Protein AF-0000000073276210 (afdb_homodimer)

Structure (mmCIF, N/CA/C/O backbone):
data_AF-0000000073276210-model_v1
#
loop_
_entity.id
_entity.type
_entity.pdbx_description
1 polymer 'AAA family ATPase'
#
loop_
_atom_site.group_PDB
_atom_site.id
_atom_site.type_symbol
_atom_site.label_atom_id
_atom_site.label_alt_id
_atom_site.label_comp_id
_atom_site.label_asym_id
_atom_site.label_entity_id
_atom_site.label_seq_id
_atom_site.pdbx_PDB_ins_code
_atom_site.Cartn_x
_atom_site.Cartn_y
_atom_site.Cartn_z
_atom_site.occupancy
_atom_site.B_iso_or_equiv
_atom_site.auth_seq_id
_atom_site.auth_comp_id
_atom_site.auth_asym_id
_atom_site.auth_atom_id
_atom_site.pdbx_PDB_model_num
ATOM 1 N N . MET A 1 1 ? 8.57 23.703 16.672 1 66.38 1 MET A N 1
ATOM 2 C CA . MET A 1 1 ? 7.629 23.688 15.555 1 66.38 1 MET A CA 1
ATOM 3 C C . MET A 1 1 ? 6.988 22.312 15.398 1 66.38 1 MET A C 1
ATOM 5 O O . MET A 1 1 ? 7.68 21.297 15.43 1 66.38 1 MET A O 1
ATOM 9 N N . PRO A 1 2 ? 5.699 22.359 15.32 1 88.75 2 PRO A N 1
ATOM 10 C CA . PRO A 1 2 ? 4.965 21.094 15.43 1 88.75 2 PRO A CA 1
ATOM 11 C C . PRO A 1 2 ? 4.949 20.297 14.125 1 88.75 2 PRO A C 1
ATOM 13 O O . PRO A 1 2 ? 4.68 20.859 13.062 1 88.75 2 PRO A O 1
ATOM 16 N N . LEU A 1 3 ? 5.562 19.266 14.062 1 96.69 3 LEU A N 1
ATOM 17 C CA . LEU A 1 3 ? 5.57 18.312 12.961 1 96.69 3 LEU A CA 1
ATOM 18 C C . LEU A 1 3 ? 4.801 17.047 13.328 1 96.69 3 LEU A C 1
ATOM 20 O O . LEU A 1 3 ? 5.141 16.375 14.305 1 96.69 3 LEU A O 1
ATOM 24 N N . ILE A 1 4 ? 3.752 16.812 12.562 1 97.94 4 ILE A N 1
ATOM 25 C CA . ILE A 1 4 ? 2.992 15.562 12.672 1 97.94 4 ILE A CA 1
ATOM 26 C C . ILE A 1 4 ? 3.266 14.688 11.453 1 97.94 4 ILE A C 1
ATOM 28 O O . ILE A 1 4 ? 3.018 15.094 10.312 1 97.94 4 ILE A O 1
ATOM 32 N N . VAL A 1 5 ? 3.809 13.547 11.688 1 97.19 5 VAL A N 1
ATOM 33 C CA . VAL A 1 5 ? 4.066 12.602 10.609 1 97.19 5 VAL A CA 1
ATOM 34 C C . VAL A 1 5 ? 2.977 11.531 10.594 1 97.19 5 VAL A C 1
ATOM 36 O O . VAL A 1 5 ? 2.664 10.938 11.633 1 97.19 5 VAL A O 1
ATOM 39 N N . LEU A 1 6 ? 2.311 11.336 9.484 1 97.5 6 LEU A N 1
ATOM 40 C CA . LEU A 1 6 ? 1.438 10.195 9.258 1 97.5 6 LEU A CA 1
ATOM 41 C C . LEU A 1 6 ? 2.076 9.203 8.289 1 97.5 6 LEU A C 1
ATOM 43 O O . LEU A 1 6 ? 2.396 9.57 7.152 1 97.5 6 LEU A O 1
ATOM 47 N N . LYS A 1 7 ? 2.285 8.062 8.75 1 95.75 7 LYS A N 1
ATOM 48 C CA . LYS A 1 7 ? 2.914 7.008 7.961 1 95.75 7 LYS A CA 1
ATOM 49 C C . LYS A 1 7 ? 1.992 5.797 7.824 1 95.75 7 LYS A C 1
ATOM 51 O O . LYS A 1 7 ? 1.463 5.301 8.82 1 95.75 7 LYS A O 1
ATOM 56 N N . GLY A 1 8 ? 1.823 5.359 6.602 1 95.06 8 GLY A N 1
ATOM 57 C CA . GLY A 1 8 ? 1.074 4.125 6.422 1 95.06 8 GLY A CA 1
ATOM 58 C C . GLY A 1 8 ? 1.89 2.881 6.723 1 95.06 8 GLY A C 1
ATOM 59 O O . GLY A 1 8 ? 3.01 2.732 6.23 1 95.06 8 GLY A O 1
ATOM 60 N N . LEU A 1 9 ? 1.329 2.031 7.527 1 93.5 9 LEU A N 1
ATOM 61 C CA . LEU A 1 9 ? 1.997 0.757 7.773 1 93.5 9 LEU A CA 1
ATOM 62 C C . LEU A 1 9 ? 2.158 -0.032 6.48 1 93.5 9 LEU A C 1
ATOM 64 O O . LEU A 1 9 ? 3.123 -0.783 6.32 1 93.5 9 LEU A O 1
ATOM 68 N N . ARG A 1 10 ? 1.233 0.14 5.633 1 89.81 10 ARG A N 1
ATOM 69 C CA . ARG A 1 10 ? 1.258 -0.359 4.262 1 89.81 10 ARG A CA 1
ATOM 70 C C . ARG A 1 10 ? 0.474 0.56 3.33 1 89.81 10 ARG A C 1
ATOM 72 O O . ARG A 1 10 ? -0.195 1.489 3.785 1 89.81 10 ARG A O 1
ATOM 79 N N . GLY A 1 11 ? 0.699 0.308 2.008 1 88.31 11 GLY A N 1
ATOM 80 C CA . GLY A 1 11 ? -0.112 1.062 1.063 1 88.31 11 GLY A CA 1
ATOM 81 C C . GLY A 1 11 ? -1.595 0.768 1.182 1 88.31 11 GLY A C 1
ATOM 82 O O . GLY A 1 11 ? -1.986 -0.356 1.507 1 88.31 11 GLY A O 1
ATOM 83 N N . GLY A 1 12 ? -2.385 1.824 1.002 1 89.06 12 GLY A N 1
ATOM 84 C CA . GLY A 1 12 ? -3.818 1.612 0.879 1 89.06 12 GLY A CA 1
ATOM 85 C C . GLY A 1 12 ? -4.555 1.728 2.201 1 89.06 12 GLY A C 1
ATOM 86 O O . GLY A 1 12 ? -5.773 1.551 2.256 1 89.06 12 GLY A O 1
ATOM 87 N N . VAL A 1 13 ? -3.895 2.029 3.221 1 94.06 13 VAL A N 1
ATOM 88 C CA . VAL A 1 13 ? -4.559 2.086 4.52 1 94.06 13 VAL A CA 1
ATOM 89 C C . VAL A 1 13 ? -5.219 3.449 4.703 1 94.06 13 VAL A C 1
ATOM 91 O O . VAL A 1 13 ? -5.836 3.715 5.738 1 94.06 13 VAL A O 1
ATOM 94 N N . GLY A 1 14 ? -5.059 4.367 3.799 1 91.62 14 GLY A N 1
ATOM 95 C CA . GLY A 1 14 ? -5.77 5.637 3.82 1 91.62 14 GLY A CA 1
ATOM 96 C C . GLY A 1 14 ? -4.945 6.777 4.387 1 91.62 14 GLY A C 1
ATOM 97 O O . GLY A 1 14 ? -5.496 7.781 4.84 1 91.62 14 GLY A O 1
ATOM 98 N N . THR A 1 15 ? -3.713 6.68 4.375 1 93.75 15 THR A N 1
ATOM 99 C CA . THR A 1 15 ? -2.812 7.641 5.008 1 93.75 15 THR A CA 1
ATOM 100 C C . THR A 1 15 ? -2.969 9.023 4.379 1 93.75 15 THR A C 1
ATOM 102 O O . THR A 1 15 ? -3.133 10.016 5.086 1 93.75 15 THR A O 1
ATOM 105 N N . THR A 1 16 ? -2.975 9.141 3.076 1 90.88 16 THR A N 1
ATOM 106 C CA . THR A 1 16 ? -3.076 10.422 2.385 1 90.88 16 THR A CA 1
ATOM 107 C C . THR A 1 16 ? -4.41 11.094 2.695 1 90.88 16 THR A C 1
ATOM 109 O O . THR A 1 16 ? -4.445 12.281 3.041 1 90.88 16 THR A O 1
ATOM 112 N N . SER A 1 17 ? -5.457 10.359 2.627 1 90.75 17 SER A N 1
ATOM 113 C CA . SER A 1 17 ? -6.785 10.906 2.877 1 90.75 17 SER A CA 1
ATOM 114 C C . SER A 1 17 ? -6.91 11.43 4.305 1 90.75 17 SER A C 1
ATOM 116 O O . SER A 1 17 ? -7.465 12.508 4.531 1 90.75 17 SER A O 1
ATOM 118 N N . ILE A 1 18 ? -6.387 10.672 5.242 1 94.19 18 ILE A N 1
ATOM 119 C CA . ILE A 1 18 ? -6.488 11.062 6.645 1 94.19 18 ILE A CA 1
ATOM 120 C C . ILE A 1 18 ? -5.582 12.266 6.914 1 94.19 18 ILE A C 1
ATOM 122 O O . ILE A 1 18 ? -5.934 13.148 7.695 1 94.19 18 ILE A O 1
ATOM 126 N N . THR A 1 19 ? -4.422 12.273 6.324 1 94.94 19 THR A N 1
ATOM 127 C CA . THR A 1 19 ? -3.514 13.406 6.473 1 94.94 19 THR A CA 1
ATOM 128 C C . THR A 1 19 ? -4.18 14.695 6.012 1 94.94 19 THR A C 1
ATOM 130 O O . THR A 1 19 ? -4.16 15.703 6.727 1 94.94 19 THR A O 1
ATOM 133 N N . VAL A 1 20 ? -4.754 14.656 4.859 1 91.88 20 VAL A N 1
ATOM 134 C CA . VAL A 1 20 ? -5.41 15.828 4.293 1 91.88 20 VAL A CA 1
ATOM 135 C C . VAL A 1 20 ? -6.598 16.234 5.164 1 91.88 20 VAL A C 1
ATOM 137 O O . VAL A 1 20 ? -6.781 17.406 5.473 1 91.88 20 VAL A O 1
ATOM 140 N N . ALA A 1 21 ? -7.391 15.289 5.578 1 92.12 21 ALA A N 1
ATOM 141 C CA . ALA A 1 21 ? -8.555 15.578 6.418 1 92.12 21 ALA A CA 1
ATOM 142 C C . ALA A 1 21 ? -8.133 16.234 7.734 1 92.12 21 ALA A C 1
ATOM 144 O O . ALA A 1 21 ? -8.75 17.203 8.18 1 92.12 21 ALA A O 1
ATOM 145 N N . LEU A 1 22 ? -7.125 15.664 8.367 1 95.12 22 LEU A N 1
ATOM 146 C CA . LEU A 1 22 ? -6.633 16.188 9.633 1 95.12 22 LEU A CA 1
ATOM 147 C C . LEU A 1 22 ? -6.066 17.594 9.461 1 95.12 22 LEU A C 1
ATOM 149 O O . LEU A 1 22 ? -6.379 18.484 10.242 1 95.12 22 LEU A O 1
ATOM 153 N N . ALA A 1 23 ? -5.258 17.797 8.445 1 94.88 23 ALA A N 1
ATOM 154 C CA . ALA A 1 23 ? -4.684 19.109 8.156 1 94.88 23 ALA A CA 1
ATOM 155 C C . ALA A 1 23 ? -5.781 20.141 7.914 1 94.88 23 ALA A C 1
ATOM 157 O O . ALA A 1 23 ? -5.707 21.266 8.422 1 94.88 23 ALA A O 1
ATOM 158 N N . ARG A 1 24 ? -6.723 19.75 7.16 1 91.56 24 ARG A N 1
ATOM 159 C CA . ARG A 1 24 ? -7.832 20.656 6.883 1 91.56 24 ARG A CA 1
ATOM 160 C C . ARG A 1 24 ? -8.594 21 8.156 1 91.56 24 ARG A C 1
ATOM 162 O O . ARG A 1 24 ? -9.07 22.125 8.32 1 91.56 24 ARG A O 1
ATOM 169 N N . GLN A 1 25 ? -8.797 19.984 8.961 1 92.56 25 GLN A N 1
ATOM 170 C CA . GLN A 1 25 ? -9.469 20.219 10.227 1 92.56 25 GLN A CA 1
ATOM 171 C C . GLN A 1 25 ? -8.695 21.219 11.086 1 92.56 25 GLN A C 1
ATOM 173 O O . GLN A 1 25 ? -9.289 22.125 11.688 1 92.56 25 GLN A O 1
ATOM 178 N N . PHE A 1 26 ? -7.41 21.094 11.211 1 95.06 26 PHE A N 1
ATOM 179 C CA . PHE A 1 26 ? -6.578 22.062 11.93 1 95.06 26 PHE A CA 1
ATOM 180 C C . PHE A 1 26 ? -6.715 23.453 11.336 1 95.06 26 PHE A C 1
ATOM 182 O O . PHE A 1 26 ? -6.852 24.438 12.062 1 95.06 26 PHE A O 1
ATOM 189 N N . HIS A 1 27 ? -6.676 23.453 10.023 1 94.25 27 HIS A N 1
ATOM 190 C CA . HIS A 1 27 ? -6.82 24.75 9.352 1 94.25 27 HIS A CA 1
ATOM 191 C C . HIS A 1 27 ? -8.164 25.391 9.672 1 94.25 27 HIS A C 1
ATOM 193 O O . HIS A 1 27 ? -8.25 26.609 9.836 1 94.25 27 HIS A O 1
ATOM 199 N N . HIS A 1 28 ? -9.164 24.594 9.648 1 90.19 28 HIS A N 1
ATOM 200 C CA . HIS A 1 28 ? -10.484 25.078 10.016 1 90.19 28 HIS A CA 1
ATOM 201 C C . HIS A 1 28 ? -10.477 25.688 11.414 1 90.19 28 HIS A C 1
ATOM 203 O O . HIS A 1 28 ? -11.25 26.609 11.703 1 90.19 28 HIS A O 1
ATOM 209 N N . HIS A 1 29 ? -9.711 25.25 12.297 1 92.62 29 HIS A N 1
ATOM 210 C CA . HIS A 1 29 ? -9.562 25.781 13.648 1 92.62 29 HIS A CA 1
ATOM 211 C C . HIS A 1 29 ? -8.539 26.906 13.68 1 92.62 29 HIS A C 1
ATOM 213 O O . HIS A 1 29 ? -7.977 27.219 14.734 1 92.62 29 HIS A O 1
ATOM 219 N N . LYS A 1 30 ? -8.078 27.422 12.547 1 94.75 30 LYS A N 1
ATOM 220 C CA . LYS A 1 30 ? -7.348 28.672 12.344 1 94.75 30 LYS A CA 1
ATOM 221 C C . LYS A 1 30 ? -5.844 28.469 12.5 1 94.75 30 LYS A C 1
ATOM 223 O O . LYS A 1 30 ? -5.102 29.422 12.75 1 94.75 30 LYS A O 1
ATOM 228 N N . TYR A 1 31 ? -5.402 27.25 12.383 1 95.06 31 TYR A N 1
ATOM 229 C CA . TYR A 1 31 ? -3.969 26.984 12.312 1 95.06 31 TYR A CA 1
ATOM 230 C C . TYR A 1 31 ? -3.457 27.125 10.883 1 95.06 31 TYR A C 1
ATOM 232 O O . TYR A 1 31 ? -4.145 26.75 9.93 1 95.06 31 TYR A O 1
ATOM 240 N N . ASN A 1 32 ? -2.27 27.75 10.781 1 96.69 32 ASN A N 1
ATOM 241 C CA . ASN A 1 32 ? -1.564 27.625 9.508 1 96.69 32 ASN A CA 1
ATOM 242 C C . ASN A 1 32 ? -0.982 26.219 9.336 1 96.69 32 ASN A C 1
ATOM 244 O O . ASN A 1 32 ? -0.43 25.656 10.273 1 96.69 32 ASN A O 1
ATOM 248 N N . VAL A 1 33 ? -1.188 25.656 8.109 1 97 33 VAL A N 1
ATOM 249 C CA . VAL A 1 33 ? -0.751 24.281 7.922 1 97 33 VAL A CA 1
ATOM 250 C C . VAL A 1 33 ? -0.063 24.125 6.566 1 97 33 VAL A C 1
ATOM 252 O O . VAL A 1 33 ? -0.383 24.859 5.621 1 97 33 VAL A O 1
ATOM 255 N N . ILE A 1 34 ? 0.886 23.266 6.473 1 96.75 34 ILE A N 1
ATOM 256 C CA . ILE A 1 34 ? 1.452 22.797 5.211 1 96.75 34 ILE A CA 1
ATOM 257 C C . ILE A 1 34 ? 1.471 21.281 5.176 1 96.75 34 ILE A C 1
ATOM 259 O O . ILE A 1 34 ? 1.842 20.641 6.16 1 96.75 34 ILE A O 1
ATOM 263 N N . VAL A 1 35 ? 0.976 20.688 4.094 1 96 35 VAL A N 1
ATOM 264 C CA . VAL A 1 35 ? 0.989 19.25 3.893 1 96 35 VAL A CA 1
ATOM 265 C C . VAL A 1 35 ? 2.062 18.875 2.871 1 96 35 VAL A C 1
ATOM 267 O O . VAL A 1 35 ? 2.102 19.438 1.772 1 96 35 VAL A O 1
ATOM 270 N N . ILE A 1 36 ? 2.949 17.969 3.244 1 95.94 36 ILE A N 1
ATOM 271 C CA . ILE A 1 36 ? 4.07 17.531 2.422 1 95.94 36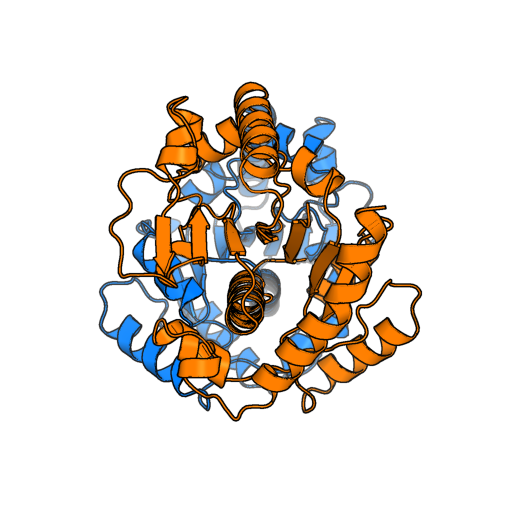 ILE A CA 1
ATOM 272 C C . ILE A 1 36 ? 3.998 16.016 2.236 1 95.94 36 ILE A C 1
ATOM 274 O O . ILE A 1 36 ? 3.674 15.281 3.174 1 95.94 36 ILE A O 1
ATOM 278 N N . ASP A 1 37 ? 4.223 15.508 1.046 1 93.69 37 ASP A N 1
ATOM 279 C CA . ASP A 1 37 ? 4.23 14.055 0.871 1 93.69 37 ASP A CA 1
ATOM 280 C C . ASP A 1 37 ? 5.504 13.594 0.17 1 93.69 37 ASP A C 1
ATOM 282 O O . ASP A 1 37 ? 6.367 14.414 -0.164 1 93.69 37 ASP A O 1
ATOM 286 N N . ASN A 1 38 ? 5.688 12.273 0.156 1 90.88 38 ASN A N 1
ATOM 287 C CA . ASN A 1 38 ? 6.801 11.664 -0.564 1 90.88 38 ASN A CA 1
ATOM 288 C C . ASN A 1 38 ? 6.312 10.711 -1.647 1 90.88 38 ASN A C 1
ATOM 290 O O . ASN A 1 38 ? 7.02 9.773 -2.018 1 90.88 38 ASN A O 1
ATOM 294 N N . CYS A 1 39 ? 5.117 10.883 -2.02 1 88.69 39 CYS A N 1
ATOM 295 C CA . CYS A 1 39 ? 4.535 9.977 -3.004 1 88.69 39 CYS A CA 1
ATOM 296 C C . CYS A 1 39 ? 4.969 10.352 -4.414 1 88.69 39 CYS A C 1
ATOM 298 O O . CYS A 1 39 ? 4.742 11.484 -4.855 1 88.69 39 CYS A O 1
ATOM 300 N N . VAL A 1 40 ? 5.441 9.391 -5.156 1 87.38 40 VAL A N 1
ATOM 301 C CA . VAL A 1 40 ? 6.004 9.672 -6.477 1 87.38 40 VAL A CA 1
ATOM 302 C C . VAL A 1 40 ? 4.895 9.633 -7.527 1 87.38 40 VAL A C 1
ATOM 304 O O . VAL A 1 40 ? 5.16 9.789 -8.719 1 87.38 40 VAL A O 1
ATOM 307 N N . ASN A 1 41 ? 3.672 9.398 -7.117 1 87.25 41 ASN A N 1
ATOM 308 C CA . ASN A 1 41 ? 2.559 9.344 -8.055 1 87.25 41 ASN A CA 1
ATOM 309 C C . ASN A 1 41 ? 1.687 10.586 -7.969 1 87.25 41 ASN A C 1
ATOM 311 O O . ASN A 1 41 ? 0.587 10.625 -8.523 1 87.25 41 ASN A O 1
ATOM 315 N N . ASN A 1 42 ? 2.168 11.57 -7.215 1 83.31 42 ASN A N 1
ATOM 316 C CA . ASN A 1 42 ? 1.534 12.883 -7.125 1 83.31 42 ASN A CA 1
ATOM 317 C C . ASN A 1 42 ? 0.094 12.773 -6.637 1 83.31 42 ASN A C 1
ATOM 319 O O . ASN A 1 42 ? -0.791 13.469 -7.141 1 83.31 42 ASN A O 1
ATOM 323 N N . ILE A 1 43 ? -0.139 11.977 -5.672 1 85.94 43 ILE A N 1
ATOM 324 C CA . ILE A 1 43 ? -1.479 11.727 -5.148 1 85.94 43 ILE A CA 1
ATOM 325 C C . ILE A 1 43 ? -1.981 12.977 -4.422 1 85.94 43 ILE A C 1
ATOM 327 O O . ILE A 1 43 ? -3.139 13.375 -4.582 1 85.94 43 ILE A O 1
ATOM 331 N N . LEU A 1 44 ? -1.1 13.602 -3.68 1 86.88 44 LEU A N 1
ATOM 332 C CA . LEU A 1 44 ? -1.484 14.773 -2.898 1 86.88 44 LEU A CA 1
ATOM 333 C C . LEU A 1 44 ? -2.018 15.875 -3.805 1 86.88 44 LEU A C 1
ATOM 335 O O . LEU A 1 44 ? -3.01 16.531 -3.475 1 86.88 44 LEU A O 1
ATOM 339 N N . HIS A 1 45 ? -1.394 16.016 -4.902 1 82.69 45 HIS A N 1
ATOM 340 C CA . HIS A 1 45 ? -1.811 17.047 -5.84 1 82.69 45 HIS A CA 1
ATOM 341 C C . HIS A 1 45 ? -3.236 16.812 -6.328 1 82.69 45 HIS A C 1
ATOM 343 O O . HIS A 1 45 ? -3.977 17.766 -6.582 1 82.69 45 HIS A O 1
ATOM 349 N N . PHE A 1 46 ? -3.598 15.688 -6.457 1 81.25 46 PHE A N 1
ATOM 350 C CA . PHE A 1 46 ? -4.934 15.336 -6.926 1 81.25 46 PHE A CA 1
ATOM 351 C C . PHE A 1 46 ? -5.996 15.906 -5.996 1 81.25 46 PHE A C 1
ATOM 353 O O . PHE A 1 46 ? -7.082 16.281 -6.441 1 81.25 46 PHE A O 1
ATOM 360 N N . TYR A 1 47 ? -5.684 15.938 -4.746 1 81.62 47 TYR A N 1
ATOM 361 C CA . TYR A 1 47 ? -6.637 16.422 -3.754 1 81.62 47 TYR A CA 1
ATOM 362 C C . TYR A 1 47 ? -6.793 17.938 -3.848 1 81.62 47 TYR A C 1
ATOM 364 O O . TYR A 1 47 ? -7.742 18.5 -3.297 1 81.62 47 TYR A O 1
ATOM 372 N N . PHE A 1 48 ? -5.859 18.516 -4.641 1 82.19 48 PHE A N 1
ATOM 373 C CA . PHE A 1 48 ? -5.863 19.969 -4.711 1 82.19 48 PHE A CA 1
ATOM 374 C C . PHE A 1 48 ? -5.695 20.438 -6.148 1 82.19 48 PHE A C 1
ATOM 376 O O . PHE A 1 48 ? -4.664 21.016 -6.504 1 82.19 48 PHE A O 1
ATOM 383 N N . PRO A 1 49 ? -6.664 20.297 -7.016 1 68.44 49 PRO A N 1
ATOM 384 C CA . PRO A 1 49 ? -6.512 20.5 -8.461 1 68.44 49 PRO A CA 1
ATOM 385 C C . PRO A 1 49 ? -6.309 21.969 -8.836 1 68.44 49 PRO A C 1
ATOM 387 O O . PRO A 1 49 ? -5.898 22.266 -9.961 1 68.44 49 PRO A O 1
ATOM 390 N N . GLU A 1 50 ? -6.621 22.891 -8.18 1 64.31 50 GLU A N 1
ATOM 391 C CA . GLU A 1 50 ? -6.77 24.281 -8.633 1 64.31 50 GLU A CA 1
ATOM 392 C C . GLU A 1 50 ? -5.426 24.875 -9.047 1 64.31 50 GLU A C 1
ATOM 394 O O . GLU A 1 50 ? -5.379 25.891 -9.75 1 64.31 50 GLU A O 1
ATOM 399 N N . LYS A 1 51 ? -4.398 24.297 -8.594 1 62.62 51 LYS A N 1
ATOM 400 C CA . LYS A 1 51 ? -3.232 25.125 -8.867 1 62.62 51 LYS A CA 1
ATOM 401 C C . LYS A 1 51 ? -2.16 24.344 -9.625 1 62.62 51 LYS A C 1
ATOM 403 O O . LYS A 1 51 ? -1.903 23.188 -9.32 1 62.62 51 LYS A O 1
ATOM 408 N N . SER A 1 52 ? -1.871 24.906 -10.922 1 61 52 SER A N 1
ATOM 409 C CA . SER A 1 52 ? -0.832 24.312 -11.766 1 61 52 SER A CA 1
ATOM 410 C C . SER A 1 52 ? 0.535 24.391 -11.086 1 61 52 SER A C 1
ATOM 412 O O . SER A 1 52 ? 0.922 25.453 -10.586 1 61 52 SER A O 1
ATOM 414 N N . GLN A 1 53 ? 0.952 23.281 -10.641 1 61.5 53 GLN A N 1
ATOM 415 C CA . GLN A 1 53 ? 2.273 23.312 -10.023 1 61.5 53 GLN A CA 1
ATOM 416 C C . GLN A 1 53 ? 3.369 23.453 -11.07 1 61.5 53 GLN A C 1
ATOM 418 O O . GLN A 1 53 ? 3.354 22.766 -12.094 1 61.5 53 GLN A O 1
ATOM 423 N N . VAL A 1 54 ? 4.25 24.547 -10.914 1 69.12 54 VAL A N 1
ATOM 424 C CA . VAL A 1 54 ? 5.398 24.75 -11.789 1 69.12 54 VAL A CA 1
ATOM 425 C C . VAL A 1 54 ? 6.441 23.656 -11.539 1 69.12 54 VAL A C 1
ATOM 427 O O . VAL A 1 54 ? 6.73 22.859 -12.422 1 69.12 54 VAL A O 1
ATOM 430 N N . THR A 1 55 ? 6.891 23.547 -10.211 1 88.62 55 THR A N 1
ATOM 431 C CA . THR A 1 55 ? 7.914 22.578 -9.828 1 88.62 55 THR A CA 1
ATOM 432 C C . THR A 1 55 ? 7.473 21.766 -8.617 1 88.62 55 THR A C 1
ATOM 434 O O . THR A 1 55 ? 6.793 22.297 -7.73 1 88.62 55 THR A O 1
ATOM 437 N N . THR A 1 56 ? 7.719 20.531 -8.633 1 93.56 56 THR A N 1
ATOM 438 C CA . THR A 1 56 ? 7.395 19.656 -7.504 1 93.56 56 THR A CA 1
ATOM 439 C C . THR A 1 56 ? 8.617 19.438 -6.625 1 93.56 56 THR A C 1
ATOM 441 O O . THR A 1 56 ? 9.734 19.828 -6.992 1 93.56 56 THR A O 1
ATOM 444 N N . LEU A 1 57 ? 8.438 18.969 -5.473 1 95.31 57 LEU A N 1
ATOM 445 C CA . LEU A 1 57 ? 9.523 18.719 -4.531 1 95.31 57 LEU A CA 1
ATOM 446 C C . LEU A 1 57 ? 10.578 17.812 -5.145 1 95.31 57 LEU A C 1
ATOM 448 O O . LEU A 1 57 ? 11.781 18.109 -5.082 1 95.31 57 LEU A O 1
ATOM 452 N N . GLY A 1 58 ? 10.109 16.656 -5.734 1 94.38 58 GLY A N 1
ATOM 453 C CA . GLY A 1 58 ? 11.047 15.758 -6.379 1 94.38 58 GLY A CA 1
ATOM 454 C C . GLY A 1 58 ? 11.891 16.438 -7.445 1 94.38 58 GLY A C 1
ATOM 455 O O . GLY A 1 58 ? 13.102 16.219 -7.516 1 94.38 58 GLY A O 1
ATOM 456 N N . GLN A 1 59 ? 11.273 17.234 -8.203 1 94.25 59 GLN A N 1
ATOM 457 C CA . GLN A 1 59 ? 11.977 17.953 -9.258 1 94.25 59 GLN A CA 1
ATOM 458 C C . GLN A 1 59 ? 12.977 18.953 -8.672 1 94.25 59 GLN A C 1
ATOM 460 O O . GLN A 1 59 ? 14.094 19.078 -9.18 1 94.25 59 GLN A O 1
ATOM 465 N N . ALA A 1 60 ? 12.531 19.656 -7.668 1 96.38 60 ALA A N 1
ATOM 466 C CA . ALA A 1 60 ? 13.43 20.609 -7.016 1 96.38 60 ALA A CA 1
ATOM 467 C C . ALA A 1 60 ? 14.656 19.906 -6.445 1 96.38 60 ALA A C 1
ATOM 469 O O . ALA A 1 60 ? 15.773 20.406 -6.57 1 96.38 60 ALA A O 1
ATOM 470 N N . LEU A 1 61 ? 14.469 18.766 -5.84 1 96.25 61 LEU A N 1
ATOM 471 C CA . LEU A 1 61 ? 15.57 18.016 -5.258 1 96.25 61 LEU A CA 1
ATOM 472 C C . LEU A 1 61 ? 16.516 17.5 -6.344 1 96.25 61 LEU A C 1
ATOM 474 O O . LEU A 1 61 ? 17.734 17.562 -6.18 1 96.25 61 LEU A O 1
ATOM 478 N N . LEU A 1 62 ? 15.984 17.016 -7.402 1 95.31 62 LEU A N 1
ATOM 479 C CA . LEU A 1 62 ? 16.797 16.5 -8.5 1 95.31 62 LEU A CA 1
ATOM 480 C C . LEU A 1 62 ? 17.578 17.609 -9.172 1 95.31 62 LEU A C 1
ATOM 482 O O . LEU A 1 62 ? 18.734 17.422 -9.547 1 95.31 62 LEU A O 1
ATOM 486 N N . ALA A 1 63 ? 16.953 18.75 -9.328 1 94.94 63 ALA A N 1
ATOM 487 C CA . ALA A 1 63 ? 17.578 19.891 -10.016 1 94.94 63 ALA A CA 1
ATOM 488 C C . ALA A 1 63 ? 18.391 20.75 -9.055 1 94.94 63 ALA A C 1
ATOM 490 O O . ALA A 1 63 ? 19.047 21.703 -9.469 1 94.94 63 ALA A O 1
ATOM 491 N N . HIS A 1 64 ? 18.344 20.469 -7.824 1 94.12 64 HIS A N 1
ATOM 492 C CA . HIS A 1 64 ? 19.031 21.219 -6.789 1 94.12 64 HIS A CA 1
ATOM 493 C C . HIS A 1 64 ? 18.609 22.688 -6.785 1 94.12 64 HIS A C 1
ATOM 495 O O . HIS A 1 64 ? 19.438 23.594 -6.75 1 94.12 64 HIS A O 1
ATOM 501 N N . THR A 1 65 ? 17.359 22.906 -6.973 1 95.38 65 THR A N 1
ATOM 502 C CA . THR A 1 65 ? 16.766 24.234 -6.883 1 95.38 65 THR A CA 1
ATOM 503 C C . THR A 1 65 ? 16.047 24.422 -5.551 1 95.38 65 THR A C 1
ATOM 505 O O . THR A 1 65 ? 15.773 23.438 -4.844 1 95.38 65 THR A O 1
ATOM 508 N N . PRO A 1 66 ? 15.82 25.688 -5.137 1 95.81 66 PRO A N 1
ATOM 509 C CA . PRO A 1 66 ? 15.172 25.922 -3.846 1 95.81 66 PRO A CA 1
ATOM 510 C C . PRO A 1 66 ? 13.805 25.234 -3.744 1 95.81 66 PRO A C 1
ATOM 512 O O . PRO A 1 66 ? 12.969 25.391 -4.637 1 95.81 66 PRO A O 1
ATOM 515 N N . ILE A 1 67 ? 13.547 24.562 -2.633 1 96.94 67 ILE A N 1
ATOM 516 C CA . ILE A 1 67 ? 12.328 23.781 -2.406 1 96.94 67 ILE A CA 1
ATOM 517 C C . ILE A 1 67 ? 11.141 24.719 -2.236 1 96.94 67 ILE A C 1
ATOM 519 O O . ILE A 1 67 ? 10.016 24.375 -2.592 1 96.94 67 ILE A O 1
ATOM 523 N N . GLU A 1 68 ? 11.406 25.922 -1.735 1 94.38 68 GLU A N 1
ATOM 524 C CA . GLU A 1 68 ? 10.359 26.906 -1.485 1 94.38 68 GLU A CA 1
ATOM 525 C C . GLU A 1 68 ? 9.555 27.188 -2.752 1 94.38 68 GLU A C 1
ATOM 527 O O . GLU A 1 68 ? 8.359 27.484 -2.682 1 94.38 68 GLU A O 1
ATOM 532 N N . GLN A 1 69 ? 10.219 27 -3.875 1 92.12 69 GLN A N 1
ATOM 533 C CA . GLN A 1 69 ? 9.578 27.281 -5.156 1 92.12 69 GLN A CA 1
ATOM 534 C C . GLN A 1 69 ? 8.531 26.219 -5.488 1 92.12 69 GLN A C 1
ATOM 536 O O . GLN A 1 69 ? 7.672 26.438 -6.348 1 92.12 69 GLN A O 1
ATOM 541 N N . ALA A 1 70 ? 8.609 25.109 -4.809 1 93.44 70 ALA A N 1
ATOM 542 C CA . ALA A 1 70 ? 7.711 24 -5.094 1 93.44 70 ALA A CA 1
ATOM 543 C C . ALA A 1 70 ? 6.473 24.047 -4.199 1 93.44 70 ALA A C 1
ATOM 545 O O . ALA A 1 70 ? 5.551 23.234 -4.363 1 93.44 70 ALA A O 1
ATOM 546 N N . ILE A 1 71 ? 6.426 25 -3.254 1 94.25 71 ILE A N 1
ATOM 547 C CA . ILE A 1 71 ? 5.281 25.125 -2.355 1 94.25 71 ILE A CA 1
ATOM 548 C C . ILE A 1 71 ? 4.098 25.719 -3.113 1 94.25 71 ILE A C 1
ATOM 550 O O . ILE A 1 71 ? 4.246 26.703 -3.848 1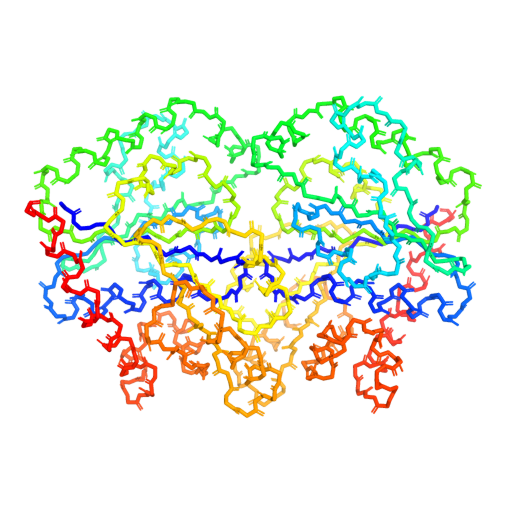 94.25 71 ILE A O 1
ATOM 554 N N . CYS A 1 72 ? 2.973 25.109 -2.975 1 91.62 72 CYS A N 1
ATOM 555 C CA . CYS A 1 72 ? 1.732 25.594 -3.562 1 91.62 72 CYS A CA 1
ATOM 556 C C . CYS A 1 72 ? 0.816 26.188 -2.494 1 91.62 72 CYS A C 1
ATOM 558 O O . CYS A 1 72 ? 0.477 25.5 -1.523 1 91.62 72 CYS A O 1
ATOM 560 N N . ASP A 1 73 ? 0.381 27.406 -2.766 1 90.38 73 ASP A N 1
ATOM 561 C CA . ASP A 1 73 ? -0.584 28.031 -1.874 1 90.38 73 ASP A CA 1
ATOM 562 C C . ASP A 1 73 ? -2.016 27.703 -2.285 1 90.38 73 ASP A C 1
ATOM 564 O O . ASP A 1 73 ? -2.467 28.094 -3.363 1 90.38 73 ASP A O 1
ATOM 568 N N . TYR A 1 74 ? -2.695 26.938 -1.511 1 85 74 TYR A N 1
ATOM 569 C CA . TYR A 1 74 ? -4.07 26.562 -1.812 1 85 74 TYR A CA 1
ATOM 570 C C . TYR A 1 74 ? -5.055 27.594 -1.271 1 85 74 TYR A C 1
ATOM 572 O O . TYR A 1 74 ? -5.879 28.125 -2.02 1 85 74 TYR A O 1
ATOM 580 N N . GLN A 1 75 ? -5.051 27.859 -0.029 1 85.5 75 GLN A N 1
ATOM 581 C CA . GLN A 1 75 ? -5.797 28.891 0.676 1 85.5 75 GLN A CA 1
ATOM 582 C C . GLN A 1 75 ? -4.906 29.641 1.668 1 85.5 75 GLN A C 1
ATOM 584 O O . GLN A 1 75 ? -3.811 29.172 1.991 1 85.5 75 GLN A O 1
ATOM 589 N N . ASN A 1 76 ? -5.477 30.766 1.99 1 87.88 76 ASN A N 1
ATOM 590 C CA . ASN A 1 76 ? -4.711 31.484 3.002 1 87.88 76 ASN A CA 1
ATOM 591 C C . ASN A 1 76 ? -4.434 30.609 4.223 1 87.88 76 ASN A C 1
ATOM 593 O O . ASN A 1 76 ? -5.363 30.078 4.824 1 87.88 76 ASN A O 1
ATOM 597 N N . GLY A 1 77 ? -3.16 30.406 4.469 1 92.06 77 GLY A N 1
ATOM 598 C CA . GLY A 1 77 ? -2.756 29.641 5.641 1 92.06 77 GLY A CA 1
ATOM 599 C C . GLY A 1 77 ? -2.758 28.141 5.41 1 92.06 77 GLY A C 1
ATOM 600 O O . GLY A 1 77 ? -2.529 27.375 6.34 1 92.06 77 GLY A O 1
ATOM 601 N N . TYR A 1 78 ? -3.072 27.75 4.195 1 93.06 78 TYR A N 1
ATOM 602 C CA . TYR A 1 78 ? -3.057 26.344 3.828 1 93.06 78 TYR A CA 1
ATOM 603 C C . TYR A 1 78 ? -2.186 26.109 2.6 1 93.06 78 TYR A C 1
ATOM 605 O O . TYR A 1 78 ? -2.545 26.516 1.49 1 93.06 78 TYR A O 1
ATOM 613 N N . GLN A 1 79 ? -1.083 25.391 2.861 1 94.19 79 GLN A N 1
ATOM 614 C CA . GLN A 1 79 ? -0.13 25.156 1.783 1 94.19 79 GLN A CA 1
ATOM 615 C C . GLN A 1 79 ? 0.101 23.656 1.573 1 94.19 79 GLN A C 1
ATOM 617 O O . GLN A 1 79 ? -0.136 22.859 2.479 1 94.19 79 GLN A O 1
ATOM 622 N N . ILE A 1 80 ? 0.52 23.281 0.332 1 93.56 80 ILE A N 1
ATOM 623 C CA . ILE A 1 80 ? 0.888 21.906 0.043 1 93.56 80 ILE A CA 1
ATOM 624 C C . ILE A 1 80 ? 2.23 21.875 -0.685 1 93.56 80 ILE A C 1
ATOM 626 O O . ILE A 1 80 ? 2.576 22.812 -1.407 1 93.56 80 ILE A O 1
ATOM 630 N N . LEU A 1 81 ? 2.984 20.891 -0.436 1 94.75 81 LEU A N 1
ATOM 631 C CA . LEU A 1 81 ? 4.246 20.609 -1.107 1 94.75 81 LEU A CA 1
ATOM 632 C C . LEU A 1 81 ? 4.285 19.156 -1.603 1 94.75 81 LEU A C 1
ATOM 634 O O . LEU A 1 81 ? 4.848 18.297 -0.939 1 94.75 81 LEU A O 1
ATOM 638 N N . PRO A 1 82 ? 3.705 18.891 -2.805 1 93.31 82 PRO A N 1
ATOM 639 C CA . PRO A 1 82 ? 3.672 17.547 -3.355 1 93.31 82 PRO A CA 1
ATOM 640 C C . PRO A 1 82 ? 5.031 17.078 -3.875 1 93.31 82 PRO A C 1
ATOM 642 O O . PRO A 1 82 ? 5.781 17.875 -4.441 1 93.31 82 PRO A O 1
ATOM 645 N N . PHE A 1 83 ? 5.324 15.859 -3.656 1 92.81 83 PHE A N 1
ATOM 646 C CA . PHE A 1 83 ? 6.582 15.297 -4.141 1 92.81 83 PHE A CA 1
ATOM 647 C C . PHE A 1 83 ? 6.617 15.289 -5.664 1 92.81 83 PHE A C 1
ATOM 649 O O . PHE A 1 83 ? 7.625 15.664 -6.27 1 92.81 83 PHE A O 1
ATOM 656 N N . GLY A 1 84 ? 5.516 14.906 -6.242 1 90.38 84 GLY A N 1
ATOM 657 C CA . GLY A 1 84 ? 5.391 14.922 -7.691 1 90.38 84 GLY A CA 1
ATOM 658 C C . GLY A 1 84 ? 5.82 13.617 -8.336 1 90.38 84 GLY A C 1
ATOM 659 O O . GLY A 1 84 ? 6.32 12.719 -7.66 1 90.38 84 GLY A O 1
ATOM 660 N N . VAL A 1 85 ? 5.625 13.578 -9.656 1 88.94 85 VAL A N 1
ATOM 661 C CA . VAL A 1 85 ? 5.914 12.359 -10.406 1 88.94 85 VAL A CA 1
ATOM 662 C C . VAL A 1 85 ? 7.422 12.227 -10.617 1 88.94 85 VAL A C 1
ATOM 664 O O . VAL A 1 85 ? 8.062 13.141 -11.133 1 88.94 85 VAL A O 1
ATOM 667 N N . VAL A 1 86 ? 7.938 11.18 -10.164 1 89.06 86 VAL A N 1
ATOM 668 C CA . VAL A 1 86 ? 9.344 10.836 -10.336 1 89.06 86 VAL A CA 1
ATOM 669 C C . VAL A 1 86 ? 9.477 9.383 -10.781 1 89.06 86 VAL A C 1
ATOM 671 O O . VAL A 1 86 ? 8.797 8.5 -10.242 1 89.06 86 VAL A O 1
ATOM 674 N N . ASN A 1 87 ? 10.297 9.141 -11.758 1 86.75 87 ASN A N 1
ATOM 675 C CA . ASN A 1 87 ? 10.461 7.762 -12.219 1 86.75 87 ASN A CA 1
ATOM 676 C C . ASN A 1 87 ? 11.258 6.93 -11.211 1 86.75 87 ASN A C 1
ATOM 678 O O . ASN A 1 87 ? 11.82 7.469 -10.258 1 86.75 87 ASN A O 1
ATOM 682 N N . SER A 1 88 ? 11.297 5.645 -11.445 1 82.19 88 SER A N 1
ATOM 683 C CA . SER A 1 88 ? 11.875 4.691 -10.508 1 82.19 88 SER A CA 1
ATOM 684 C C . SER A 1 88 ? 13.367 4.945 -10.312 1 82.19 88 SER A C 1
ATOM 686 O O . SER A 1 88 ? 13.883 4.844 -9.195 1 82.19 88 SER A O 1
ATOM 688 N N . GLU A 1 89 ? 14.055 5.234 -11.367 1 84.44 89 GLU A N 1
ATOM 689 C CA . GLU A 1 89 ? 15.492 5.473 -11.289 1 84.44 89 GLU A CA 1
ATOM 690 C C . GLU A 1 89 ? 15.797 6.723 -10.469 1 84.44 89 GLU A C 1
ATOM 692 O O . GLU A 1 89 ? 16.656 6.699 -9.594 1 84.44 89 GLU A O 1
ATOM 697 N N . ASP A 1 90 ? 15.102 7.777 -10.75 1 89.69 90 ASP A N 1
ATOM 698 C CA . ASP A 1 90 ? 15.281 9.031 -10.023 1 89.69 90 ASP A CA 1
ATOM 699 C C . ASP A 1 90 ? 14.883 8.875 -8.555 1 89.69 90 ASP A C 1
ATOM 701 O O . ASP A 1 90 ? 15.516 9.461 -7.672 1 89.69 90 ASP A O 1
ATOM 705 N N . LYS A 1 91 ? 13.852 8.102 -8.328 1 86.94 91 LYS A N 1
ATOM 706 C CA . LYS A 1 91 ? 13.43 7.852 -6.953 1 86.94 91 LYS A CA 1
ATOM 707 C C . LYS A 1 91 ? 14.531 7.164 -6.156 1 86.94 91 LYS A C 1
ATOM 709 O O . LYS A 1 91 ? 14.836 7.566 -5.031 1 86.94 91 LYS A O 1
ATOM 714 N N . LEU A 1 92 ? 15.055 6.078 -6.785 1 84.69 92 LEU A N 1
ATOM 715 C CA . LEU A 1 92 ? 16.141 5.352 -6.133 1 84.69 92 LEU A CA 1
ATOM 716 C C . LEU A 1 92 ? 17.344 6.262 -5.887 1 84.69 92 LEU A C 1
ATOM 718 O O . LEU A 1 92 ? 17.953 6.199 -4.82 1 84.69 92 LEU A O 1
ATOM 722 N N . HIS A 1 93 ? 17.562 7.102 -6.816 1 88.94 93 HIS A N 1
ATOM 723 C CA . HIS A 1 93 ? 18.656 8.047 -6.703 1 88.94 93 HIS A CA 1
ATOM 724 C C . HIS A 1 93 ? 18.438 9.016 -5.547 1 88.94 93 HIS A C 1
ATOM 726 O O . HIS A 1 93 ? 19.344 9.258 -4.746 1 88.94 93 HIS A O 1
ATOM 732 N N . LEU A 1 94 ? 17.328 9.539 -5.449 1 91.12 94 LEU A N 1
ATOM 733 C CA . LEU A 1 94 ? 17 10.492 -4.391 1 91.12 94 LEU A CA 1
ATOM 734 C C . LEU A 1 94 ? 17.094 9.828 -3.02 1 91.12 94 LEU A C 1
ATOM 736 O O . LEU A 1 94 ? 17.609 10.422 -2.07 1 91.12 94 LEU A O 1
ATOM 740 N N . GLN A 1 95 ? 16.625 8.617 -2.955 1 87.5 95 GLN A N 1
ATOM 741 C CA . GLN A 1 95 ? 16.609 7.898 -1.683 1 87.5 95 GLN A CA 1
ATOM 742 C C . GLN A 1 95 ? 18.031 7.613 -1.201 1 87.5 95 GLN A C 1
ATOM 744 O O . GLN A 1 95 ? 18.281 7.562 0.004 1 87.5 95 GLN A O 1
ATOM 749 N N . ALA A 1 96 ? 18.875 7.453 -2.137 1 86.56 96 ALA A N 1
ATOM 750 C CA . ALA A 1 96 ? 20.25 7.125 -1.798 1 86.56 96 ALA A CA 1
ATOM 751 C C . ALA A 1 96 ? 21.109 8.383 -1.717 1 86.56 96 ALA A C 1
ATOM 753 O O . ALA A 1 96 ? 22.297 8.312 -1.379 1 86.56 96 ALA A O 1
ATOM 754 N N . SER A 1 97 ? 20.578 9.539 -1.941 1 91 97 SER A N 1
ATOM 755 C CA . SER A 1 97 ? 21.359 10.766 -2.098 1 91 97 SER A CA 1
ATOM 756 C C . SER A 1 97 ? 21.516 11.492 -0.764 1 91 97 SER A C 1
ATOM 758 O O . SER A 1 97 ? 20.547 12.016 -0.217 1 91 97 SER A O 1
ATOM 760 N N . ALA A 1 98 ? 22.719 11.594 -0.334 1 90.69 98 ALA A N 1
ATOM 761 C CA . ALA A 1 98 ? 23.016 12.383 0.859 1 90.69 98 ALA A CA 1
ATOM 762 C C . ALA A 1 98 ? 22.734 13.859 0.625 1 90.69 98 ALA A C 1
ATOM 764 O O . ALA A 1 98 ? 22.281 14.562 1.53 1 90.69 98 ALA A O 1
ATOM 765 N N . THR A 1 99 ? 22.984 14.297 -0.558 1 93.94 99 THR A N 1
ATOM 766 C CA . THR A 1 99 ? 22.766 15.695 -0.917 1 93.94 99 THR A CA 1
ATOM 767 C C . THR A 1 99 ? 21.281 16.047 -0.85 1 93.94 99 THR A C 1
ATOM 769 O O . THR A 1 99 ? 20.922 17.125 -0.373 1 93.94 99 THR A O 1
ATOM 772 N N . ALA A 1 100 ? 20.453 15.18 -1.354 1 94.25 100 ALA A N 1
ATOM 773 C CA . ALA A 1 100 ? 19.016 15.398 -1.288 1 94.25 100 ALA A CA 1
ATOM 774 C C . ALA A 1 100 ? 18.547 15.469 0.159 1 94.25 100 ALA A C 1
ATOM 776 O O . ALA A 1 100 ? 17.719 16.312 0.509 1 94.25 100 ALA A O 1
ATOM 777 N N . ASN A 1 101 ? 19.078 14.625 0.966 1 93.06 101 ASN A N 1
ATOM 778 C CA . ASN A 1 101 ? 18.75 14.617 2.385 1 93.06 101 ASN A CA 1
ATOM 779 C C . ASN A 1 101 ? 19.141 15.93 3.062 1 93.06 101 ASN A C 1
ATOM 781 O O . ASN A 1 101 ? 18.359 16.484 3.842 1 93.06 101 ASN A O 1
ATOM 785 N N . GLN A 1 102 ? 20.266 16.375 2.756 1 94.81 102 GLN A N 1
ATOM 786 C CA . GLN A 1 102 ? 20.75 17.625 3.332 1 94.81 102 GLN A CA 1
ATOM 787 C C . GLN A 1 102 ? 19.922 18.812 2.857 1 94.81 102 GLN A C 1
ATOM 789 O O . GLN A 1 102 ? 19.641 19.734 3.629 1 94.81 102 GLN A O 1
ATOM 794 N N . HIS A 1 103 ? 19.594 18.734 1.608 1 96.25 103 HIS A N 1
ATOM 795 C CA . HIS A 1 103 ? 18.75 19.781 1.039 1 96.25 103 HIS A CA 1
ATOM 796 C C . HIS A 1 103 ? 17.406 19.844 1.748 1 96.25 103 HIS A C 1
ATOM 798 O O . HIS A 1 103 ? 16.922 20.938 2.064 1 96.25 103 HIS A O 1
ATOM 804 N N . LEU A 1 104 ? 16.844 18.797 2.039 1 95.62 104 LEU A N 1
ATOM 805 C CA . LEU A 1 104 ? 15.57 18.703 2.736 1 95.62 104 LEU A CA 1
ATOM 806 C C . LEU A 1 104 ? 15.695 19.203 4.172 1 95.62 104 LEU A C 1
ATOM 808 O O . LEU A 1 104 ? 14.805 19.891 4.68 1 95.62 104 LEU A O 1
ATOM 812 N N . LEU A 1 105 ? 16.797 18.812 4.777 1 95.06 105 LEU A N 1
ATOM 813 C CA . LEU A 1 105 ? 17.016 19.234 6.156 1 95.06 105 LEU A CA 1
ATOM 814 C C . LEU A 1 105 ? 17.188 20.75 6.242 1 95.06 105 LEU A C 1
ATOM 816 O O . LEU A 1 105 ? 16.656 21.375 7.16 1 95.06 105 LEU A O 1
ATOM 820 N N . HIS A 1 106 ? 17.906 21.25 5.277 1 96.31 106 HIS A N 1
ATOM 821 C CA . HIS A 1 106 ? 18.078 22.688 5.223 1 96.31 106 HIS A CA 1
ATOM 822 C C . HIS A 1 106 ? 16.75 23.406 5.031 1 96.31 106 HIS A C 1
ATOM 824 O O . HIS A 1 106 ? 16.453 24.391 5.711 1 96.31 106 HIS A O 1
ATOM 830 N N . PHE A 1 107 ? 15.977 22.953 4.18 1 97.31 107 PHE A N 1
ATOM 831 C CA . PHE A 1 107 ? 14.648 23.5 3.947 1 97.31 107 PHE A CA 1
ATOM 832 C C . PHE A 1 107 ? 13.812 23.469 5.223 1 97.31 107 PHE A C 1
ATOM 834 O O . PHE A 1 107 ? 13.188 24.469 5.594 1 97.31 107 PHE A O 1
ATOM 841 N N . PHE A 1 108 ? 13.836 22.312 5.887 1 96.56 108 PHE A N 1
ATOM 842 C CA . PHE A 1 108 ? 13.078 22.125 7.113 1 96.56 108 PHE A CA 1
ATOM 843 C C . PHE A 1 108 ? 13.461 23.172 8.156 1 96.56 108 PHE A C 1
ATOM 845 O O . PHE A 1 108 ? 12.594 23.812 8.75 1 96.56 108 PHE A O 1
ATOM 852 N N . THR A 1 109 ? 14.711 23.312 8.336 1 95.69 109 THR A N 1
ATOM 853 C CA . THR A 1 109 ? 15.227 24.234 9.336 1 95.69 109 THR A CA 1
ATOM 854 C C . THR A 1 109 ? 14.867 25.672 8.984 1 95.69 109 THR A C 1
ATOM 856 O O . THR A 1 109 ? 14.359 26.422 9.828 1 95.69 109 THR A O 1
ATOM 859 N N . ALA A 1 110 ? 15.086 26.047 7.75 1 96.5 110 ALA A N 1
ATOM 860 C CA . ALA A 1 110 ? 14.797 27.406 7.309 1 96.5 110 ALA A CA 1
ATOM 861 C C . ALA A 1 110 ? 13.305 27.703 7.387 1 96.5 110 ALA A C 1
ATOM 863 O O . ALA A 1 110 ? 12.898 28.766 7.844 1 96.5 110 ALA A O 1
ATOM 864 N N . PHE A 1 111 ? 12.5 26.797 6.961 1 96.25 111 PHE A N 1
ATOM 865 C CA . PHE A 1 111 ? 11.055 26.969 6.934 1 96.25 111 PHE A CA 1
ATOM 866 C C . PHE A 1 111 ? 10.5 27.141 8.344 1 96.25 111 PHE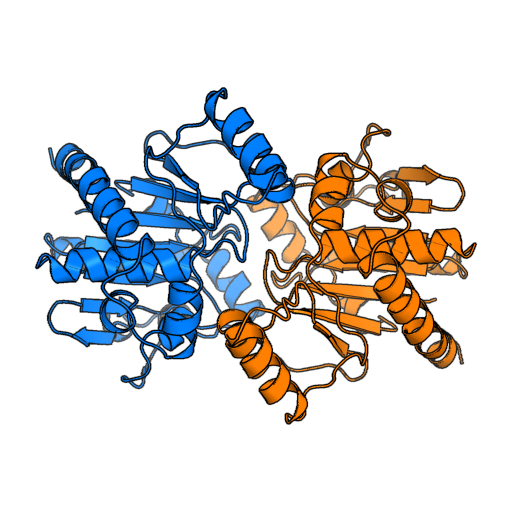 A C 1
ATOM 868 O O . PHE A 1 111 ? 9.664 28 8.594 1 96.25 111 PHE A O 1
ATOM 875 N N . THR A 1 112 ? 10.977 26.297 9.266 1 94.31 112 THR A N 1
ATOM 876 C CA . THR A 1 112 ? 10.477 26.328 10.633 1 94.31 112 THR A CA 1
ATOM 877 C C . THR A 1 112 ? 10.906 27.609 11.344 1 94.31 112 THR A C 1
ATOM 879 O O . THR A 1 112 ? 10.195 28.109 12.211 1 94.31 112 THR A O 1
ATOM 882 N N . GLN A 1 113 ? 12.023 28.094 10.984 1 95.19 113 GLN A N 1
ATOM 883 C CA . GLN A 1 113 ? 12.477 29.359 11.539 1 95.19 113 GLN A CA 1
ATOM 884 C C . GLN A 1 113 ? 11.656 30.531 11 1 95.19 113 GLN A C 1
ATOM 886 O O . GLN A 1 113 ? 11.289 31.438 11.742 1 95.19 113 GLN A O 1
ATOM 891 N N . GLN A 1 114 ? 11.398 30.5 9.773 1 95.38 114 GLN A N 1
ATOM 892 C CA . GLN A 1 114 ? 10.664 31.562 9.109 1 95.38 114 GLN A CA 1
ATOM 893 C C . GLN A 1 114 ? 9.195 31.547 9.508 1 95.38 114 GLN A C 1
ATOM 895 O O . GLN A 1 114 ? 8.57 32.594 9.641 1 95.38 114 GLN A O 1
ATOM 900 N N . TYR A 1 115 ? 8.633 30.391 9.641 1 94.88 115 TYR A N 1
ATOM 901 C CA . TYR A 1 115 ? 7.219 30.219 9.969 1 94.88 115 TYR A CA 1
ATOM 902 C C . TYR A 1 115 ? 7.047 29.328 11.195 1 94.88 115 TYR A C 1
ATOM 904 O O . TYR A 1 115 ? 6.504 28.234 11.102 1 94.88 115 TYR A O 1
ATOM 912 N N . PRO A 1 116 ? 7.328 29.812 12.375 1 92.69 116 PRO A N 1
ATOM 913 C CA . PRO A 1 116 ? 7.367 29 13.594 1 92.69 116 PRO A CA 1
ATOM 914 C C . PRO A 1 116 ? 5.988 28.516 14.023 1 92.69 116 PRO A C 1
ATOM 916 O O . PRO A 1 116 ? 5.875 27.531 14.766 1 92.69 116 PRO A O 1
ATOM 919 N N . ASP A 1 117 ? 4.93 29.078 13.523 1 92.12 117 ASP A N 1
ATOM 920 C CA . ASP A 1 117 ? 3.588 28.734 13.984 1 92.12 117 ASP A CA 1
ATOM 921 C C . ASP A 1 117 ? 2.877 27.844 12.977 1 92.12 117 ASP A C 1
ATOM 923 O O . ASP A 1 117 ? 1.72 27.469 13.172 1 92.12 117 ASP A O 1
ATOM 927 N N . THR A 1 118 ? 3.533 27.5 11.914 1 96.06 118 THR A N 1
ATOM 928 C CA . THR A 1 118 ? 2.924 26.656 10.898 1 96.06 118 THR A CA 1
ATOM 929 C C . THR A 1 118 ? 3.07 25.188 11.273 1 96.06 118 THR A C 1
ATOM 931 O O . THR A 1 118 ? 4.164 24.734 11.609 1 96.06 118 THR A O 1
ATOM 934 N N . LEU A 1 119 ? 1.928 24.484 11.32 1 97.12 119 LEU A N 1
ATOM 935 C CA . LEU A 1 119 ? 1.941 23.047 11.555 1 97.12 119 LEU A CA 1
ATOM 936 C C . LEU A 1 119 ? 2.287 22.281 10.281 1 97.12 119 LEU A C 1
ATOM 938 O O . LEU A 1 119 ? 1.674 22.516 9.234 1 97.12 119 LEU A O 1
ATOM 942 N N . ILE A 1 120 ? 3.275 21.422 10.344 1 97.75 120 ILE A N 1
ATOM 943 C CA . ILE A 1 120 ? 3.689 20.625 9.195 1 97.75 120 ILE A CA 1
ATOM 944 C C . ILE A 1 120 ? 3.088 19.219 9.305 1 97.75 120 ILE A C 1
ATOM 946 O O . ILE A 1 120 ? 3.238 18.547 10.328 1 97.75 120 ILE A O 1
ATOM 950 N N . PHE A 1 121 ? 2.371 18.781 8.289 1 97.75 121 PHE A N 1
ATOM 951 C CA . PHE A 1 121 ? 1.878 17.422 8.133 1 97.75 121 PHE A CA 1
ATOM 952 C C . PHE A 1 121 ? 2.658 16.688 7.059 1 97.75 121 PHE A C 1
ATOM 954 O O . PHE A 1 121 ? 2.641 17.078 5.891 1 97.75 121 PHE A O 1
ATOM 961 N N . LEU A 1 122 ? 3.35 15.695 7.465 1 96.94 122 LEU A N 1
ATOM 962 C CA . LEU A 1 122 ? 4.098 14.883 6.512 1 96.94 122 LEU A CA 1
ATOM 963 C C . LEU A 1 122 ? 3.373 13.57 6.223 1 96.94 122 LEU A C 1
ATOM 965 O O . LEU A 1 122 ? 3.227 12.734 7.113 1 96.94 122 LEU A O 1
ATOM 969 N N . ASP A 1 123 ? 2.881 13.414 4.996 1 95.75 123 ASP A N 1
ATOM 970 C CA . ASP A 1 123 ? 2.266 12.188 4.496 1 95.75 123 ASP A CA 1
ATOM 971 C C . ASP A 1 123 ? 3.316 11.234 3.932 1 95.75 123 ASP A C 1
ATOM 973 O O . ASP A 1 123 ? 3.738 11.375 2.783 1 95.75 123 ASP A O 1
ATOM 977 N N . LEU A 1 124 ? 3.598 10.211 4.719 1 94.06 124 LEU A N 1
ATOM 978 C CA . LEU A 1 124 ? 4.715 9.352 4.355 1 94.06 124 LEU A CA 1
ATOM 979 C C . LEU A 1 124 ? 4.215 7.988 3.885 1 94.06 124 LEU A C 1
ATOM 981 O O . LEU A 1 124 ? 3.441 7.328 4.586 1 94.06 124 LEU A O 1
ATOM 985 N N . GLN A 1 125 ? 4.582 7.605 2.764 1 86.62 125 GLN A N 1
ATOM 986 C CA . GLN A 1 125 ? 4.316 6.266 2.244 1 86.62 125 GLN A CA 1
ATOM 987 C C . GLN A 1 125 ? 5.281 5.242 2.832 1 86.62 125 GLN A C 1
ATOM 989 O O . GLN A 1 125 ? 6.398 5.59 3.225 1 86.62 125 GLN A O 1
ATOM 994 N N . PRO A 1 126 ? 4.77 3.967 3.135 1 73.94 126 PRO A N 1
ATOM 995 C CA . PRO A 1 126 ? 5.566 2.951 3.828 1 73.94 126 PRO A CA 1
ATOM 996 C C . PRO A 1 126 ? 6.953 2.766 3.213 1 73.94 126 PRO A C 1
ATOM 998 O O . PRO A 1 126 ? 7.922 2.498 3.93 1 73.94 126 PRO A O 1
ATOM 1001 N N . GLU A 1 127 ? 7.055 2.797 1.968 1 61.78 127 GLU A N 1
ATOM 1002 C CA . GLU A 1 127 ? 8.391 2.459 1.484 1 61.78 127 GLU A CA 1
ATOM 1003 C C . GLU A 1 127 ? 9.453 3.355 2.119 1 61.78 127 GLU A C 1
ATOM 1005 O O . GLU A 1 127 ? 9.18 4.512 2.445 1 61.78 127 GLU A O 1
ATOM 1010 N N . HIS A 1 128 ? 10.508 2.572 2.791 1 56.28 128 HIS A N 1
ATOM 1011 C CA . HIS A 1 128 ? 11.617 3.135 3.561 1 56.28 128 HIS A CA 1
ATOM 1012 C C . HIS A 1 128 ? 12.102 4.445 2.949 1 56.28 128 HIS A C 1
ATOM 1014 O O . HIS A 1 128 ? 12.953 4.441 2.059 1 56.28 128 HIS A O 1
ATOM 1020 N N . ASP A 1 129 ? 11.312 5.434 3.305 1 66.75 129 ASP A N 1
ATOM 1021 C CA . ASP A 1 129 ? 11.828 6.68 2.746 1 66.75 129 ASP A CA 1
ATOM 1022 C C . ASP A 1 129 ? 12.984 7.223 3.588 1 66.75 129 ASP A C 1
ATOM 1024 O O . ASP A 1 129 ? 12.766 7.695 4.707 1 66.75 129 ASP A O 1
ATOM 1028 N N . THR A 1 130 ? 14.211 6.789 3.141 1 78.44 130 THR A N 1
ATOM 1029 C CA . THR A 1 130 ? 15.43 7.316 3.734 1 78.44 130 THR A CA 1
ATOM 1030 C C . THR A 1 130 ? 15.531 8.828 3.533 1 78.44 130 THR A C 1
ATOM 1032 O O . THR A 1 130 ? 16.25 9.508 4.266 1 78.44 130 THR A O 1
ATOM 1035 N N . LEU A 1 131 ? 14.781 9.273 2.689 1 88.81 131 LEU A N 1
ATOM 1036 C CA . LEU A 1 131 ? 14.883 10.68 2.309 1 88.81 131 LEU A CA 1
ATOM 1037 C C . LEU A 1 131 ? 14.414 11.586 3.439 1 88.81 131 LEU A C 1
ATOM 1039 O O . LEU A 1 131 ? 15.023 12.625 3.703 1 88.81 131 LEU A O 1
ATOM 1043 N N . PHE A 1 132 ? 13.406 11.141 4.168 1 92.88 132 PHE A N 1
ATOM 1044 C CA . PHE A 1 132 ? 12.805 11.992 5.191 1 92.88 132 PHE A CA 1
ATOM 1045 C C . PHE A 1 132 ? 13.156 11.484 6.586 1 92.88 132 PHE A C 1
ATOM 1047 O O . PHE A 1 132 ? 12.508 11.852 7.57 1 92.88 132 PHE A O 1
ATOM 1054 N N . LYS A 1 133 ? 14.141 10.68 6.672 1 89.75 133 LYS A N 1
ATOM 1055 C CA . LYS A 1 133 ? 14.523 10.062 7.938 1 89.75 133 LYS A CA 1
ATOM 1056 C C . LYS A 1 133 ? 14.789 11.117 9.008 1 89.75 133 LYS A C 1
ATOM 1058 O O . LYS A 1 133 ? 14.336 10.984 10.141 1 89.75 133 LYS A O 1
ATOM 1063 N N . SER A 1 134 ? 15.484 12.156 8.672 1 91.25 134 SER A N 1
ATOM 1064 C CA . SER A 1 134 ? 15.836 13.203 9.625 1 91.25 134 SER A CA 1
ATOM 1065 C C . SER A 1 134 ? 14.602 13.953 10.102 1 91.25 134 SER A C 1
ATOM 1067 O O . SER A 1 134 ? 14.539 14.375 11.258 1 91.25 134 SER A O 1
ATOM 1069 N N . TRP A 1 135 ? 13.609 14.141 9.234 1 93.75 135 TRP A N 1
ATOM 1070 C CA . TRP A 1 135 ? 12.359 14.797 9.617 1 93.75 135 TRP A CA 1
ATOM 1071 C C . TRP A 1 135 ? 11.586 13.953 10.617 1 93.75 135 TRP A C 1
ATOM 1073 O O . TRP A 1 135 ? 11.094 14.469 11.625 1 93.75 135 TRP A O 1
ATOM 1083 N N . VAL A 1 136 ? 11.539 12.695 10.344 1 93.31 136 VAL A N 1
ATOM 1084 C CA . VAL A 1 136 ? 10.797 11.781 11.211 1 93.31 136 VAL A CA 1
ATOM 1085 C C . VAL A 1 136 ? 11.406 11.781 12.609 1 93.31 136 VAL A C 1
ATOM 1087 O O . VAL A 1 136 ? 10.68 11.758 13.609 1 93.31 136 VAL A O 1
ATOM 1090 N N . ALA A 1 137 ? 12.711 11.867 12.688 1 91.56 137 ALA A N 1
ATOM 1091 C CA . ALA A 1 137 ? 13.406 11.867 13.969 1 91.56 137 ALA A CA 1
ATOM 1092 C C . ALA A 1 137 ? 13.07 13.125 14.773 1 91.56 137 ALA A C 1
ATOM 1094 O O . ALA A 1 137 ? 13.156 13.117 16 1 91.56 137 ALA A O 1
ATOM 1095 N N . LYS A 1 138 ? 12.617 14.164 14.141 1 92.81 138 LYS A N 1
ATOM 1096 C CA . LYS A 1 138 ? 12.336 15.438 14.789 1 92.81 138 LYS A CA 1
ATOM 1097 C C . LYS A 1 138 ? 10.836 15.625 15.016 1 92.81 138 LYS A C 1
ATOM 1099 O O . LYS A 1 138 ? 10.406 16.641 15.562 1 92.81 138 LYS A O 1
ATOM 1104 N N . ALA A 1 139 ? 10.039 14.664 14.609 1 95.75 139 ALA A N 1
ATOM 1105 C CA . ALA A 1 139 ? 8.586 14.805 14.641 1 95.75 139 ALA A CA 1
ATOM 1106 C C . ALA A 1 139 ? 8.07 14.859 16.078 1 95.75 139 ALA A C 1
ATOM 1108 O O . ALA A 1 139 ? 8.586 14.156 16.953 1 95.75 139 ALA A O 1
ATOM 1109 N N . ASN A 1 140 ? 7.062 15.719 16.312 1 96.69 140 ASN A N 1
ATOM 1110 C CA . ASN A 1 140 ? 6.371 15.727 17.594 1 96.69 140 ASN A CA 1
ATOM 1111 C C . ASN A 1 140 ? 5.508 14.484 17.781 1 96.69 140 ASN A C 1
ATOM 1113 O O . ASN A 1 140 ? 5.457 13.914 18.859 1 96.69 140 ASN A O 1
ATOM 1117 N N . ILE A 1 141 ? 4.891 14.117 16.719 1 97.12 141 ILE A N 1
ATOM 1118 C CA . ILE A 1 141 ? 3.982 12.977 16.719 1 97.12 141 ILE A CA 1
ATOM 1119 C C . ILE A 1 141 ? 4.188 12.164 15.438 1 97.12 141 ILE A C 1
ATOM 1121 O O . ILE A 1 141 ? 4.312 12.727 14.352 1 97.12 141 ILE A O 1
ATOM 1125 N N . VAL A 1 142 ? 4.324 10.922 15.617 1 97.06 142 VAL A N 1
ATOM 1126 C CA . VAL A 1 142 ? 4.277 10.008 14.484 1 97.06 142 VAL A CA 1
ATOM 1127 C C . VAL A 1 142 ? 3.049 9.109 14.602 1 97.06 142 VAL A C 1
ATOM 1129 O O . VAL A 1 142 ? 2.922 8.344 15.555 1 97.06 142 VAL A O 1
ATOM 1132 N N . LEU A 1 143 ? 2.145 9.242 13.656 1 97.88 143 LEU A N 1
ATOM 1133 C CA . LEU A 1 143 ? 0.971 8.375 13.586 1 97.88 143 LEU A CA 1
ATOM 1134 C C . LEU A 1 143 ? 1.159 7.293 12.531 1 97.88 143 LEU A C 1
ATOM 1136 O O . LEU A 1 143 ? 1.2 7.582 11.336 1 97.88 143 LEU A O 1
ATOM 1140 N N . THR A 1 144 ? 1.313 6.086 12.945 1 97.25 144 THR A N 1
ATOM 1141 C CA . THR A 1 144 ? 1.362 4.945 12.039 1 97.25 144 THR A CA 1
ATOM 1142 C C . THR A 1 144 ? -0.044 4.441 11.727 1 97.25 144 THR A C 1
ATOM 1144 O O . THR A 1 144 ? -0.691 3.822 12.57 1 97.25 144 THR A O 1
ATOM 1147 N N . VAL A 1 145 ? -0.479 4.68 10.5 1 97.56 145 VAL A N 1
ATOM 1148 C CA . VAL A 1 145 ? -1.849 4.379 10.102 1 97.56 145 VAL A CA 1
ATOM 1149 C C . VAL A 1 145 ? -1.964 2.91 9.703 1 97.56 145 VAL A C 1
ATOM 1151 O O . VAL A 1 145 ? -1.141 2.4 8.945 1 97.56 145 VAL A O 1
ATOM 1154 N N . THR A 1 146 ? -2.994 2.238 10.25 1 96.88 146 THR A N 1
ATOM 1155 C CA . THR A 1 146 ? -3.17 0.809 10.016 1 96.88 146 THR A CA 1
ATOM 1156 C C . THR A 1 146 ? -4.648 0.466 9.859 1 96.88 146 THR A C 1
ATOM 1158 O O . THR A 1 146 ? -5.52 1.291 10.148 1 96.88 146 THR A O 1
ATOM 1161 N N . THR A 1 147 ? -4.926 -0.634 9.25 1 96.12 147 THR A N 1
ATOM 1162 C CA . THR A 1 147 ? -6.242 -1.263 9.219 1 96.12 147 THR A CA 1
ATOM 1163 C C . THR A 1 147 ? -6.215 -2.609 9.938 1 96.12 147 THR A C 1
ATOM 1165 O O . THR A 1 147 ? -5.215 -3.324 9.891 1 96.12 147 THR A O 1
ATOM 1168 N N . PRO A 1 148 ? -7.273 -2.945 10.672 1 95.12 148 PRO A N 1
ATOM 1169 C CA . PRO A 1 148 ? -7.242 -4.172 11.477 1 95.12 148 PRO A CA 1
ATOM 1170 C C . PRO A 1 148 ? -7.418 -5.43 10.633 1 95.12 148 PRO A C 1
ATOM 1172 O O . PRO A 1 148 ? -8.516 -6 10.586 1 95.12 148 PRO A O 1
ATOM 1175 N N . GLU A 1 149 ? -6.395 -5.898 10.094 1 91.88 149 GLU A N 1
ATOM 1176 C CA . GLU A 1 149 ? -6.379 -7.105 9.266 1 91.88 149 GLU A CA 1
ATOM 1177 C C . GLU A 1 149 ? -5.027 -7.809 9.352 1 91.88 149 GLU A C 1
ATOM 1179 O O . GLU A 1 149 ? -4.094 -7.301 9.977 1 91.88 149 GLU A O 1
ATOM 1184 N N . SER A 1 150 ? -4.922 -9 8.75 1 91 150 SER A N 1
ATOM 1185 C CA . SER A 1 150 ? -3.789 -9.906 8.914 1 91 150 SER A CA 1
ATOM 1186 C C . SER A 1 150 ? -2.492 -9.258 8.438 1 91 150 SER A C 1
ATOM 1188 O O . SER A 1 150 ? -1.473 -9.32 9.133 1 91 150 SER A O 1
ATOM 1190 N N . ASN A 1 151 ? -2.504 -8.688 7.266 1 91.5 151 ASN A N 1
ATOM 1191 C CA . ASN A 1 151 ? -1.304 -8.078 6.707 1 91.5 151 ASN A CA 1
ATOM 1192 C C . ASN A 1 151 ? -0.741 -7 7.633 1 91.5 151 ASN A C 1
ATOM 1194 O O . ASN A 1 151 ? 0.459 -6.984 7.914 1 91.5 151 ASN A O 1
ATOM 1198 N N . CYS A 1 152 ? -1.572 -6.125 8.117 1 94.56 152 CYS A N 1
ATOM 1199 C CA . CYS A 1 152 ? -1.151 -5.086 9.055 1 94.56 152 CYS A CA 1
ATOM 1200 C C . CYS A 1 152 ? -0.682 -5.688 10.367 1 94.56 152 CYS A C 1
ATOM 1202 O O . CYS A 1 152 ? 0.281 -5.207 10.969 1 94.56 152 CYS A O 1
ATOM 1204 N N . HIS A 1 153 ? -1.391 -6.719 10.789 1 93.81 153 HIS A N 1
ATOM 1205 C CA . HIS A 1 153 ? -0.993 -7.395 12.016 1 93.81 153 HIS A CA 1
ATOM 1206 C C . HIS A 1 153 ? 0.431 -7.934 11.914 1 93.81 153 HIS A C 1
ATOM 1208 O O . HIS A 1 153 ? 1.232 -7.754 12.836 1 93.81 153 HIS A O 1
ATOM 1214 N N . ILE A 1 154 ? 0.736 -8.562 10.844 1 90.81 154 ILE A N 1
ATOM 1215 C CA . ILE A 1 154 ? 2.064 -9.117 10.617 1 90.81 154 ILE A CA 1
ATOM 1216 C C . ILE A 1 154 ? 3.105 -8 10.648 1 90.81 154 ILE A C 1
ATOM 1218 O O . ILE A 1 154 ? 4.133 -8.117 11.32 1 90.81 154 ILE A O 1
ATOM 1222 N N . ARG A 1 155 ? 2.857 -6.953 9.953 1 92.31 155 ARG A N 1
ATOM 1223 C CA . ARG A 1 155 ? 3.785 -5.828 9.875 1 92.31 155 ARG A CA 1
ATOM 1224 C C . ARG A 1 155 ? 3.959 -5.164 11.242 1 92.31 155 ARG A C 1
ATOM 1226 O O . ARG A 1 155 ? 5.066 -4.77 11.609 1 92.31 155 ARG A O 1
ATOM 1233 N N . LEU A 1 156 ? 2.844 -5.031 11.984 1 94.31 156 LEU A N 1
ATOM 1234 C CA . LEU A 1 156 ? 2.898 -4.414 13.312 1 94.31 156 LEU A CA 1
ATOM 1235 C C . LEU A 1 156 ? 3.805 -5.207 14.242 1 94.31 156 LEU A C 1
ATOM 1237 O O . LEU A 1 156 ? 4.559 -4.625 15.031 1 94.31 156 LEU A O 1
ATOM 1241 N N . ASN A 1 157 ? 3.777 -6.488 14.148 1 92.56 157 ASN A N 1
ATOM 1242 C CA . ASN A 1 157 ? 4.555 -7.352 15.031 1 92.56 157 ASN A CA 1
ATOM 1243 C C . ASN A 1 157 ? 6.047 -7.273 14.719 1 92.56 157 ASN A C 1
ATOM 1245 O O . ASN A 1 157 ? 6.875 -7.699 15.531 1 92.56 157 ASN A O 1
ATOM 1249 N N . GLN A 1 158 ? 6.352 -6.746 13.586 1 90.69 158 GLN A N 1
ATOM 1250 C CA . GLN A 1 158 ? 7.746 -6.594 13.188 1 90.69 158 GLN A CA 1
ATOM 1251 C C . GLN A 1 158 ? 8.219 -5.156 13.367 1 90.69 158 GLN A C 1
ATOM 1253 O O . GLN A 1 158 ? 9.391 -4.844 13.125 1 90.69 158 GLN A O 1
ATOM 1258 N N . HIS A 1 159 ? 7.34 -4.332 13.781 1 91.94 159 HIS A N 1
ATOM 1259 C CA . HIS A 1 159 ? 7.598 -2.896 13.812 1 91.94 159 HIS A CA 1
ATOM 1260 C C . HIS A 1 159 ? 8.148 -2.465 15.172 1 91.94 159 HIS A C 1
ATOM 1262 O O . HIS A 1 159 ? 7.637 -2.873 16.219 1 91.94 159 HIS A O 1
ATOM 1268 N N . THR A 1 160 ? 9.227 -1.719 15.109 1 92.19 160 THR A N 1
ATOM 1269 C CA . THR A 1 160 ? 9.742 -1.068 16.312 1 92.19 160 THR A CA 1
ATOM 1270 C C . THR A 1 160 ? 9.219 0.362 16.422 1 92.19 160 THR A C 1
ATOM 1272 O O . THR A 1 160 ? 9.359 1.152 15.484 1 92.19 160 THR A O 1
ATOM 1275 N N . PHE A 1 161 ? 8.688 0.634 17.531 1 94.44 161 PHE A N 1
ATOM 1276 C CA . PHE A 1 161 ? 8.016 1.917 17.703 1 94.44 161 PHE A CA 1
ATOM 1277 C C . PHE A 1 161 ? 8.93 2.922 18.391 1 94.44 161 PHE A C 1
ATOM 1279 O O . PHE A 1 161 ? 9.625 2.578 19.344 1 94.44 161 PHE A O 1
ATOM 1286 N N . ALA A 1 162 ? 8.922 4.145 17.844 1 94.75 162 ALA A N 1
ATOM 1287 C CA . ALA A 1 162 ? 9.562 5.258 18.547 1 94.75 162 ALA A CA 1
ATOM 1288 C C . ALA A 1 162 ? 8.703 5.746 19.703 1 94.75 162 ALA A C 1
ATOM 1290 O O . ALA A 1 162 ? 7.523 5.395 19.797 1 94.75 162 ALA A O 1
ATOM 1291 N N . ALA A 1 163 ? 9.266 6.539 20.609 1 95 163 ALA A N 1
ATOM 1292 C CA . ALA A 1 163 ? 8.586 7.012 21.812 1 95 163 ALA A CA 1
ATOM 1293 C C . ALA A 1 163 ? 7.398 7.906 21.453 1 95 163 ALA A C 1
ATOM 1295 O O . ALA A 1 163 ? 6.398 7.938 22.172 1 95 163 ALA A O 1
ATOM 1296 N N . ASN A 1 164 ? 7.543 8.625 20.375 1 95.5 164 ASN A N 1
ATOM 1297 C CA . ASN A 1 164 ? 6.492 9.562 19.984 1 95.5 164 ASN A CA 1
ATOM 1298 C C . ASN A 1 164 ? 5.609 8.977 18.875 1 95.5 164 ASN A C 1
ATOM 1300 O O . ASN A 1 164 ? 4.988 9.719 18.109 1 95.5 164 ASN A O 1
ATOM 1304 N N . GLU A 1 165 ? 5.645 7.664 18.734 1 96.81 165 GLU A N 1
ATOM 1305 C CA . GLU A 1 165 ? 4.902 6.988 17.672 1 96.81 165 GLU A CA 1
ATOM 1306 C C . GLU A 1 165 ? 3.66 6.293 18.219 1 96.81 165 GLU A C 1
ATOM 1308 O O . GLU A 1 165 ? 3.727 5.613 19.25 1 96.81 165 GLU A O 1
ATOM 1313 N N . TYR A 1 166 ? 2.516 6.477 17.531 1 97.94 166 TYR A N 1
ATOM 1314 C CA . TYR A 1 166 ? 1.237 5.891 17.922 1 97.94 166 TYR A CA 1
ATOM 1315 C C . TYR A 1 166 ? 0.557 5.227 16.734 1 97.94 166 TYR A C 1
ATOM 1317 O O . TYR A 1 166 ? 0.643 5.723 15.609 1 97.94 166 TYR A O 1
ATOM 1325 N N . ILE A 1 167 ? -0.116 4.152 17.016 1 98 167 ILE A N 1
ATOM 1326 C CA . ILE A 1 167 ? -0.874 3.455 15.984 1 98 167 ILE A CA 1
ATOM 1327 C C . ILE A 1 167 ? -2.25 4.098 15.828 1 98 167 ILE A C 1
ATOM 1329 O O . ILE A 1 167 ? -2.988 4.242 16.812 1 98 167 ILE A O 1
ATOM 1333 N N . LEU A 1 168 ? -2.574 4.539 14.68 1 98.5 168 LEU A N 1
ATOM 1334 C CA . LEU A 1 168 ? -3.902 5.043 14.344 1 98.5 168 LEU A CA 1
ATOM 1335 C C . LEU A 1 168 ? -4.672 4.031 13.5 1 98.5 168 LEU A C 1
ATOM 1337 O O . LEU A 1 168 ? -4.316 3.777 12.352 1 98.5 168 LEU A O 1
ATOM 1341 N N . VAL A 1 169 ? -5.719 3.451 14.047 1 98.12 169 VAL A N 1
ATOM 1342 C CA . VAL A 1 169 ? -6.547 2.488 13.328 1 98.12 169 VAL A CA 1
ATOM 1343 C C . VAL A 1 169 ? -7.52 3.227 12.406 1 98.12 169 VAL A C 1
ATOM 1345 O O . VAL A 1 169 ? -8.273 4.094 12.859 1 98.12 169 VAL A O 1
ATOM 1348 N N . ASN A 1 170 ? -7.441 2.881 11.141 1 96.94 170 ASN A N 1
ATOM 1349 C CA . ASN A 1 170 ? -8.305 3.482 10.125 1 96.94 170 ASN A CA 1
ATOM 1350 C C . ASN A 1 170 ? -9.102 2.424 9.367 1 96.94 170 ASN A C 1
ATOM 1352 O O . ASN A 1 170 ? -8.812 1.23 9.477 1 96.94 170 ASN A O 1
ATOM 1356 N N . GLN A 1 171 ? -10.188 2.814 8.68 1 94.88 171 GLN A N 1
ATOM 1357 C CA . GLN A 1 171 ? -11.055 1.971 7.863 1 94.88 171 GLN A CA 1
ATOM 1358 C C . GLN A 1 171 ? -11.672 0.849 8.695 1 94.88 171 GLN A C 1
ATOM 1360 O O . GLN A 1 171 ? -11.797 -0.283 8.227 1 94.88 171 GLN A O 1
ATOM 1365 N N . PHE A 1 172 ? -11.953 1.167 9.969 1 96.44 172 PHE A N 1
ATOM 1366 C CA . PHE A 1 172 ? -12.547 0.165 10.844 1 96.44 172 PHE A CA 1
ATOM 1367 C C . PHE A 1 172 ? -14.008 -0.083 10.477 1 96.44 172 PHE A C 1
ATOM 1369 O O . PHE A 1 172 ? -14.797 0.859 10.375 1 96.44 172 PHE A O 1
ATOM 1376 N N . CYS A 1 173 ? -14.305 -1.252 10.203 1 93.19 173 CYS A N 1
ATOM 1377 C CA . CYS A 1 173 ? -15.68 -1.67 9.93 1 93.19 173 CYS A CA 1
ATOM 1378 C C . CYS A 1 173 ? -16.25 -2.467 11.102 1 93.19 173 CYS A C 1
ATOM 1380 O O . CYS A 1 173 ? -15.914 -3.641 11.273 1 93.19 173 CYS A O 1
ATOM 1382 N N . ALA A 1 174 ? -17.234 -1.938 11.75 1 91.06 174 ALA A N 1
ATOM 1383 C CA . ALA A 1 174 ? -17.797 -2.539 12.961 1 91.06 174 ALA A CA 1
ATOM 1384 C C . ALA A 1 174 ? -18.562 -3.812 12.633 1 91.06 174 ALA A C 1
ATOM 1386 O O . ALA A 1 174 ? -18.75 -4.676 13.5 1 91.06 174 ALA A O 1
ATOM 1387 N N . THR A 1 175 ? -19.016 -3.93 11.383 1 89.94 175 THR A N 1
ATOM 1388 C CA . THR A 1 175 ? -19.797 -5.098 11 1 89.94 175 THR A CA 1
ATOM 1389 C C . THR A 1 175 ? -18.891 -6.242 10.562 1 89.94 175 THR A C 1
ATOM 1391 O O . THR A 1 175 ? -19.359 -7.363 10.359 1 89.94 175 THR A O 1
ATOM 1394 N N . SER A 1 176 ? -17.625 -5.957 10.453 1 90.62 176 SER A N 1
ATOM 1395 C CA . SER A 1 176 ? -16.672 -6.992 10.078 1 90.62 176 SER A CA 1
ATOM 1396 C C . SER A 1 176 ? -16.141 -7.719 11.305 1 90.62 176 SER A C 1
ATOM 1398 O O . SER A 1 176 ? -15.492 -7.113 12.164 1 90.62 176 SER A O 1
ATOM 1400 N N . GLN A 1 177 ? -16.406 -8.984 11.312 1 90.69 177 GLN A N 1
ATOM 1401 C CA . GLN A 1 177 ? -15.938 -9.773 12.445 1 90.69 177 GLN A CA 1
ATOM 1402 C C . GLN A 1 177 ? -14.414 -9.789 12.508 1 90.69 177 GLN A C 1
ATOM 1404 O O . GLN A 1 177 ? -13.828 -9.703 13.586 1 90.69 177 GLN A O 1
ATOM 1409 N N . ILE A 1 178 ? -13.797 -9.875 11.414 1 91.19 178 ILE A N 1
ATOM 1410 C CA . ILE A 1 178 ? -12.336 -9.922 11.359 1 91.19 178 ILE A CA 1
ATOM 1411 C C . ILE A 1 178 ? -11.758 -8.609 11.875 1 91.19 178 ILE A C 1
ATOM 1413 O O . ILE A 1 178 ? -10.75 -8.602 12.594 1 91.19 178 ILE A O 1
ATOM 1417 N N . HIS A 1 179 ? -12.289 -7.504 11.492 1 94.19 179 HIS A N 1
ATOM 1418 C CA . HIS A 1 179 ? -11.828 -6.219 12.008 1 94.19 179 HIS A CA 1
ATOM 1419 C C . HIS A 1 179 ? -11.961 -6.16 13.523 1 94.19 179 HIS A C 1
ATOM 1421 O O . HIS A 1 179 ? -11.039 -5.734 14.219 1 94.19 179 HIS A O 1
ATOM 1427 N N . GLN A 1 180 ? -13.102 -6.633 13.961 1 94.75 180 GLN A N 1
ATOM 1428 C CA . GLN A 1 180 ? -13.352 -6.621 15.398 1 94.75 180 GLN A CA 1
ATOM 1429 C C . GLN A 1 180 ? -12.352 -7.5 16.141 1 94.75 180 GLN A C 1
ATOM 1431 O O . GLN A 1 180 ? -11.797 -7.094 17.156 1 94.75 180 GLN A O 1
ATOM 1436 N N . ASP A 1 181 ? -12.102 -8.648 15.695 1 94.25 181 ASP A N 1
ATOM 1437 C CA . ASP A 1 181 ? -11.195 -9.602 16.328 1 94.25 181 ASP A CA 1
ATOM 1438 C C . ASP A 1 181 ? -9.781 -9.039 16.422 1 94.25 181 ASP A C 1
ATOM 1440 O O . ASP A 1 181 ? -9.164 -9.062 17.484 1 94.25 181 ASP A O 1
ATOM 1444 N N . PHE A 1 182 ? -9.305 -8.484 15.344 1 95 182 PHE A N 1
ATOM 1445 C CA . PHE A 1 182 ? -7.953 -7.934 15.336 1 95 182 PHE A CA 1
ATOM 1446 C C . PHE A 1 182 ? -7.867 -6.719 16.25 1 95 182 PHE A C 1
ATOM 1448 O O . PHE A 1 182 ? -6.91 -6.574 17.016 1 95 182 PHE A O 1
ATOM 1455 N N . TYR A 1 183 ? -8.844 -5.883 16.109 1 95.38 183 TYR A N 1
ATOM 1456 C CA . TYR A 1 183 ? -8.836 -4.684 16.938 1 95.38 183 TYR A CA 1
ATOM 1457 C C . TYR A 1 183 ? -8.836 -5.039 18.406 1 95.38 183 TYR A C 1
ATOM 1459 O O . TYR A 1 183 ? -8.055 -4.477 19.188 1 95.38 183 TYR A O 1
ATOM 1467 N N . GLN A 1 184 ? -9.68 -5.969 18.844 1 94.25 184 GLN A N 1
ATOM 1468 C CA . GLN A 1 184 ? -9.742 -6.414 20.234 1 94.25 184 GLN A CA 1
ATOM 1469 C C . GLN A 1 184 ? -8.422 -7.027 20.672 1 94.25 184 GLN A C 1
ATOM 1471 O O . GLN A 1 184 ? -7.93 -6.734 21.766 1 94.25 184 GLN A O 1
ATOM 1476 N N . PHE A 1 185 ? -7.883 -7.828 19.812 1 94.38 185 PHE A N 1
ATOM 1477 C CA . PHE A 1 185 ? -6.594 -8.445 20.094 1 94.38 185 PHE A CA 1
ATOM 1478 C C . PHE A 1 185 ? -5.52 -7.383 20.297 1 94.38 185 PHE A C 1
ATOM 1480 O O . PHE A 1 185 ? -4.719 -7.461 21.219 1 94.38 185 PHE A O 1
ATOM 1487 N N . TRP A 1 186 ? -5.516 -6.402 19.391 1 94.38 186 TRP A N 1
ATOM 1488 C CA . TRP A 1 186 ? -4.516 -5.336 19.438 1 94.38 186 TRP A CA 1
ATOM 1489 C C . TRP A 1 186 ? -4.656 -4.531 20.734 1 94.38 186 TRP A C 1
ATOM 1491 O O . TRP A 1 186 ? -3.656 -4.109 21.312 1 94.38 186 TRP A O 1
ATOM 1501 N N . GLN A 1 187 ? -5.84 -4.348 21.172 1 91 187 GLN A N 1
ATOM 1502 C CA . GLN A 1 187 ? -6.094 -3.57 22.375 1 91 187 GLN A CA 1
ATOM 1503 C C . GLN A 1 187 ? -5.488 -4.246 23.594 1 91 187 GLN A C 1
ATOM 1505 O O . GLN A 1 187 ? -5.141 -3.578 24.578 1 91 187 GLN A O 1
ATOM 1510 N N . THR A 1 188 ? -5.391 -5.492 23.562 1 91.31 188 THR A N 1
ATOM 1511 C CA . THR A 1 188 ? -4.855 -6.242 24.688 1 91.31 188 THR A CA 1
ATOM 1512 C C . THR A 1 188 ? -3.342 -6.387 24.578 1 91.31 188 THR A C 1
ATOM 1514 O O . THR A 1 188 ? -2.688 -6.895 25.484 1 91.31 188 THR A O 1
ATOM 1517 N N . SER A 1 189 ? -2.83 -5.918 23.547 1 91.12 189 SER A N 1
ATOM 1518 C CA . SER A 1 189 ? -1.389 -5.98 23.328 1 91.12 189 SER A CA 1
ATOM 1519 C C . SER A 1 189 ? -0.69 -4.754 23.906 1 91.12 189 SER A C 1
ATOM 1521 O O . SER A 1 189 ? -1.332 -3.904 24.531 1 91.12 189 SER A O 1
ATOM 1523 N N . GLN A 1 190 ? 0.646 -4.668 23.781 1 90.12 190 GLN A N 1
ATOM 1524 C CA . GLN A 1 190 ? 1.442 -3.568 24.312 1 90.12 190 GLN A CA 1
ATOM 1525 C C . GLN A 1 190 ? 1.731 -2.527 23.234 1 90.12 190 GLN A C 1
ATOM 1527 O O . GLN A 1 190 ? 2.658 -1.726 23.375 1 90.12 190 GLN A O 1
ATOM 1532 N N . PHE A 1 191 ? 0.97 -2.594 22.219 1 93.75 191 PHE A N 1
ATOM 1533 C CA . PHE A 1 191 ? 1.154 -1.621 21.141 1 93.75 191 PHE A CA 1
ATOM 1534 C C . PHE A 1 191 ? 0.74 -0.228 21.594 1 93.75 191 PHE A C 1
ATOM 1536 O O . PHE A 1 191 ? -0.245 -0.074 22.328 1 93.75 191 PHE A O 1
ATOM 1543 N N . PRO A 1 192 ? 1.492 0.809 21.25 1 96.06 192 PRO A N 1
ATOM 1544 C CA . PRO A 1 192 ? 1.112 2.184 21.578 1 96.06 192 PRO A CA 1
ATOM 1545 C C . PRO A 1 192 ? -0.007 2.719 20.688 1 96.06 192 PRO A C 1
ATOM 1547 O O . PRO A 1 192 ? 0.262 3.307 19.641 1 96.06 192 PRO A O 1
ATOM 1550 N N . PHE A 1 193 ? -1.216 2.701 21.156 1 95.06 193 PHE A N 1
ATOM 1551 C CA . PHE A 1 193 ? -2.359 3.09 20.344 1 95.06 193 PHE A CA 1
ATOM 1552 C C . PHE A 1 193 ? -2.744 4.539 20.609 1 95.06 193 PHE A C 1
ATOM 1554 O O . PHE A 1 193 ? -2.709 5 21.75 1 95.06 193 PHE A O 1
ATOM 1561 N N . CYS A 1 194 ? -3.027 5.191 19.484 1 95.94 194 CYS A N 1
ATOM 1562 C CA . CYS A 1 194 ? -3.898 6.359 19.578 1 95.94 194 CYS A CA 1
ATOM 1563 C C . CYS A 1 194 ? -5.297 5.961 20.047 1 95.94 194 CYS A C 1
ATOM 1565 O O . CYS A 1 194 ? -5.855 4.977 19.562 1 95.94 194 CYS A O 1
ATOM 1567 N N . PRO A 1 195 ? -5.844 6.66 21.031 1 95.38 195 PRO A N 1
ATOM 1568 C CA . PRO A 1 195 ? -7.152 6.27 21.562 1 95.38 195 PRO A CA 1
ATOM 1569 C C . PRO A 1 195 ? -8.289 6.488 20.547 1 95.38 195 PRO A C 1
ATOM 1571 O O . PRO A 1 195 ? -9.398 6.004 20.766 1 95.38 195 PRO A O 1
ATOM 1574 N N . ILE A 1 196 ? -8.102 7.156 19.484 1 96.94 196 ILE A N 1
ATOM 1575 C CA . ILE A 1 196 ? -9.117 7.434 18.469 1 96.94 196 ILE A CA 1
ATOM 1576 C C . ILE A 1 196 ? -9.039 6.395 17.359 1 96.94 196 ILE A C 1
ATOM 1578 O O . ILE A 1 196 ? -7.957 6.09 16.859 1 96.94 196 ILE A O 1
ATOM 1582 N N . LYS A 1 197 ? -10.125 5.793 17.031 1 96.56 197 LYS A N 1
ATOM 1583 C CA . LYS A 1 197 ? -10.273 4.887 15.898 1 96.56 197 LYS A CA 1
ATOM 1584 C C . LYS A 1 197 ? -11.156 5.5 14.812 1 96.56 197 LYS A C 1
ATOM 1586 O O . LYS A 1 197 ? -12.188 6.105 15.117 1 96.56 197 LYS A O 1
ATOM 1591 N N . LEU A 1 198 ? -10.711 5.43 13.594 1 97.5 198 LEU A N 1
ATOM 1592 C CA . LEU A 1 198 ? -11.461 6.004 12.477 1 97.5 198 LEU A CA 1
ATOM 1593 C C . LEU A 1 198 ? -12.234 4.922 11.727 1 97.5 198 LEU A C 1
ATOM 1595 O O . LEU A 1 198 ? -11.648 3.938 11.273 1 97.5 198 LEU A O 1
ATOM 1599 N N . HIS A 1 199 ? -13.492 5.141 11.578 1 95.75 199 HIS A N 1
ATOM 1600 C CA . HIS A 1 199 ? -14.344 4.16 10.914 1 95.75 199 HIS A CA 1
ATOM 1601 C C . HIS A 1 199 ? -14.305 4.352 9.398 1 95.75 199 HIS A C 1
ATOM 1603 O O . HIS A 1 199 ? -14.055 5.453 8.914 1 95.75 199 HIS A O 1
ATOM 1609 N N . ARG A 1 200 ? -14.438 3.219 8.789 1 91.94 200 ARG A N 1
ATOM 1610 C CA . ARG A 1 200 ? -14.609 3.297 7.344 1 91.94 200 ARG A CA 1
ATOM 1611 C C . ARG A 1 200 ? -15.859 4.082 6.98 1 91.94 200 ARG A C 1
ATOM 1613 O O . ARG A 1 200 ? -16.953 3.787 7.48 1 91.94 200 ARG A O 1
ATOM 1620 N N . ASP A 1 201 ? -15.695 5.055 6.172 1 88.5 201 ASP A N 1
ATOM 1621 C CA . ASP A 1 201 ? -16.812 5.891 5.742 1 88.5 201 ASP A CA 1
ATOM 1622 C C . ASP A 1 201 ? -16.766 6.141 4.238 1 88.5 201 ASP A C 1
ATOM 1624 O O . ASP A 1 201 ? -15.789 6.699 3.727 1 88.5 201 ASP A O 1
ATOM 1628 N N . GLU A 1 202 ? -17.812 5.754 3.605 1 85.19 202 GLU A N 1
ATOM 1629 C CA . GLU A 1 202 ? -17.891 5.941 2.16 1 85.19 202 GLU A CA 1
ATOM 1630 C C . GLU A 1 202 ? -17.781 7.418 1.787 1 85.19 202 GLU A C 1
ATOM 1632 O O . GLU A 1 202 ? -17.312 7.75 0.693 1 85.19 202 GLU A O 1
ATOM 1637 N N . ALA A 1 203 ? -18.156 8.195 2.729 1 85.94 203 ALA A N 1
ATOM 1638 C CA . ALA A 1 203 ? -18.109 9.641 2.482 1 85.94 203 ALA A CA 1
ATOM 1639 C C . ALA A 1 203 ? -16.688 10.102 2.176 1 85.94 203 ALA A C 1
ATOM 1641 O O . ALA A 1 203 ? -16.484 11 1.358 1 85.94 203 ALA A O 1
ATOM 1642 N N . LEU A 1 204 ? -15.742 9.539 2.822 1 84.94 204 LEU A N 1
ATOM 1643 C CA . LEU A 1 204 ? -14.352 9.922 2.574 1 84.94 204 LEU A CA 1
ATOM 1644 C C . LEU A 1 204 ? -13.93 9.539 1.163 1 84.94 204 LEU A C 1
ATOM 1646 O O . LEU A 1 204 ? -13.266 10.32 0.474 1 84.94 204 LEU A O 1
ATOM 1650 N N . LEU A 1 205 ? -14.312 8.383 0.716 1 83.75 205 LEU A N 1
ATOM 1651 C CA . LEU A 1 205 ? -14 7.926 -0.635 1 83.75 205 LEU A CA 1
ATOM 1652 C C . LEU A 1 205 ? -14.648 8.828 -1.676 1 83.75 205 LEU A C 1
ATOM 1654 O O . LEU A 1 205 ? -14.016 9.211 -2.662 1 83.75 205 LEU A O 1
ATOM 1658 N N . GLU A 1 206 ? -15.859 9.133 -1.371 1 87.75 206 GLU A N 1
ATOM 1659 C CA . GLU A 1 206 ? -16.609 9.992 -2.281 1 87.75 206 GLU A CA 1
ATOM 1660 C C . GLU A 1 206 ? -16.031 11.406 -2.307 1 87.75 206 GLU A C 1
ATOM 1662 O O . GLU A 1 206 ? -15.945 12.023 -3.369 1 87.75 206 GLU A O 1
ATOM 1667 N N . ALA A 1 207 ? -15.695 11.883 -1.187 1 86.62 207 ALA A N 1
ATOM 1668 C CA . ALA A 1 207 ? -15.062 13.203 -1.1 1 86.62 207 ALA A CA 1
ATOM 1669 C C . ALA A 1 207 ? -13.781 13.25 -1.924 1 86.62 207 ALA A C 1
ATOM 1671 O O . ALA A 1 207 ? -13.555 14.203 -2.672 1 86.62 207 ALA A O 1
ATOM 1672 N N . CYS A 1 208 ? -12.984 12.188 -1.829 1 82.19 208 CYS A N 1
ATOM 1673 C CA . CYS A 1 208 ? -11.742 12.094 -2.59 1 82.19 208 CYS A CA 1
ATOM 1674 C C . CYS A 1 208 ? -12.023 12.07 -4.09 1 82.19 208 CYS A C 1
ATOM 1676 O O . CYS A 1 208 ? -11.367 12.789 -4.855 1 82.19 208 CYS A O 1
ATOM 1678 N N . ALA A 1 209 ? -13 11.336 -4.445 1 84.69 209 ALA A N 1
ATOM 1679 C CA . ALA A 1 209 ? -13.367 11.227 -5.855 1 84.69 209 ALA A CA 1
ATOM 1680 C C . ALA A 1 209 ? -13.859 12.562 -6.398 1 84.69 209 ALA A C 1
ATOM 1682 O O . ALA A 1 209 ? -13.664 12.867 -7.578 1 84.69 209 ALA A O 1
ATOM 1683 N N . SER A 1 210 ? -14.438 13.359 -5.516 1 85.56 210 SER A N 1
ATOM 1684 C CA . SER A 1 210 ? -14.977 14.656 -5.902 1 85.56 210 SER A CA 1
ATOM 1685 C C . SER A 1 210 ? -13.93 15.758 -5.742 1 85.56 210 SER A C 1
ATOM 1687 O O . SER A 1 210 ? -14.195 16.922 -6.039 1 85.56 210 SER A O 1
ATOM 1689 N N . ARG A 1 211 ? -12.789 15.383 -5.219 1 80.06 211 ARG A N 1
ATOM 1690 C CA . ARG A 1 211 ? -11.672 16.297 -4.973 1 80.06 211 ARG A CA 1
ATOM 1691 C C . ARG A 1 211 ? -12.086 17.406 -4.016 1 80.06 211 ARG A C 1
ATOM 1693 O O . ARG A 1 211 ? -11.773 18.578 -4.246 1 80.06 211 ARG A O 1
ATOM 1700 N N . LEU A 1 212 ? -12.914 17.047 -3.002 1 78.56 212 LEU A N 1
ATOM 1701 C CA . LEU A 1 212 ? -13.375 17.984 -1.976 1 78.56 212 LEU A CA 1
ATOM 1702 C C . LEU A 1 212 ? -12.938 17.516 -0.589 1 78.56 212 LEU A C 1
ATOM 1704 O O . LEU A 1 212 ? -12.828 16.312 -0.337 1 78.56 212 LEU A O 1
ATOM 1708 N N . PRO A 1 213 ? -12.648 18.531 0.209 1 76.31 213 PRO A N 1
ATOM 1709 C CA . PRO A 1 213 ? -12.461 18.141 1.608 1 76.31 213 PRO A CA 1
ATOM 1710 C C . PRO A 1 213 ? -13.68 17.422 2.186 1 76.31 213 PRO A C 1
ATOM 1712 O O . PRO A 1 213 ? -14.82 17.734 1.809 1 76.31 213 PRO A O 1
ATOM 1715 N N . LEU A 1 214 ? -13.383 16.5 3.121 1 80.88 214 LEU A N 1
ATOM 1716 C CA . LEU A 1 214 ? -14.453 15.688 3.709 1 80.88 214 LEU A CA 1
ATOM 1717 C C . LEU A 1 214 ? -15.539 16.578 4.301 1 80.88 214 LEU A C 1
ATOM 1719 O O . LEU A 1 214 ? -16.734 16.359 4.059 1 80.88 214 LEU A O 1
ATOM 1723 N N . TYR A 1 215 ? -15.133 17.656 5.027 1 78.19 215 TYR A N 1
ATOM 1724 C CA . TYR A 1 215 ? -16.094 18.5 5.715 1 78.19 215 TYR A CA 1
ATOM 1725 C C . TYR A 1 215 ? -16.969 19.266 4.715 1 78.19 215 TYR A C 1
ATOM 1727 O O . TYR A 1 215 ? -18.109 19.594 5.008 1 78.19 215 TYR A O 1
ATOM 1735 N N . ASP A 1 216 ? -16.406 19.562 3.541 1 80.88 216 ASP A N 1
ATOM 1736 C CA . ASP A 1 216 ? -17.172 20.25 2.506 1 80.88 216 ASP A CA 1
ATOM 1737 C C . ASP A 1 216 ? -18.109 19.297 1.78 1 80.88 216 ASP A C 1
ATOM 1739 O O . ASP A 1 216 ? -19.172 19.688 1.328 1 80.88 216 ASP A O 1
ATOM 1743 N N . TYR A 1 217 ? -17.594 18.094 1.662 1 83.25 217 TYR A N 1
ATOM 1744 C CA . TYR A 1 217 ? -18.406 17.094 0.959 1 83.25 217 TYR A CA 1
ATOM 1745 C C . TYR A 1 217 ? -19.578 16.641 1.819 1 83.25 217 TYR A C 1
ATOM 1747 O O . TYR A 1 217 ? -20.719 16.594 1.355 1 83.25 217 TYR A O 1
ATOM 1755 N N . ARG A 1 218 ? -19.281 16.297 3.043 1 86.44 218 ARG A N 1
ATOM 1756 C CA . ARG A 1 218 ? -20.312 15.867 3.994 1 86.44 218 ARG A CA 1
ATOM 1757 C C . ARG A 1 218 ? -19.891 16.203 5.422 1 86.44 218 ARG A C 1
ATOM 1759 O O . ARG A 1 218 ? -19.219 15.414 6.082 1 86.44 218 ARG A O 1
ATOM 1766 N N . ALA A 1 219 ? -20.469 17.234 5.887 1 79.31 219 ALA A N 1
ATOM 1767 C CA . ALA A 1 219 ? -20.062 17.766 7.184 1 79.31 219 ALA A CA 1
ATOM 1768 C C . ALA A 1 219 ? -20.578 16.891 8.32 1 79.31 219 ALA A C 1
ATOM 1770 O O . ALA A 1 219 ? -19.906 16.75 9.352 1 79.31 219 ALA A O 1
ATOM 1771 N N . ASN A 1 220 ? -21.734 16.25 8.047 1 83.94 220 ASN A N 1
ATOM 1772 C CA . ASN A 1 220 ? -22.391 15.523 9.133 1 83.94 220 ASN A CA 1
ATOM 1773 C C . ASN A 1 220 ? -22.141 14.023 9.039 1 83.94 220 ASN A C 1
ATOM 1775 O O . ASN A 1 220 ? -23.094 13.242 8.961 1 83.94 220 ASN A O 1
ATOM 1779 N N . CYS A 1 221 ? -20.906 13.648 9.055 1 85.56 221 CYS A N 1
ATOM 1780 C CA . CYS A 1 221 ? -20.609 12.219 9.07 1 85.56 221 CYS A CA 1
ATOM 1781 C C . CYS A 1 221 ? -19.719 11.859 10.258 1 85.56 221 CYS A C 1
ATOM 1783 O O . CYS A 1 221 ? -19.078 12.727 10.844 1 85.56 221 CYS A O 1
ATOM 1785 N N . MET A 1 222 ? -19.844 10.609 10.641 1 89.12 222 MET A N 1
ATOM 1786 C CA . MET A 1 222 ? -19.141 10.094 11.812 1 89.12 222 MET A CA 1
ATOM 1787 C C . MET A 1 222 ? -17.641 10.367 11.711 1 89.12 222 MET A C 1
ATOM 1789 O O . MET A 1 222 ? -17 10.719 12.703 1 89.12 222 MET A O 1
ATOM 1793 N N . LEU A 1 223 ? -17.094 10.328 10.594 1 92.94 223 LEU A N 1
ATOM 1794 C CA . LEU A 1 223 ? -15.648 10.469 10.391 1 92.94 223 LEU A CA 1
ATOM 1795 C C . LEU A 1 223 ? -15.195 11.891 10.672 1 92.94 223 LEU A C 1
ATOM 1797 O O . LEU A 1 223 ? -14.086 12.109 11.164 1 92.94 223 LEU A O 1
ATOM 1801 N N . VAL A 1 224 ? -15.992 12.875 10.383 1 92.06 224 VAL A N 1
ATOM 1802 C CA . VAL A 1 224 ? -15.656 14.266 10.68 1 92.06 224 VAL A CA 1
ATOM 1803 C C . VAL A 1 224 ? -15.469 14.445 12.18 1 92.06 224 VAL A C 1
ATOM 1805 O O . VAL A 1 224 ? -14.5 15.078 12.617 1 92.06 224 VAL A O 1
ATOM 1808 N N . GLU A 1 225 ? -16.391 13.867 12.914 1 93.69 225 GLU A N 1
ATOM 1809 C CA . GLU A 1 225 ? -16.281 13.93 14.367 1 93.69 225 GLU A CA 1
ATOM 1810 C C . GLU A 1 225 ? -15.039 13.203 14.867 1 93.69 225 GLU A C 1
ATOM 1812 O O . GLU A 1 225 ? -14.359 13.68 15.773 1 93.69 225 GLU A O 1
ATOM 1817 N N . GLU A 1 226 ? -14.781 12.078 14.352 1 96.5 226 GLU A N 1
ATOM 1818 C CA . GLU A 1 226 ? -13.609 11.305 14.727 1 96.5 226 GLU A CA 1
ATOM 1819 C C . GLU A 1 226 ? -12.32 12.062 14.414 1 96.5 226 GLU A C 1
ATOM 1821 O O . GLU A 1 226 ? -11.375 12.039 15.211 1 96.5 226 GLU A O 1
ATOM 1826 N N . ILE A 1 227 ? -12.25 12.734 13.32 1 96.06 227 ILE A N 1
ATOM 1827 C CA . ILE A 1 227 ? -11.086 13.539 12.953 1 96.06 227 ILE A CA 1
ATOM 1828 C C . ILE A 1 227 ? -10.938 14.711 13.93 1 96.06 227 ILE A C 1
ATOM 1830 O O . ILE A 1 227 ? -9.82 15.07 14.297 1 96.06 227 ILE A O 1
ATOM 1834 N N . ASN A 1 228 ? -12.055 15.281 14.266 1 95.25 228 ASN A N 1
ATOM 1835 C CA . ASN A 1 228 ? -12 16.344 15.273 1 95.25 228 ASN A CA 1
ATOM 1836 C C . ASN A 1 228 ? -11.453 15.82 16.594 1 95.25 228 ASN A C 1
ATOM 1838 O O . ASN A 1 228 ? -10.672 16.5 17.266 1 95.25 228 ASN A O 1
ATOM 1842 N N . GLN A 1 229 ? -11.914 14.648 17 1 97.5 229 GLN A N 1
ATOM 1843 C CA . GLN A 1 229 ? -11.383 14.031 18.203 1 97.5 229 GLN A CA 1
ATOM 1844 C C . GLN A 1 229 ? -9.875 13.789 18.094 1 97.5 229 GLN A C 1
ATOM 1846 O O . GLN A 1 229 ? -9.133 13.984 19.047 1 97.5 229 GLN A O 1
ATOM 1851 N N . LEU A 1 230 ? -9.445 13.32 16.953 1 98.12 230 LEU A N 1
ATOM 1852 C CA . LEU A 1 230 ? -8.023 13.109 16.703 1 98.12 230 LEU A CA 1
ATOM 1853 C C . LEU A 1 230 ? -7.246 14.406 16.828 1 98.12 230 LEU A C 1
ATOM 1855 O O . LEU A 1 230 ? -6.172 14.438 17.438 1 98.12 230 LEU A O 1
ATOM 1859 N N . LEU A 1 231 ? -7.781 15.531 16.219 1 97.5 231 LEU A N 1
ATOM 1860 C CA . LEU A 1 231 ? -7.176 16.844 16.344 1 97.5 231 LEU A CA 1
ATOM 1861 C C . LEU A 1 231 ? -7.008 17.234 17.812 1 97.5 231 LEU A C 1
ATOM 1863 O O . LEU A 1 231 ? -5.926 17.672 18.219 1 97.5 231 LEU A O 1
ATOM 1867 N N . GLN A 1 232 ? -8.055 17.031 18.594 1 97.38 232 GLN A N 1
ATOM 1868 C CA 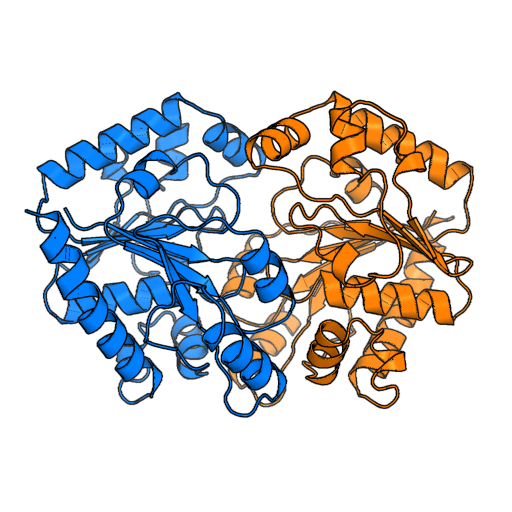. GLN A 1 232 ? -8.023 17.391 20.016 1 97.38 232 GLN A CA 1
ATOM 1869 C C . GLN A 1 232 ? -6.988 16.562 20.766 1 97.38 232 GLN A C 1
ATOM 1871 O O . GLN A 1 232 ? -6.355 17.062 21.703 1 97.38 232 GLN A O 1
ATOM 1876 N N . TRP A 1 233 ? -6.855 15.328 20.391 1 97.75 233 TRP A N 1
ATOM 1877 C CA . TRP A 1 233 ? -5.883 14.445 21.031 1 97.75 233 TRP A CA 1
ATOM 1878 C C . TRP A 1 233 ? -4.461 14.859 20.672 1 97.75 233 TRP A C 1
ATOM 1880 O O . TRP A 1 233 ? -3.551 14.742 21.5 1 97.75 233 TRP A O 1
ATOM 1890 N N . CYS A 1 234 ? -4.215 15.367 19.5 1 97.12 234 CYS A N 1
ATOM 1891 C CA . CYS A 1 234 ? -2.893 15.75 19.031 1 97.12 234 CYS A CA 1
ATOM 1892 C C . CYS A 1 234 ? -2.426 17.047 19.688 1 97.12 234 CYS A C 1
ATOM 1894 O O . CYS A 1 234 ? -1.228 17.25 19.891 1 97.12 234 CYS A O 1
ATOM 1896 N N . LEU A 1 235 ? -3.312 17.953 20.078 1 95.38 235 LEU A N 1
ATOM 1897 C CA . LEU A 1 235 ? -2.994 19.328 20.484 1 95.38 235 LEU A CA 1
ATOM 1898 C C . LEU A 1 235 ? -2.074 19.328 21.703 1 95.38 235 LEU A C 1
ATOM 1900 O O . LEU A 1 235 ? -1.014 19.953 21.688 1 95.38 235 LEU A O 1
ATOM 1904 N N . PRO A 1 236 ? -2.414 18.562 22.734 1 94.38 236 PRO A N 1
ATOM 1905 C CA . PRO A 1 236 ? -1.535 18.578 23.906 1 94.38 236 PRO A CA 1
ATOM 1906 C C . PRO A 1 236 ? -0.156 18 23.625 1 94.38 236 PRO A C 1
ATOM 1908 O O . PRO A 1 236 ? 0.829 18.375 24.25 1 94.38 236 PRO A O 1
ATOM 1911 N N . LEU A 1 237 ? -0.058 17.047 22.688 1 93.44 237 LEU A N 1
ATOM 1912 C CA . LEU A 1 237 ? 1.207 16.406 22.344 1 93.44 237 LEU A CA 1
ATOM 1913 C C . LEU A 1 237 ? 2.111 17.359 21.578 1 93.44 237 LEU A C 1
ATOM 1915 O O . LEU A 1 237 ? 3.334 17.203 21.578 1 93.44 237 LEU A O 1
ATOM 1919 N N . LEU A 1 238 ? 1.494 18.297 20.859 1 91.94 238 LEU A N 1
ATOM 1920 C CA . LEU A 1 238 ? 2.242 19.297 20.109 1 91.94 238 LEU A CA 1
ATOM 1921 C C . LEU A 1 238 ? 2.805 20.359 21.031 1 91.94 238 LEU A C 1
ATOM 1923 O O . LEU A 1 238 ? 3.867 20.922 20.766 1 91.94 238 LEU A O 1
ATOM 1927 N N . LEU A 1 239 ? 2.141 20.766 22.109 1 82.12 239 LEU A N 1
ATOM 1928 C CA . LEU A 1 239 ? 2.539 21.797 23.062 1 82.12 239 LEU A CA 1
ATOM 1929 C C . LEU A 1 239 ? 3.6 21.281 24.016 1 82.12 239 LEU A C 1
ATOM 1931 O O . LEU A 1 239 ? 4.438 22.047 24.5 1 82.12 239 LEU A O 1
ATOM 1935 N N . SER A 1 240 ? 3.531 20.062 24.359 1 68.06 240 SER A N 1
ATOM 1936 C CA . SER A 1 240 ? 4.48 19.516 25.312 1 68.06 240 SER A CA 1
ATOM 1937 C C . SER A 1 240 ? 5.902 19.531 24.766 1 68.06 240 SER A C 1
ATOM 1939 O O . SER A 1 240 ? 6.867 19.609 25.531 1 68.06 240 SER A O 1
ATOM 1941 N N . LYS A 1 241 ? 6.184 19.422 23.578 1 60.03 241 LYS A N 1
ATOM 1942 C CA . LYS A 1 241 ? 7.543 19.406 23.047 1 60.03 241 LYS A CA 1
ATOM 1943 C C . LYS A 1 241 ? 8.07 20.828 22.875 1 60.03 241 LYS A C 1
ATOM 1945 O O . LYS A 1 241 ? 9.273 21.031 22.688 1 60.03 241 LYS A O 1
ATOM 1950 N N . LYS A 1 242 ? 7.266 21.984 22.75 1 55.5 242 LYS A N 1
ATOM 1951 C CA . LYS A 1 242 ? 7.77 23.359 22.656 1 55.5 242 LYS A CA 1
ATOM 1952 C C . LYS A 1 242 ? 8.555 23.734 23.906 1 55.5 242 LYS A C 1
ATOM 1954 O O . LYS A 1 242 ? 9.438 24.594 23.844 1 55.5 242 LYS A O 1
ATOM 1959 N N . GLY A 1 243 ? 8.305 23.016 25 1 46.66 243 GLY A N 1
ATOM 1960 C CA . GLY A 1 243 ? 9.039 23.422 26.188 1 46.66 243 GLY A CA 1
ATOM 1961 C C . GLY A 1 243 ? 10.336 22.656 26.375 1 46.66 243 GLY A C 1
ATOM 1962 O O . GLY A 1 243 ? 10.516 21.562 25.828 1 46.66 243 GLY A O 1
ATOM 1963 N N . MET B 1 1 ? 8.117 -21.453 -20.438 1 65.69 1 MET B N 1
ATOM 1964 C CA . MET B 1 1 ? 7.781 -21.641 -19.031 1 65.69 1 MET B CA 1
ATOM 1965 C C . MET B 1 1 ? 6.871 -20.516 -18.547 1 65.69 1 MET B C 1
ATOM 1967 O O . MET B 1 1 ? 7.168 -19.328 -18.75 1 65.69 1 MET B O 1
ATOM 1971 N N . PRO B 1 2 ? 5.789 -20.938 -17.984 1 88.81 2 PRO B N 1
ATOM 1972 C CA . PRO B 1 2 ? 4.734 -19.953 -17.75 1 88.81 2 PRO B CA 1
ATOM 1973 C C . PRO B 1 2 ? 4.977 -19.141 -16.484 1 88.81 2 PRO B C 1
ATOM 1975 O O . PRO B 1 2 ? 5.305 -19.688 -15.43 1 88.81 2 PRO B O 1
ATOM 1978 N N . LEU B 1 3 ? 5.246 -17.953 -16.578 1 96.75 3 LEU B N 1
ATOM 1979 C CA . LEU B 1 3 ? 5.383 -16.984 -15.516 1 96.75 3 LEU B CA 1
ATOM 1980 C C . LEU B 1 3 ? 4.195 -16.016 -15.5 1 96.75 3 LEU B C 1
ATOM 1982 O O . LEU B 1 3 ? 3.943 -15.328 -16.484 1 96.75 3 LEU B O 1
ATOM 1986 N N . ILE B 1 4 ? 3.486 -16.062 -14.383 1 97.94 4 ILE B N 1
ATOM 1987 C CA . ILE B 1 4 ? 2.416 -15.094 -14.133 1 97.94 4 ILE B CA 1
ATOM 1988 C C . ILE B 1 4 ? 2.855 -14.109 -13.055 1 97.94 4 ILE B C 1
ATOM 1990 O O . ILE B 1 4 ? 3.174 -14.5 -11.93 1 97.94 4 ILE B O 1
ATOM 1994 N N . VAL B 1 5 ? 2.918 -12.867 -13.422 1 97.19 5 VAL B N 1
ATOM 1995 C CA . VAL B 1 5 ? 3.266 -11.828 -12.461 1 97.19 5 VAL B CA 1
ATOM 1996 C C . VAL B 1 5 ? 1.999 -11.117 -11.984 1 97.19 5 VAL B C 1
ATOM 1998 O O . VAL B 1 5 ? 1.169 -10.703 -12.797 1 97.19 5 VAL B O 1
ATOM 2001 N N . LEU B 1 6 ? 1.771 -11.062 -10.688 1 97.5 6 LEU B N 1
ATOM 2002 C CA . LEU B 1 6 ? 0.75 -10.211 -10.094 1 97.5 6 LEU B CA 1
ATOM 2003 C C . LEU B 1 6 ? 1.386 -9.023 -9.375 1 97.5 6 LEU B C 1
ATOM 2005 O O . LEU B 1 6 ? 2.191 -9.211 -8.461 1 97.5 6 LEU B O 1
ATOM 2009 N N . LYS B 1 7 ? 1.067 -7.895 -9.82 1 95.75 7 LYS B N 1
ATOM 2010 C CA . LYS B 1 7 ? 1.606 -6.66 -9.258 1 95.75 7 LYS B CA 1
ATOM 2011 C C . LYS B 1 7 ? 0.49 -5.762 -8.727 1 95.75 7 LYS B C 1
ATOM 2013 O O . LYS B 1 7 ? -0.491 -5.504 -9.43 1 95.75 7 LYS B O 1
ATOM 2018 N N . GLY B 1 8 ? 0.663 -5.316 -7.512 1 95.06 8 GLY B N 1
ATOM 2019 C CA . GLY B 1 8 ? -0.294 -4.344 -7.004 1 95.06 8 GLY B CA 1
ATOM 2020 C C . GLY B 1 8 ? -0.047 -2.938 -7.516 1 95.06 8 GLY B C 1
ATOM 2021 O O . GLY B 1 8 ? 1.08 -2.441 -7.461 1 95.06 8 GLY B O 1
ATOM 2022 N N . LEU B 1 9 ? -1.088 -2.334 -8.008 1 93.5 9 LEU B N 1
ATOM 2023 C CA . LEU B 1 9 ? -0.959 -0.94 -8.414 1 93.5 9 LEU B CA 1
ATOM 2024 C C . LEU B 1 9 ? -0.564 -0.061 -7.23 1 93.5 9 LEU B C 1
ATOM 2026 O O . LEU B 1 9 ? 0.127 0.945 -7.402 1 93.5 9 LEU B O 1
ATOM 2030 N N . ARG B 1 10 ? -1.004 -0.439 -6.113 1 89.88 10 ARG B N 1
ATOM 2031 C CA . ARG B 1 10 ? -0.612 0.121 -4.824 1 89.88 10 ARG B CA 1
ATOM 2032 C C . ARG B 1 10 ? -0.695 -0.931 -3.723 1 89.88 10 ARG B C 1
ATOM 2034 O O . ARG B 1 10 ? -1.187 -2.039 -3.949 1 89.88 10 ARG B O 1
ATOM 2041 N N . GLY B 1 11 ? -0.087 -0.543 -2.561 1 88.38 11 GLY B N 1
ATOM 2042 C CA . GLY B 1 11 ? -0.234 -1.445 -1.431 1 88.38 11 GLY B CA 1
ATOM 2043 C C . GLY B 1 11 ? -1.673 -1.602 -0.975 1 88.38 11 GLY B C 1
ATOM 2044 O O . GLY B 1 11 ? -2.467 -0.665 -1.078 1 88.38 11 GLY B O 1
ATOM 2045 N N . GLY B 1 12 ? -1.998 -2.83 -0.562 1 89 12 GLY B N 1
ATOM 2046 C CA . GLY B 1 12 ? -3.277 -3.037 0.096 1 89 12 GLY B CA 1
ATOM 2047 C C . GLY B 1 12 ? -4.383 -3.439 -0.862 1 89 12 GLY B C 1
ATOM 2048 O O . GLY B 1 12 ? -5.531 -3.625 -0.452 1 89 12 GLY B O 1
ATOM 2049 N N . VAL B 1 13 ? -4.09 -3.6 -2.068 1 94.12 13 VAL B N 1
ATOM 2050 C CA . VAL B 1 13 ? -5.141 -3.922 -3.029 1 94.12 13 VAL B CA 1
ATOM 2051 C C . VAL B 1 13 ? -5.395 -5.426 -3.031 1 94.12 13 VAL B C 1
ATOM 2053 O O . VAL B 1 13 ? -6.246 -5.918 -3.777 1 94.12 13 VAL B O 1
ATOM 2056 N N . GLY B 1 14 ? -4.656 -6.207 -2.303 1 91.81 14 GLY B N 1
ATOM 2057 C CA . GLY B 1 14 ? -4.926 -7.625 -2.131 1 91.81 14 GLY B CA 1
ATOM 2058 C C . GLY B 1 14 ? -4.074 -8.508 -3.021 1 91.81 14 GLY B C 1
ATOM 2059 O O . GLY B 1 14 ? -4.434 -9.656 -3.293 1 91.81 14 GLY B O 1
ATOM 2060 N N . THR B 1 15 ? -3.014 -8.055 -3.471 1 93.88 15 THR B N 1
ATOM 2061 C CA . THR B 1 15 ? -2.174 -8.75 -4.441 1 93.88 15 THR B CA 1
ATOM 2062 C C . THR B 1 15 ? -1.676 -10.078 -3.877 1 93.88 15 THR B C 1
ATOM 2064 O O . THR B 1 15 ? -1.795 -11.117 -4.527 1 93.88 15 THR B O 1
ATOM 2067 N N . THR B 1 16 ? -1.155 -10.117 -2.668 1 91 16 THR B N 1
ATOM 2068 C CA . THR B 1 16 ? -0.619 -11.328 -2.061 1 91 16 THR B CA 1
ATOM 2069 C C . THR B 1 16 ? -1.714 -12.375 -1.894 1 91 16 THR B C 1
ATOM 2071 O O . THR B 1 16 ? -1.53 -13.539 -2.268 1 91 16 THR B O 1
ATOM 2074 N N . SER B 1 17 ? -2.83 -11.977 -1.396 1 91 17 SER B N 1
ATOM 2075 C CA . SER B 1 17 ? -3.936 -12.898 -1.168 1 91 17 SER B CA 1
ATOM 2076 C C . SER B 1 17 ? -4.418 -13.516 -2.475 1 91 17 SER B C 1
ATOM 2078 O O . SER B 1 17 ? -4.676 -14.719 -2.541 1 91 17 SER B O 1
ATOM 2080 N N . ILE B 1 18 ? -4.535 -12.695 -3.504 1 94.31 18 ILE B N 1
ATOM 2081 C CA . ILE B 1 18 ? -5.027 -13.18 -4.789 1 94.31 18 ILE B CA 1
ATOM 2082 C C . ILE B 1 18 ? -3.98 -14.086 -5.441 1 94.31 18 ILE B C 1
ATOM 2084 O O . ILE B 1 18 ? -4.32 -15.078 -6.082 1 94.31 18 ILE B O 1
ATOM 2088 N N . THR B 1 19 ? -2.732 -13.711 -5.32 1 95 19 THR B N 1
ATOM 2089 C CA . THR B 1 19 ? -1.658 -14.539 -5.855 1 95 19 THR B CA 1
ATOM 2090 C C . THR B 1 19 ? -1.704 -15.945 -5.254 1 95 19 THR B C 1
ATOM 2092 O O . THR B 1 19 ? -1.661 -16.938 -5.98 1 95 19 THR B O 1
ATOM 2095 N N . VAL B 1 20 ? -1.795 -16 -3.957 1 91.94 20 VAL B N 1
ATOM 2096 C CA . VAL B 1 20 ? -1.827 -17.281 -3.25 1 91.94 20 VAL B CA 1
ATOM 2097 C C . VAL B 1 20 ? -3.08 -18.062 -3.645 1 91.94 20 VAL B C 1
ATOM 2099 O O . VAL B 1 20 ? -3.012 -19.25 -3.93 1 91.94 20 VAL B O 1
ATOM 2102 N N . ALA B 1 21 ? -4.207 -17.422 -3.684 1 92.25 21 ALA B N 1
ATOM 2103 C CA . ALA B 1 21 ? -5.461 -18.078 -4.047 1 92.25 21 ALA B CA 1
ATOM 2104 C C . ALA B 1 21 ? -5.387 -18.656 -5.457 1 92.25 21 ALA B C 1
ATOM 2106 O O . ALA B 1 21 ? -5.816 -19.781 -5.695 1 92.25 21 ALA B O 1
ATOM 2107 N N . LEU B 1 22 ? -4.898 -17.859 -6.391 1 95.19 22 LEU B N 1
ATOM 2108 C CA . LEU B 1 22 ? -4.785 -18.297 -7.781 1 95.19 22 LEU B CA 1
ATOM 2109 C C . LEU B 1 22 ? -3.812 -19.469 -7.902 1 95.19 22 LEU B C 1
ATOM 2111 O O . LEU B 1 22 ? -4.113 -20.453 -8.562 1 95.19 22 LEU B O 1
ATOM 2115 N N . ALA B 1 23 ? -2.658 -19.359 -7.277 1 94.88 23 ALA B N 1
ATOM 2116 C CA . ALA B 1 23 ? -1.668 -20.438 -7.297 1 94.88 23 ALA B CA 1
ATOM 2117 C C . ALA B 1 23 ? -2.244 -21.719 -6.715 1 94.88 23 ALA B C 1
ATOM 2119 O O . ALA B 1 23 ? -2.045 -22.797 -7.273 1 94.88 23 ALA B O 1
ATOM 2120 N N . ARG B 1 24 ? -2.912 -21.578 -5.641 1 91.5 24 ARG B N 1
ATOM 2121 C CA . ARG B 1 24 ? -3.523 -22.75 -5.02 1 91.5 24 ARG B CA 1
ATOM 2122 C C . ARG B 1 24 ? -4.57 -23.375 -5.938 1 91.5 24 ARG B C 1
ATOM 2124 O O . ARG B 1 24 ? -4.719 -24.594 -5.977 1 91.5 24 ARG B O 1
ATOM 2131 N N . GLN B 1 25 ? -5.328 -22.5 -6.555 1 92.62 25 GLN B N 1
ATOM 2132 C CA . GLN B 1 25 ? -6.328 -23 -7.492 1 92.62 25 GLN B CA 1
ATOM 2133 C C . GLN B 1 25 ? -5.672 -23.781 -8.633 1 92.62 25 GLN B C 1
ATOM 2135 O O . GLN B 1 25 ? -6.148 -24.859 -9.008 1 92.62 25 GLN B O 1
ATOM 2140 N N . PHE B 1 26 ? -4.617 -23.312 -9.219 1 95.06 26 PHE B N 1
ATOM 2141 C CA . PHE B 1 26 ? -3.869 -24.031 -10.25 1 95.06 26 PHE B CA 1
ATOM 2142 C C . PHE B 1 26 ? -3.363 -25.359 -9.719 1 95.06 26 PHE B C 1
ATOM 2144 O O . PHE B 1 26 ? -3.475 -26.391 -10.391 1 95.06 26 PHE B O 1
ATOM 2151 N N . HIS B 1 27 ? -2.844 -25.281 -8.516 1 94.25 27 HIS B N 1
ATOM 2152 C CA . HIS B 1 27 ? -2.348 -26.5 -7.906 1 94.25 27 HIS B CA 1
ATOM 2153 C C . HIS B 1 27 ? -3.467 -27.531 -7.738 1 94.25 27 HIS B C 1
ATOM 2155 O O . HIS B 1 27 ? -3.252 -28.734 -7.93 1 94.25 27 HIS B O 1
ATOM 2161 N N . HIS B 1 28 ? -4.562 -27.062 -7.289 1 90.12 28 HIS B N 1
ATOM 2162 C CA . HIS B 1 28 ? -5.73 -27.922 -7.168 1 90.12 28 HIS B CA 1
ATOM 2163 C C . HIS B 1 28 ? -6.066 -28.594 -8.5 1 90.12 28 HIS B C 1
ATOM 2165 O O . HIS B 1 28 ? -6.574 -29.703 -8.523 1 90.12 28 HIS B O 1
ATOM 2171 N N . HIS B 1 29 ? -5.863 -28 -9.586 1 92.62 29 HIS B N 1
ATOM 2172 C CA . HIS B 1 29 ? -6.07 -28.547 -10.922 1 92.62 29 HIS B CA 1
ATOM 2173 C C . HIS B 1 29 ? -4.852 -29.328 -11.391 1 92.62 29 HIS B C 1
ATOM 2175 O O . HIS B 1 29 ? -4.664 -29.531 -12.594 1 92.62 29 HIS B O 1
ATOM 2181 N N . LYS B 1 30 ? -3.869 -29.625 -10.539 1 94.75 30 LYS B N 1
ATOM 2182 C CA . LYS B 1 30 ? -2.789 -30.594 -10.695 1 94.75 30 LYS B CA 1
ATOM 2183 C C . LYS B 1 30 ? -1.582 -29.969 -11.383 1 94.75 30 LYS B C 1
ATOM 2185 O O . LYS B 1 30 ? -0.748 -30.672 -11.953 1 94.75 30 LYS B O 1
ATOM 2190 N N . TYR B 1 31 ? -1.506 -28.672 -11.383 1 95 31 TYR B N 1
ATOM 2191 C CA . TYR B 1 31 ? -0.291 -28 -11.844 1 95 31 TYR B CA 1
ATOM 2192 C C . TYR B 1 31 ? 0.733 -27.906 -10.719 1 95 31 TYR B C 1
ATOM 2194 O O . TYR B 1 31 ? 0.373 -27.688 -9.562 1 95 31 TYR B O 1
ATOM 2202 N N . ASN B 1 32 ? 2 -28.156 -11.102 1 96.62 32 ASN B N 1
ATOM 2203 C CA . ASN B 1 32 ? 3.059 -27.75 -10.188 1 96.62 32 ASN B CA 1
ATOM 2204 C C . ASN B 1 32 ? 3.229 -26.234 -10.156 1 96.62 32 ASN B C 1
ATOM 2206 O O . ASN B 1 32 ? 3.193 -25.578 -11.195 1 96.62 32 ASN B O 1
ATOM 2210 N N . VAL B 1 33 ? 3.338 -25.688 -8.914 1 96.94 33 VAL B N 1
ATOM 2211 C CA . VAL B 1 33 ? 3.387 -24.234 -8.82 1 96.94 33 VAL B CA 1
ATOM 2212 C C . VAL B 1 33 ? 4.453 -23.812 -7.809 1 96.94 33 VAL B C 1
ATOM 2214 O O . VAL B 1 33 ? 4.727 -24.547 -6.848 1 96.94 33 VAL B O 1
ATOM 2217 N N . ILE B 1 34 ? 5.09 -22.703 -8.047 1 96.69 34 ILE B N 1
ATOM 2218 C CA . ILE B 1 34 ? 5.922 -22.031 -7.055 1 96.69 34 ILE B CA 1
ATOM 2219 C C . ILE B 1 34 ? 5.508 -20.562 -6.949 1 96.69 34 ILE B C 1
ATOM 2221 O O . ILE B 1 34 ? 5.277 -19.906 -7.961 1 96.69 34 ILE B O 1
ATOM 2225 N N . VAL B 1 35 ? 5.301 -20.078 -5.723 1 96 35 VAL B N 1
ATOM 2226 C CA . VAL B 1 35 ? 4.965 -18.688 -5.461 1 96 35 VAL B CA 1
ATOM 2227 C C . VAL B 1 35 ? 6.184 -17.969 -4.891 1 96 35 VAL B C 1
ATOM 2229 O O . VAL B 1 35 ? 6.789 -18.422 -3.918 1 96 35 VAL B O 1
ATOM 2232 N N . ILE B 1 36 ? 6.566 -16.859 -5.52 1 95.94 36 ILE B N 1
ATOM 2233 C CA . ILE B 1 36 ? 7.73 -16.062 -5.148 1 95.94 36 ILE B CA 1
ATOM 2234 C C . ILE B 1 36 ? 7.297 -14.625 -4.863 1 95.94 36 ILE B C 1
ATOM 2236 O O . ILE B 1 36 ? 6.449 -14.078 -5.566 1 95.94 36 ILE B O 1
ATOM 2240 N N . ASP B 1 37 ? 7.777 -14.016 -3.809 1 93.69 37 ASP B N 1
ATOM 2241 C CA . ASP B 1 37 ? 7.43 -12.617 -3.568 1 93.69 37 ASP B CA 1
ATOM 2242 C C . ASP B 1 37 ? 8.68 -11.766 -3.369 1 93.69 37 ASP B C 1
ATOM 2244 O O . ASP B 1 37 ? 9.805 -12.281 -3.414 1 93.69 37 ASP B O 1
ATOM 2248 N N . ASN B 1 38 ? 8.477 -10.445 -3.361 1 90.94 38 ASN B N 1
ATOM 2249 C CA . ASN B 1 38 ? 9.555 -9.5 -3.078 1 90.94 38 ASN B CA 1
ATOM 2250 C C . ASN B 1 38 ? 9.25 -8.664 -1.835 1 90.94 38 ASN B C 1
ATOM 2252 O O . ASN B 1 38 ? 9.758 -7.547 -1.695 1 90.94 38 ASN B O 1
ATOM 2256 N N . CYS B 1 39 ? 8.375 -9.156 -1.058 1 89 39 CYS B N 1
ATOM 2257 C CA . CYS B 1 39 ? 7.973 -8.398 0.122 1 89 39 CYS B CA 1
ATOM 2258 C C . CYS B 1 39 ? 8.984 -8.562 1.25 1 89 39 CYS B C 1
ATOM 2260 O O . CYS B 1 39 ? 9.273 -9.688 1.668 1 89 39 CYS B O 1
ATOM 2262 N N . VAL B 1 40 ? 9.406 -7.457 1.823 1 87.69 40 VAL B N 1
ATOM 2263 C CA . VAL B 1 40 ? 10.469 -7.492 2.824 1 87.69 40 VAL B CA 1
ATOM 2264 C C . VAL B 1 40 ? 9.867 -7.719 4.207 1 87.69 40 VAL B C 1
ATOM 2266 O O . VAL B 1 40 ? 10.586 -7.734 5.211 1 87.69 40 VAL B O 1
ATOM 2269 N N . ASN B 1 41 ? 8.57 -7.875 4.293 1 87.19 41 ASN B N 1
ATOM 2270 C CA . ASN B 1 41 ? 7.914 -8.094 5.582 1 87.19 41 ASN B CA 1
ATOM 2271 C C . ASN B 1 41 ? 7.473 -9.547 5.746 1 87.19 41 ASN B C 1
ATOM 2273 O O . ASN B 1 41 ? 6.723 -9.867 6.664 1 87.19 41 ASN B O 1
ATOM 2277 N N . ASN B 1 42 ? 7.902 -10.383 4.812 1 83.25 42 ASN B N 1
ATOM 2278 C CA . ASN B 1 42 ? 7.691 -11.82 4.879 1 83.25 42 ASN B CA 1
ATOM 2279 C C . ASN B 1 42 ? 6.207 -12.172 4.973 1 83.25 42 ASN B C 1
ATOM 2281 O O . ASN B 1 42 ? 5.816 -13.055 5.734 1 83.25 42 ASN B O 1
ATOM 2285 N N . ILE B 1 43 ? 5.398 -11.523 4.219 1 85.94 43 ILE B N 1
ATOM 2286 C CA . ILE B 1 43 ? 3.953 -11.711 4.25 1 85.94 43 ILE B CA 1
ATOM 2287 C C . ILE B 1 43 ? 3.6 -13.094 3.697 1 85.94 43 ILE B C 1
ATOM 2289 O O . ILE B 1 43 ? 2.756 -13.797 4.258 1 85.94 43 ILE B O 1
ATOM 2293 N N . LEU B 1 44 ? 4.289 -13.484 2.645 1 86.81 44 LEU B N 1
ATOM 2294 C CA . LEU B 1 44 ? 4 -14.758 2.002 1 86.81 44 LEU B CA 1
ATOM 2295 C C . LEU B 1 44 ? 4.188 -15.914 2.98 1 86.81 44 LEU B C 1
ATOM 2297 O O . LEU B 1 44 ? 3.381 -16.844 3.012 1 86.81 44 LEU B O 1
ATOM 2301 N N . HIS B 1 45 ? 5.188 -15.805 3.76 1 82.56 45 HIS B N 1
ATOM 2302 C CA . HIS B 1 45 ? 5.469 -16.859 4.73 1 82.56 45 HIS B CA 1
ATOM 2303 C C . HIS B 1 45 ? 4.324 -17 5.73 1 82.56 45 HIS B C 1
ATOM 2305 O O . HIS B 1 45 ? 4.043 -18.109 6.195 1 82.56 45 HIS B O 1
ATOM 2311 N N . PHE B 1 46 ? 3.732 -16.016 6.055 1 80.94 46 PHE B N 1
ATOM 2312 C CA . PHE B 1 46 ? 2.627 -16.047 7.004 1 80.94 46 PHE B CA 1
ATOM 2313 C C . PHE B 1 46 ? 1.507 -16.953 6.512 1 80.94 46 PHE B C 1
ATOM 2315 O O . PHE B 1 46 ? 0.84 -17.609 7.309 1 80.94 46 PHE B O 1
ATOM 2322 N N . TYR B 1 47 ? 1.333 -16.984 5.223 1 81.31 47 TYR B N 1
ATOM 2323 C CA . TYR B 1 47 ? 0.267 -17.781 4.637 1 81.31 47 TYR B CA 1
ATOM 2324 C C . TYR B 1 47 ? 0.608 -19.266 4.699 1 81.31 47 TYR B C 1
ATOM 2326 O O . TYR B 1 47 ? -0.263 -20.125 4.516 1 81.31 47 TYR B O 1
ATOM 2334 N N . PHE B 1 48 ? 1.896 -19.5 5.059 1 81.75 48 PHE B N 1
ATOM 2335 C CA . PHE B 1 48 ? 2.35 -20.891 5.039 1 81.75 48 PHE B CA 1
ATOM 2336 C C . PHE B 1 48 ? 3.17 -21.203 6.281 1 81.75 48 PHE B C 1
ATOM 2338 O O . PHE B 1 48 ? 4.379 -21.422 6.195 1 81.75 48 PHE B O 1
ATOM 2345 N N . PRO B 1 49 ? 2.588 -21.312 7.457 1 68.12 49 PRO B N 1
ATOM 2346 C CA . PRO B 1 49 ? 3.316 -21.375 8.727 1 68.12 49 PRO B CA 1
ATOM 2347 C C . PRO B 1 49 ? 4.07 -22.688 8.914 1 68.12 49 PRO B C 1
ATOM 2349 O O . PRO B 1 49 ? 4.934 -22.797 9.789 1 68.12 49 PRO B O 1
ATOM 2352 N N . GLU B 1 50 ? 3.822 -23.703 8.375 1 64 50 GLU B N 1
ATOM 2353 C CA . GLU B 1 50 ? 4.27 -25.047 8.766 1 64 50 GLU B CA 1
ATOM 2354 C C . GLU B 1 50 ? 5.781 -25.188 8.609 1 64 50 GLU B C 1
ATOM 2356 O O . GLU B 1 50 ? 6.379 -26.109 9.156 1 64 50 GLU B O 1
ATOM 23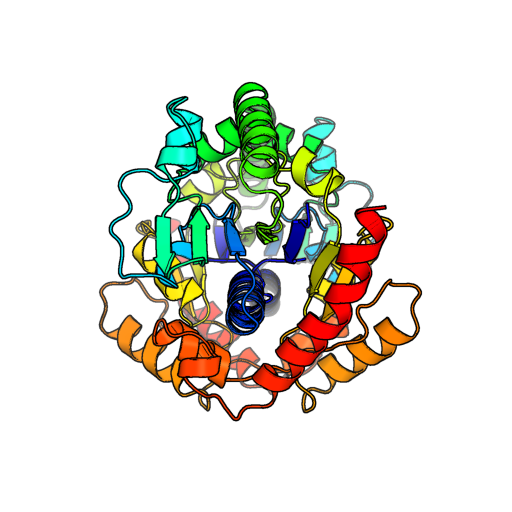61 N N . LYS B 1 51 ? 6.359 -24.344 7.875 1 62.69 51 LYS B N 1
ATOM 2362 C CA . LYS B 1 51 ? 7.738 -24.766 7.645 1 62.69 51 LYS B CA 1
ATOM 2363 C C . LYS B 1 51 ? 8.727 -23.656 7.988 1 62.69 51 LYS B C 1
ATOM 2365 O O . LYS B 1 51 ? 8.492 -22.5 7.668 1 62.69 51 LYS B O 1
ATOM 2370 N N . SER B 1 52 ? 9.617 -24 9.062 1 61.12 52 SER B N 1
ATOM 2371 C CA . SER B 1 52 ? 10.672 -23.078 9.469 1 61.12 52 SER B CA 1
ATOM 2372 C C . SER B 1 52 ? 11.664 -22.844 8.336 1 61.12 52 SER B C 1
ATOM 2374 O O . SER B 1 52 ? 12.133 -23.781 7.707 1 61.12 52 SER B O 1
ATOM 2376 N N . GLN B 1 53 ? 11.539 -21.734 7.766 1 61.34 53 GLN B N 1
ATOM 2377 C CA . GLN B 1 53 ? 12.492 -21.438 6.695 1 61.34 53 GLN B CA 1
ATOM 2378 C C . GLN B 1 53 ? 13.883 -21.172 7.258 1 61.34 53 GLN B C 1
ATOM 2380 O O . GLN B 1 53 ? 14.039 -20.422 8.219 1 61.34 53 GLN B O 1
ATOM 2385 N N . VAL B 1 54 ? 14.906 -21.984 6.742 1 68.81 54 VAL B N 1
ATOM 2386 C CA . VAL B 1 54 ? 16.297 -21.797 7.129 1 68.81 54 VAL B CA 1
ATOM 2387 C C . VAL B 1 54 ? 16.828 -20.469 6.566 1 68.81 54 VAL B C 1
ATOM 2389 O O . VAL B 1 54 ? 17.266 -19.609 7.32 1 68.81 54 VAL B O 1
ATOM 2392 N N . THR B 1 55 ? 16.625 -20.281 5.188 1 88.62 55 THR B N 1
ATOM 2393 C CA . THR B 1 55 ? 17.109 -19.078 4.512 1 88.62 55 THR B CA 1
ATOM 2394 C C . THR B 1 55 ? 16.031 -18.5 3.596 1 88.62 55 THR B C 1
ATOM 2396 O O . THR B 1 55 ? 15.227 -19.25 3.031 1 88.62 55 THR B O 1
ATOM 2399 N N . THR B 1 56 ? 15.93 -17.25 3.574 1 93.5 56 THR B N 1
ATOM 2400 C CA . THR B 1 56 ? 14.969 -16.578 2.697 1 93.5 56 THR B CA 1
ATOM 2401 C C . THR B 1 56 ? 15.656 -16.047 1.441 1 93.5 56 THR B C 1
ATOM 2403 O O . THR B 1 56 ? 16.891 -16.062 1.35 1 93.5 56 THR B O 1
ATOM 2406 N N . LEU B 1 57 ? 14.938 -15.719 0.467 1 95.31 57 LEU B N 1
ATOM 2407 C CA . LEU B 1 57 ? 15.477 -15.227 -0.796 1 95.31 57 LEU B CA 1
ATOM 2408 C C . LEU B 1 57 ? 16.375 -14.008 -0.568 1 95.31 57 LEU B C 1
ATOM 2410 O O . LEU B 1 57 ? 17.484 -13.953 -1.086 1 95.31 57 LEU B O 1
ATOM 2414 N N . GLY B 1 58 ? 15.844 -13.016 0.219 1 94.38 58 GLY B N 1
ATOM 2415 C CA . GLY B 1 58 ? 16.656 -11.844 0.521 1 94.38 58 GLY B CA 1
ATOM 2416 C C . GLY B 1 58 ? 17.984 -12.188 1.158 1 94.38 58 GLY B C 1
ATOM 2417 O O . GLY B 1 58 ? 19.016 -11.633 0.787 1 94.38 58 GLY B O 1
ATOM 2418 N N . GLN B 1 59 ? 17.938 -13.094 2.047 1 94.25 59 GLN B N 1
ATOM 2419 C CA . GLN B 1 59 ? 19.156 -13.523 2.727 1 94.25 59 GLN B CA 1
ATOM 2420 C C . GLN B 1 59 ? 20.109 -14.219 1.759 1 94.25 59 GLN B C 1
ATOM 2422 O O . GLN B 1 59 ? 21.328 -13.992 1.807 1 94.25 59 GLN B O 1
ATOM 2427 N N . ALA B 1 60 ? 19.562 -15.07 0.95 1 96.44 60 ALA B N 1
ATOM 2428 C CA . ALA B 1 60 ? 20.391 -15.758 -0.04 1 96.44 60 ALA B CA 1
ATOM 2429 C C . ALA B 1 60 ? 21.062 -14.766 -0.984 1 96.44 60 ALA B C 1
ATOM 2431 O O . ALA B 1 60 ? 22.234 -14.914 -1.312 1 96.44 60 ALA B O 1
ATOM 2432 N N . LEU B 1 61 ? 20.344 -13.773 -1.414 1 96.31 61 LEU B N 1
ATOM 2433 C CA . LEU B 1 61 ? 20.875 -12.758 -2.318 1 96.31 61 LEU B CA 1
ATOM 2434 C C . LEU B 1 61 ? 21.969 -11.945 -1.639 1 96.31 61 LEU B C 1
ATOM 2436 O O . LEU B 1 61 ? 23 -11.656 -2.246 1 96.31 61 LEU B O 1
ATOM 2440 N N . LEU B 1 62 ? 21.734 -11.578 -0.437 1 95.38 62 LEU B N 1
ATOM 2441 C CA . LEU B 1 62 ? 22.719 -10.781 0.306 1 95.38 62 LEU B CA 1
ATOM 2442 C C . LEU B 1 62 ? 23.984 -11.586 0.575 1 95.38 62 LEU B C 1
ATOM 2444 O O . LEU B 1 62 ? 25.094 -11.047 0.507 1 95.38 62 LEU B O 1
ATOM 2448 N N . ALA B 1 63 ? 23.828 -12.844 0.891 1 95 63 ALA B N 1
ATOM 2449 C CA . ALA B 1 63 ? 24.938 -13.711 1.237 1 95 63 ALA B CA 1
ATOM 2450 C C . ALA B 1 63 ? 25.547 -14.352 -0.01 1 95 63 ALA B C 1
ATOM 2452 O O . ALA B 1 63 ? 26.562 -15.039 0.071 1 95 63 ALA B O 1
ATOM 2453 N N . HIS B 1 64 ? 24.969 -14.172 -1.113 1 94.19 64 HIS B N 1
ATOM 2454 C CA . HIS B 1 64 ? 25.422 -14.75 -2.375 1 94.19 64 HIS B CA 1
ATOM 2455 C C . HIS B 1 64 ? 25.453 -16.281 -2.301 1 94.19 64 HIS B C 1
ATOM 2457 O O . HIS B 1 64 ? 26.453 -16.891 -2.699 1 94.19 64 HIS B O 1
ATOM 2463 N N . THR B 1 65 ? 24.484 -16.844 -1.672 1 95.44 65 THR B N 1
ATOM 2464 C CA . THR B 1 65 ? 24.312 -18.281 -1.61 1 95.44 65 THR B CA 1
ATOM 2465 C C . THR B 1 65 ? 23.234 -18.734 -2.588 1 95.44 65 THR B C 1
ATOM 2467 O O . THR B 1 65 ? 22.453 -17.922 -3.086 1 95.44 65 THR B O 1
ATOM 2470 N N . PRO B 1 66 ? 23.266 -20.047 -2.971 1 95.88 66 PRO B N 1
ATOM 2471 C CA . PRO B 1 66 ? 22.266 -20.531 -3.939 1 95.88 66 PRO B CA 1
ATOM 2472 C C . PRO B 1 66 ? 20.828 -20.266 -3.492 1 95.88 66 PRO B C 1
ATOM 2474 O O . PRO B 1 66 ? 20.469 -20.609 -2.363 1 95.88 66 PRO B O 1
ATOM 2477 N N . ILE B 1 67 ? 20 -19.766 -4.375 1 96.94 67 ILE B N 1
ATOM 2478 C CA . ILE B 1 67 ? 18.625 -19.391 -4.094 1 96.94 67 ILE B CA 1
ATOM 2479 C C . ILE B 1 67 ? 17.781 -20.641 -3.861 1 96.94 67 ILE B C 1
ATOM 2481 O O . ILE B 1 67 ? 16.812 -20.609 -3.096 1 96.94 67 ILE B O 1
ATOM 2485 N N . GLU B 1 68 ? 18.172 -21.734 -4.488 1 94.38 68 GLU B N 1
ATOM 2486 C CA . GLU B 1 68 ? 17.438 -22.984 -4.387 1 94.38 68 GLU B CA 1
ATOM 2487 C C . GLU B 1 68 ? 17.281 -23.422 -2.934 1 94.38 68 GLU B C 1
ATOM 2489 O O . GLU B 1 68 ? 16.297 -24.062 -2.57 1 94.38 68 GLU B O 1
ATOM 2494 N N . GLN B 1 69 ? 18.234 -22.984 -2.131 1 92.19 69 GLN B N 1
ATOM 2495 C CA . GLN B 1 69 ? 18.219 -23.359 -0.722 1 92.19 69 GLN B CA 1
ATOM 2496 C C . GLN B 1 69 ? 17.125 -22.625 0.036 1 92.19 69 GLN B C 1
ATOM 2498 O O . GLN B 1 69 ? 16.75 -23.031 1.14 1 92.19 69 GLN B O 1
ATOM 2503 N N . ALA B 1 70 ? 16.609 -21.578 -0.554 1 93.5 70 ALA B N 1
ATOM 2504 C CA . ALA B 1 70 ? 15.602 -20.75 0.108 1 93.5 70 ALA B CA 1
ATOM 2505 C C . ALA B 1 70 ? 14.195 -21.203 -0.263 1 93.5 70 ALA B C 1
ATOM 2507 O O . ALA B 1 70 ? 13.211 -20.688 0.272 1 93.5 70 ALA B O 1
ATOM 2508 N N . ILE B 1 71 ? 14.078 -22.188 -1.171 1 94.19 71 ILE B N 1
ATOM 2509 C CA . ILE B 1 71 ? 12.773 -22.688 -1.581 1 94.19 71 ILE B CA 1
ATOM 2510 C C . ILE B 1 71 ? 12.18 -23.547 -0.469 1 94.19 71 ILE B C 1
ATOM 2512 O O . ILE B 1 71 ? 12.867 -24.406 0.103 1 94.19 71 ILE B O 1
ATOM 2516 N N . CYS B 1 72 ? 10.953 -23.281 -0.144 1 91.5 72 CYS B N 1
ATOM 2517 C CA . CYS B 1 72 ? 10.219 -24.078 0.836 1 91.5 72 CYS B CA 1
ATOM 2518 C C . CYS B 1 72 ? 9.188 -24.969 0.154 1 91.5 72 CYS B C 1
ATOM 2520 O O . CYS B 1 72 ? 8.328 -24.484 -0.58 1 91.5 72 CYS B O 1
ATOM 2522 N N . ASP B 1 73 ? 9.258 -26.25 0.503 1 90.31 73 ASP B N 1
ATOM 2523 C CA . ASP B 1 73 ? 8.273 -27.203 -0.006 1 90.31 73 ASP B CA 1
ATOM 2524 C C . ASP B 1 73 ? 7.059 -27.281 0.918 1 90.31 73 ASP B C 1
ATOM 2526 O O . ASP B 1 73 ? 7.172 -27.734 2.061 1 90.31 73 ASP B O 1
ATOM 2530 N N . TYR B 1 74 ? 5.941 -26.828 0.498 1 84.25 74 TYR B N 1
ATOM 2531 C CA . TYR B 1 74 ? 4.727 -26.844 1.304 1 84.25 74 TYR B CA 1
ATOM 2532 C C . TYR B 1 74 ? 3.949 -28.141 1.096 1 84.25 74 TYR B C 1
ATOM 2534 O O . TYR B 1 74 ? 3.613 -28.828 2.061 1 84.25 74 TYR B O 1
ATOM 2542 N N . GLN B 1 75 ? 3.586 -28.484 -0.076 1 84.69 75 GLN B N 1
ATOM 2543 C CA . GLN B 1 75 ? 2.951 -29.719 -0.514 1 84.69 75 GLN B CA 1
ATOM 2544 C C . GLN B 1 75 ? 3.576 -30.234 -1.811 1 84.69 75 GLN B C 1
ATOM 2546 O O . GLN B 1 75 ? 4.305 -29.5 -2.482 1 84.69 75 GLN B O 1
ATOM 2551 N N . ASN B 1 76 ? 3.242 -31.5 -1.969 1 87.38 76 ASN B N 1
ATOM 2552 C CA . ASN B 1 76 ? 3.764 -32.031 -3.221 1 87.38 76 ASN B CA 1
ATOM 2553 C C . ASN B 1 76 ? 3.33 -31.188 -4.418 1 87.38 76 ASN B C 1
ATOM 2555 O O . ASN B 1 76 ? 2.135 -31.031 -4.668 1 87.38 76 ASN B O 1
ATOM 2559 N N . GLY B 1 77 ? 4.332 -30.594 -5.043 1 91.69 77 GLY B N 1
ATOM 2560 C CA . GLY B 1 77 ? 4.059 -29.828 -6.242 1 91.69 77 GLY B CA 1
ATOM 2561 C C . GLY B 1 77 ? 3.709 -28.375 -5.949 1 91.69 77 GLY B C 1
ATOM 2562 O O . GLY B 1 77 ? 3.348 -27.625 -6.859 1 91.69 77 GLY B O 1
ATOM 2563 N N . TYR B 1 78 ? 3.719 -28.031 -4.691 1 92.75 78 TYR B N 1
ATOM 2564 C CA . TYR B 1 78 ? 3.459 -26.656 -4.277 1 92.75 78 TYR B CA 1
ATOM 2565 C C . TYR B 1 78 ? 4.617 -26.094 -3.451 1 92.75 78 TYR B C 1
ATOM 2567 O O . TYR B 1 78 ? 4.844 -26.531 -2.322 1 92.75 78 TYR B O 1
ATOM 2575 N N . GLN B 1 79 ? 5.285 -25.109 -4.062 1 94.06 79 GLN B N 1
ATOM 2576 C CA . GLN B 1 79 ? 6.461 -24.531 -3.408 1 94.06 79 GLN B CA 1
ATOM 2577 C C . GLN B 1 79 ? 6.312 -23.031 -3.219 1 94.06 79 GLN B C 1
ATOM 2579 O O . GLN B 1 79 ? 5.531 -22.375 -3.924 1 94.06 79 GLN B O 1
ATOM 2584 N N . ILE B 1 80 ? 7.035 -22.469 -2.207 1 93.56 80 ILE B N 1
ATOM 2585 C CA . ILE B 1 80 ? 7.07 -21.016 -2.006 1 93.56 80 ILE B CA 1
ATOM 2586 C C . ILE B 1 80 ? 8.516 -20.562 -1.824 1 93.56 80 ILE B C 1
ATOM 2588 O O . ILE B 1 80 ? 9.359 -21.312 -1.334 1 93.56 80 ILE B O 1
ATOM 2592 N N . LEU B 1 81 ? 8.812 -19.422 -2.283 1 94.69 81 LEU B N 1
ATOM 2593 C CA . LEU B 1 81 ? 10.094 -18.75 -2.113 1 94.69 81 LEU B CA 1
ATOM 2594 C C . LEU B 1 81 ? 9.898 -17.328 -1.588 1 94.69 81 LEU B C 1
ATOM 2596 O O . LEU B 1 81 ? 9.891 -16.375 -2.361 1 94.69 81 LEU B O 1
ATOM 2600 N N . PRO B 1 82 ? 9.742 -17.188 -0.235 1 93.25 82 PRO B N 1
ATOM 2601 C CA . PRO B 1 82 ? 9.531 -15.867 0.366 1 93.25 82 PRO B CA 1
ATOM 2602 C C . PRO B 1 82 ? 10.789 -15 0.37 1 93.25 82 PRO B C 1
ATOM 2604 O O . PRO B 1 82 ? 11.891 -15.516 0.574 1 93.25 82 PRO B O 1
ATOM 2607 N N . PHE B 1 83 ? 10.609 -13.766 0.121 1 92.75 83 PHE B N 1
ATOM 2608 C CA . PHE B 1 83 ? 11.742 -12.844 0.13 1 92.75 83 PHE B CA 1
ATOM 2609 C C . PHE B 1 83 ? 12.344 -12.734 1.526 1 92.75 83 PHE B C 1
ATOM 2611 O O . PHE B 1 83 ? 13.562 -12.766 1.686 1 92.75 83 PHE B O 1
ATOM 2618 N N . GLY B 1 84 ? 11.477 -12.672 2.508 1 90.38 84 GLY B N 1
ATOM 2619 C CA . GLY B 1 84 ? 11.914 -12.633 3.895 1 90.38 84 GLY B CA 1
ATOM 2620 C C . GLY B 1 84 ? 12.148 -11.227 4.41 1 90.38 84 GLY B C 1
ATOM 2621 O O . GLY B 1 84 ? 12.062 -10.258 3.65 1 90.38 84 GLY B O 1
ATOM 2622 N N . VAL B 1 85 ? 12.453 -11.164 5.695 1 89 85 VAL B N 1
ATOM 2623 C CA . VAL B 1 85 ? 12.633 -9.875 6.355 1 89 85 VAL B CA 1
ATOM 2624 C C . VAL B 1 85 ? 14 -9.305 6 1 89 85 VAL B C 1
ATOM 2626 O O . VAL B 1 85 ? 15.031 -9.961 6.191 1 89 85 VAL B O 1
ATOM 2629 N N . VAL B 1 86 ? 13.984 -8.18 5.445 1 89.06 86 VAL B N 1
ATOM 2630 C CA . VAL B 1 86 ? 15.195 -7.438 5.102 1 89.06 86 VAL B CA 1
ATOM 2631 C C . VAL B 1 86 ? 15.047 -5.984 5.555 1 89.06 86 VAL B C 1
ATOM 2633 O O . VAL B 1 86 ? 14 -5.371 5.355 1 89.06 86 VAL B O 1
ATOM 2636 N N . ASN B 1 87 ? 16.062 -5.453 6.164 1 86.81 87 ASN B N 1
ATOM 2637 C CA . ASN B 1 87 ? 15.977 -4.066 6.605 1 86.81 87 ASN B CA 1
ATOM 2638 C C . ASN B 1 87 ? 16.062 -3.098 5.43 1 86.81 87 ASN B C 1
ATOM 2640 O O . ASN B 1 87 ? 16.359 -3.502 4.309 1 86.81 87 ASN B O 1
ATOM 2644 N N . SER B 1 88 ? 15.812 -1.851 5.707 1 82.12 88 SER B N 1
ATOM 2645 C CA . SER B 1 88 ? 15.695 -0.826 4.676 1 82.12 88 SER B CA 1
ATOM 2646 C C . SER B 1 88 ? 17.016 -0.647 3.928 1 82.12 88 SER B C 1
ATOM 2648 O O . SER B 1 88 ? 17.016 -0.463 2.709 1 82.12 88 SER B O 1
ATOM 2650 N N . GLU B 1 89 ? 18.094 -0.656 4.629 1 84.38 89 GLU B N 1
ATOM 2651 C CA . GLU B 1 89 ? 19.391 -0.469 4.008 1 84.38 89 GLU B CA 1
ATOM 2652 C C . GLU B 1 89 ? 19.734 -1.621 3.064 1 84.38 89 GLU B C 1
ATOM 2654 O O . GLU B 1 89 ? 20.156 -1.398 1.929 1 84.38 89 GLU B O 1
ATOM 2659 N N . ASP B 1 90 ? 19.531 -2.816 3.527 1 89.69 90 ASP B N 1
ATOM 2660 C CA . ASP B 1 90 ? 19.781 -4 2.711 1 89.69 90 ASP B CA 1
ATOM 2661 C C . ASP B 1 90 ? 18.844 -4.055 1.509 1 89.69 90 ASP B C 1
ATOM 2663 O O . ASP B 1 90 ? 19.25 -4.48 0.423 1 89.69 90 ASP B O 1
ATOM 2667 N N . LYS B 1 91 ? 17.625 -3.633 1.723 1 86.81 91 LYS B N 1
ATOM 2668 C CA . LYS B 1 91 ? 16.672 -3.594 0.618 1 86.81 91 LYS B CA 1
ATOM 2669 C C . LYS B 1 91 ? 17.156 -2.658 -0.488 1 86.81 91 LYS B C 1
ATOM 2671 O O . LYS B 1 91 ? 17.125 -3.018 -1.667 1 86.81 91 LYS B O 1
ATOM 2676 N N . LEU B 1 92 ? 17.531 -1.438 -0.039 1 84.69 92 LEU B N 1
ATOM 2677 C CA . LEU B 1 92 ? 18.031 -0.463 -1.002 1 84.69 92 LEU B CA 1
ATOM 2678 C C . LEU B 1 92 ? 19.266 -0.997 -1.729 1 84.69 92 LEU B C 1
ATOM 2680 O O . LEU B 1 92 ? 19.391 -0.819 -2.941 1 84.69 92 LEU B O 1
ATOM 2684 N N . HIS B 1 93 ? 20.047 -1.678 -0.991 1 88.88 93 HIS B N 1
ATOM 2685 C CA . HIS B 1 93 ? 21.25 -2.266 -1.56 1 88.88 93 HIS B CA 1
ATOM 2686 C C . HIS B 1 93 ? 20.906 -3.322 -2.605 1 88.88 93 HIS B C 1
ATOM 2688 O O . HIS B 1 93 ? 21.484 -3.332 -3.695 1 88.88 93 HIS B O 1
ATOM 2694 N N . LEU B 1 94 ? 20.047 -4.156 -2.32 1 91.12 94 LEU B N 1
ATOM 2695 C CA . LEU B 1 94 ? 19.641 -5.219 -3.236 1 91.12 94 LEU B CA 1
ATOM 2696 C C . LEU B 1 94 ? 19.031 -4.637 -4.504 1 91.12 94 LEU B C 1
ATOM 2698 O O . LEU B 1 94 ? 19.312 -5.109 -5.609 1 91.12 94 LEU B O 1
ATOM 2702 N N . GLN B 1 95 ? 18.234 -3.621 -4.324 1 87.5 95 GLN B N 1
ATOM 2703 C CA . GLN B 1 95 ? 17.547 -3.014 -5.457 1 87.5 95 GLN B CA 1
ATOM 2704 C C . GLN B 1 95 ? 18.547 -2.357 -6.418 1 87.5 95 GLN B C 1
ATOM 2706 O O . GLN B 1 95 ? 18.297 -2.309 -7.625 1 87.5 95 GLN B O 1
ATOM 2711 N N . ALA B 1 96 ? 19.578 -1.902 -5.848 1 86.5 96 ALA B N 1
ATOM 2712 C CA . ALA B 1 96 ? 20.578 -1.208 -6.656 1 86.5 96 ALA B CA 1
ATOM 2713 C C . ALA B 1 96 ? 21.672 -2.166 -7.121 1 86.5 96 ALA B C 1
ATOM 2715 O O . ALA B 1 96 ? 22.562 -1.778 -7.875 1 86.5 96 ALA B O 1
ATOM 2716 N N . SER B 1 97 ? 21.625 -3.41 -6.781 1 91 97 SER B N 1
ATOM 2717 C CA . SER B 1 97 ? 22.719 -4.355 -6.992 1 91 97 SER B CA 1
ATOM 2718 C C . SER B 1 97 ? 22.578 -5.074 -8.328 1 91 97 SER B C 1
ATOM 2720 O O . SER B 1 97 ? 21.656 -5.891 -8.508 1 91 97 SER B O 1
ATOM 2722 N N . ALA B 1 98 ? 23.5 -4.852 -9.18 1 90.81 98 ALA B N 1
ATOM 2723 C CA . ALA B 1 98 ? 23.547 -5.586 -10.438 1 90.81 98 ALA B CA 1
ATOM 2724 C C . ALA B 1 98 ? 23.812 -7.07 -10.203 1 90.81 98 ALA B C 1
ATOM 2726 O O . ALA B 1 98 ? 23.281 -7.926 -10.914 1 90.81 98 ALA B O 1
ATOM 2727 N N . THR B 1 99 ? 24.609 -7.344 -9.227 1 93.94 99 THR B N 1
ATOM 2728 C CA . THR B 1 99 ? 24.953 -8.719 -8.891 1 93.94 99 THR B CA 1
ATOM 2729 C C . THR B 1 99 ? 23.719 -9.484 -8.422 1 93.94 99 THR B C 1
ATOM 2731 O O . THR B 1 99 ? 23.516 -10.648 -8.789 1 93.94 99 THR B O 1
ATOM 2734 N N . ALA B 1 100 ? 22.922 -8.867 -7.605 1 94.25 100 ALA B N 1
ATOM 2735 C CA . ALA B 1 100 ? 21.688 -9.5 -7.145 1 94.25 100 ALA B CA 1
ATOM 2736 C C . ALA B 1 100 ? 20.75 -9.781 -8.312 1 94.25 100 ALA B C 1
ATOM 2738 O O . ALA B 1 100 ? 20.141 -10.852 -8.375 1 94.25 100 ALA B O 1
ATOM 2739 N N . ASN B 1 101 ? 20.688 -8.867 -9.211 1 93.06 101 ASN B N 1
ATOM 2740 C CA . ASN B 1 101 ? 19.859 -9.031 -10.398 1 93.06 101 ASN B CA 1
ATOM 2741 C C . ASN B 1 101 ? 20.328 -10.211 -11.25 1 93.06 101 ASN B C 1
ATOM 2743 O O . ASN B 1 101 ? 19.516 -11.008 -11.711 1 93.06 101 ASN B O 1
ATOM 2747 N N . GLN B 1 102 ? 21.578 -10.297 -11.422 1 94.88 102 GLN B N 1
ATOM 2748 C CA . GLN B 1 102 ? 22.156 -11.391 -12.203 1 94.88 102 GLN B CA 1
ATOM 2749 C C . GLN B 1 102 ? 21.922 -12.734 -11.516 1 94.88 102 GLN B C 1
ATOM 2751 O O . GLN B 1 102 ? 21.656 -13.742 -12.18 1 94.88 102 GLN B O 1
ATOM 2756 N N . HIS B 1 103 ? 22.078 -12.688 -10.234 1 96.31 103 HIS B N 1
ATOM 2757 C CA . HIS B 1 103 ? 21.859 -13.898 -9.453 1 96.31 103 HIS B CA 1
ATOM 2758 C C . HIS B 1 103 ? 20.422 -14.391 -9.617 1 96.31 103 HIS B C 1
ATOM 2760 O O . HIS B 1 103 ? 20.203 -15.594 -9.797 1 96.31 103 HIS B O 1
ATOM 2766 N N . LEU B 1 104 ? 19.516 -13.562 -9.609 1 95.69 104 LEU B N 1
ATOM 2767 C CA . LEU B 1 104 ? 18.109 -13.891 -9.781 1 95.69 104 LEU B CA 1
ATOM 2768 C C . LEU B 1 104 ? 17.828 -14.406 -11.188 1 95.69 104 LEU B C 1
ATOM 2770 O O . LEU B 1 104 ? 17.062 -15.352 -11.367 1 95.69 104 LEU B O 1
ATOM 2774 N N . LEU B 1 105 ? 18.453 -13.75 -12.125 1 95.06 105 LEU B N 1
ATOM 2775 C CA . LEU B 1 105 ? 18.266 -14.164 -13.508 1 95.06 105 LEU B CA 1
ATOM 2776 C C . LEU B 1 105 ? 18.812 -15.57 -13.742 1 95.06 105 LEU B C 1
ATOM 2778 O O . LEU B 1 105 ? 18.188 -16.375 -14.43 1 95.06 105 LEU B O 1
ATOM 2782 N N . HIS B 1 106 ? 19.953 -15.781 -13.148 1 96.38 106 HIS B N 1
ATOM 2783 C CA . HIS B 1 106 ? 20.547 -17.109 -13.242 1 96.38 106 HIS B CA 1
ATOM 2784 C C . HIS B 1 106 ? 19.641 -18.172 -12.609 1 96.38 106 HIS B C 1
ATOM 2786 O O . HIS B 1 106 ? 19.406 -19.234 -13.188 1 96.38 106 HIS B O 1
ATOM 2792 N N . PHE B 1 107 ? 19.156 -17.906 -11.5 1 97.31 107 PHE B N 1
ATOM 2793 C CA . PHE B 1 107 ? 18.219 -18.797 -10.82 1 97.31 107 PHE B CA 1
ATOM 2794 C C . PHE B 1 107 ? 17 -19.078 -11.695 1 97.31 107 PHE B C 1
ATOM 2796 O O . PHE B 1 107 ? 16.609 -20.234 -11.867 1 97.31 107 PHE B O 1
ATOM 2803 N N . PHE B 1 108 ? 16.453 -18.016 -12.258 1 96.62 108 PHE B N 1
ATOM 2804 C CA . PHE B 1 108 ? 15.266 -18.125 -13.102 1 96.62 108 PHE B CA 1
ATOM 2805 C C . PHE B 1 108 ? 15.523 -19.062 -14.266 1 96.62 108 PHE B C 1
ATOM 2807 O O . PHE B 1 108 ? 14.727 -19.969 -14.531 1 96.62 108 PHE B O 1
ATOM 2814 N N . THR B 1 109 ? 16.609 -18.859 -14.906 1 95.62 109 THR B N 1
ATOM 2815 C CA . THR B 1 109 ? 16.953 -19.641 -16.078 1 95.62 109 THR B CA 1
ATOM 2816 C C . THR B 1 109 ? 17.188 -21.109 -15.703 1 95.62 109 THR B C 1
ATOM 2818 O O . THR B 1 109 ? 16.641 -22 -16.344 1 95.62 109 THR B O 1
ATOM 2821 N N . ALA B 1 110 ? 17.938 -21.312 -14.664 1 96.5 110 ALA B N 1
ATOM 2822 C CA . ALA B 1 110 ? 18.25 -22.672 -14.219 1 96.5 110 ALA B CA 1
ATOM 2823 C C . ALA B 1 110 ? 16.984 -23.391 -13.758 1 96.5 110 ALA B C 1
ATOM 2825 O O . ALA B 1 110 ? 16.766 -24.562 -14.094 1 96.5 110 ALA B O 1
ATOM 2826 N N . PHE B 1 111 ? 16.172 -22.75 -13.008 1 96.19 111 PHE B N 1
ATOM 2827 C CA . PHE B 1 111 ? 14.961 -23.328 -12.453 1 96.19 111 PHE B CA 1
ATOM 2828 C C . PHE B 1 111 ? 13.992 -23.719 -13.562 1 96.19 111 PHE B C 1
ATOM 2830 O O . PHE B 1 111 ? 13.422 -24.812 -13.531 1 96.19 111 PHE B O 1
ATOM 2837 N N . THR B 1 112 ? 13.82 -22.844 -14.547 1 94.19 112 THR B N 1
ATOM 2838 C CA . THR B 1 112 ? 12.875 -23.094 -15.633 1 94.19 112 THR B CA 1
ATOM 2839 C C . THR B 1 112 ? 13.367 -24.234 -16.516 1 94.19 112 THR B C 1
ATOM 2841 O O . THR B 1 112 ? 12.57 -24.984 -17.094 1 94.19 112 THR B O 1
ATOM 2844 N N . GLN B 1 113 ? 14.625 -24.359 -16.641 1 95.12 113 GLN B N 1
ATOM 2845 C CA . GLN B 1 113 ? 15.188 -25.469 -17.391 1 95.12 113 GLN B CA 1
ATOM 2846 C C . GLN B 1 113 ? 15 -26.781 -16.656 1 95.12 113 GLN B C 1
ATOM 2848 O O . GLN B 1 113 ? 14.672 -27.812 -17.266 1 95.12 113 GLN B O 1
ATOM 2853 N N . GLN B 1 114 ? 15.227 -26.75 -15.422 1 95.38 114 GLN B N 1
ATOM 2854 C CA . GLN B 1 114 ? 15.141 -27.953 -14.602 1 95.38 114 GLN B CA 1
ATOM 2855 C C . GLN B 1 114 ? 13.688 -28.391 -14.414 1 95.38 114 GLN B C 1
ATOM 2857 O O . GLN B 1 114 ? 13.391 -29.594 -14.367 1 95.38 114 GLN B O 1
ATOM 2862 N N . TYR B 1 115 ? 12.797 -27.453 -14.258 1 94.81 115 TYR B N 1
ATOM 2863 C CA . TYR B 1 115 ? 11.383 -27.719 -14.023 1 94.81 115 TYR B CA 1
ATOM 2864 C C . TYR B 1 115 ? 10.516 -26.984 -15.047 1 94.81 115 TYR B C 1
ATOM 2866 O O . TYR B 1 115 ? 9.758 -26.078 -14.695 1 94.81 115 TYR B O 1
ATOM 2874 N N . PRO B 1 116 ? 10.477 -27.438 -16.266 1 92.56 116 PRO B N 1
ATOM 2875 C CA . PRO B 1 116 ? 9.82 -26.719 -17.375 1 92.56 116 PRO B CA 1
ATOM 2876 C C . PRO B 1 116 ? 8.305 -26.688 -17.234 1 92.56 116 PRO B C 1
ATOM 2878 O O . PRO B 1 116 ? 7.645 -25.828 -17.812 1 92.56 116 PRO B O 1
ATOM 2881 N N . ASP B 1 117 ? 7.723 -27.516 -16.406 1 92.06 117 ASP B N 1
ATOM 2882 C CA . ASP B 1 117 ? 6.27 -27.594 -16.312 1 92.06 117 ASP B CA 1
ATOM 2883 C C . ASP B 1 117 ? 5.762 -26.875 -15.062 1 92.06 117 ASP B C 1
ATOM 2885 O O . ASP B 1 117 ? 4.559 -26.875 -14.789 1 92.06 117 ASP B O 1
ATOM 2889 N N . THR B 1 118 ? 6.637 -26.297 -14.312 1 96 118 THR B N 1
ATOM 2890 C CA . THR B 1 118 ? 6.23 -25.609 -13.102 1 96 118 THR B CA 1
ATOM 2891 C C . THR B 1 118 ? 5.797 -24.172 -13.414 1 96 118 THR B C 1
ATOM 2893 O O . THR B 1 118 ? 6.504 -23.453 -14.109 1 96 118 THR B O 1
ATOM 2896 N N . LEU B 1 119 ? 4.57 -23.844 -12.992 1 97.12 119 LEU B N 1
ATOM 2897 C CA . LEU B 1 119 ? 4.074 -22.484 -13.133 1 97.12 119 LEU B CA 1
ATOM 2898 C C . LEU B 1 119 ? 4.637 -21.578 -12.031 1 97.12 119 LEU B C 1
ATOM 2900 O O . LEU B 1 119 ? 4.555 -21.922 -10.852 1 97.12 119 LEU B O 1
ATOM 2904 N N . ILE B 1 120 ? 5.227 -20.469 -12.414 1 97.75 120 ILE B N 1
ATOM 2905 C CA . ILE B 1 120 ? 5.785 -19.516 -11.453 1 97.75 120 ILE B CA 1
ATOM 2906 C C . ILE B 1 120 ? 4.812 -18.359 -11.25 1 97.75 120 ILE B C 1
ATOM 2908 O O . ILE B 1 120 ? 4.371 -17.734 -12.219 1 97.75 120 ILE B O 1
ATOM 2912 N N . PHE B 1 121 ? 4.434 -18.094 -10.016 1 97.75 121 PHE B N 1
ATOM 2913 C CA . PHE B 1 121 ? 3.658 -16.922 -9.617 1 97.75 121 PHE B CA 1
ATOM 2914 C C . PHE B 1 121 ? 4.531 -15.93 -8.867 1 97.75 121 PHE B C 1
ATOM 2916 O O . PHE B 1 121 ? 5.062 -16.234 -7.801 1 97.75 121 PHE B O 1
ATOM 2923 N N . LEU B 1 122 ? 4.699 -14.805 -9.445 1 96.88 122 LEU B N 1
ATOM 2924 C CA . LEU B 1 122 ? 5.48 -13.758 -8.789 1 96.88 122 LEU B CA 1
ATOM 2925 C C . LEU B 1 122 ? 4.562 -12.703 -8.188 1 96.88 122 LEU B C 1
ATOM 2927 O O . LEU B 1 122 ? 3.863 -11.992 -8.914 1 96.88 122 LEU B O 1
ATOM 2931 N N . ASP B 1 123 ? 4.535 -12.625 -6.855 1 95.75 123 ASP B N 1
ATOM 2932 C CA . ASP B 1 123 ? 3.82 -11.602 -6.098 1 95.75 123 ASP B CA 1
ATOM 2933 C C . ASP B 1 123 ? 4.68 -10.352 -5.918 1 95.75 123 ASP B C 1
ATOM 2935 O O . ASP B 1 123 ? 5.516 -10.289 -5.012 1 95.75 123 ASP B O 1
ATOM 2939 N N . LEU B 1 124 ? 4.355 -9.344 -6.703 1 94 124 LEU B N 1
ATOM 2940 C CA . LEU B 1 124 ? 5.223 -8.172 -6.734 1 94 124 LEU B CA 1
ATOM 2941 C C . LEU B 1 124 ? 4.566 -6.984 -6.039 1 94 124 LEU B C 1
ATOM 2943 O O . LEU B 1 124 ? 3.436 -6.613 -6.375 1 94 124 LEU B O 1
ATOM 2947 N N . GLN B 1 125 ? 5.191 -6.453 -5.102 1 86.56 125 GLN B N 1
ATOM 2948 C CA . GLN B 1 125 ? 4.758 -5.227 -4.445 1 86.56 125 GLN B CA 1
ATOM 2949 C C . GLN B 1 125 ? 5.105 -3.998 -5.281 1 86.56 125 GLN B C 1
ATOM 2951 O O . GLN B 1 125 ? 6.059 -4.023 -6.062 1 86.56 125 GLN B O 1
ATOM 2956 N N . PRO B 1 126 ? 4.172 -2.949 -5.324 1 74 126 PRO B N 1
ATOM 2957 C CA . PRO B 1 126 ? 4.328 -1.788 -6.203 1 74 126 PRO B CA 1
ATOM 2958 C C . PRO B 1 126 ? 5.723 -1.173 -6.129 1 74 126 PRO B C 1
ATOM 2960 O O . PRO B 1 126 ? 6.242 -0.68 -7.133 1 74 126 PRO B O 1
ATOM 2963 N N . GLU B 1 127 ? 6.293 -1.077 -5.008 1 61.69 127 GLU B N 1
ATOM 2964 C CA . GLU B 1 127 ? 7.551 -0.337 -5.047 1 61.69 127 GLU B CA 1
ATOM 2965 C C . GLU B 1 127 ? 8.516 -0.949 -6.059 1 61.69 127 GLU B C 1
ATOM 2967 O O . GLU B 1 127 ? 8.531 -2.166 -6.258 1 61.69 127 GLU B O 1
ATOM 2972 N N . HIS B 1 128 ? 8.859 0.015 -7.133 1 56.25 128 HIS B N 1
ATOM 2973 C CA . HIS B 1 128 ? 9.688 -0.292 -8.297 1 56.25 128 HIS B CA 1
ATOM 2974 C C . HIS B 1 128 ? 10.766 -1.307 -7.949 1 56.25 128 HIS B C 1
ATOM 2976 O O . HIS B 1 128 ? 11.836 -0.937 -7.449 1 56.25 128 HIS B O 1
ATOM 2982 N N . ASP B 1 129 ? 10.297 -2.516 -8.008 1 66.12 129 ASP B N 1
ATOM 2983 C CA . ASP B 1 129 ? 11.359 -3.469 -7.715 1 66.12 129 ASP B CA 1
ATOM 2984 C C . ASP B 1 129 ? 12.227 -3.723 -8.945 1 66.12 129 ASP B C 1
ATOM 2986 O O . ASP B 1 129 ? 11.773 -4.336 -9.914 1 66.12 129 ASP B O 1
ATOM 2990 N N . THR B 1 130 ? 13.328 -2.912 -8.984 1 78.25 130 THR B N 1
ATOM 2991 C CA . THR B 1 130 ? 14.344 -3.098 -10.016 1 78.25 130 THR B CA 1
ATOM 2992 C C . THR B 1 130 ? 14.93 -4.504 -9.945 1 78.25 130 THR B C 1
ATOM 2994 O O . THR B 1 130 ? 15.492 -4.996 -10.93 1 78.25 130 THR B O 1
ATOM 2997 N N . LEU B 1 131 ? 14.711 -5.102 -8.914 1 88.75 131 LEU B N 1
ATOM 2998 C CA . LEU B 1 131 ? 15.352 -6.391 -8.672 1 88.75 131 LEU B CA 1
ATOM 2999 C C . LEU B 1 131 ? 14.773 -7.461 -9.594 1 88.75 131 LEU B C 1
ATOM 3001 O O . LEU B 1 131 ? 15.516 -8.297 -10.125 1 88.75 131 LEU B O 1
ATOM 3005 N N . PHE B 1 132 ? 13.484 -7.359 -9.867 1 92.88 132 PHE B N 1
ATOM 3006 C CA . PHE B 1 132 ? 12.82 -8.398 -10.648 1 92.88 132 PHE B CA 1
ATOM 3007 C C . PHE B 1 132 ? 12.469 -7.895 -12.039 1 92.88 132 PHE B C 1
ATOM 3009 O O . PHE B 1 132 ? 11.641 -8.492 -12.727 1 92.88 132 PHE B O 1
ATOM 3016 N N . LYS B 1 133 ? 13.07 -6.859 -12.445 1 89.69 133 LYS B N 1
ATOM 3017 C CA . LYS B 1 133 ? 12.766 -6.227 -13.727 1 89.69 133 LYS B CA 1
ATOM 3018 C C . LYS B 1 133 ? 12.906 -7.219 -14.875 1 89.69 133 LYS B C 1
ATOM 3020 O O . LYS B 1 133 ? 12.039 -7.289 -15.75 1 89.69 133 LYS B O 1
ATOM 3025 N N . SER B 1 134 ? 13.945 -7.988 -14.883 1 91.25 134 SER B N 1
ATOM 3026 C CA . SER B 1 134 ? 14.203 -8.945 -15.953 1 91.25 134 SER B CA 1
ATOM 3027 C C . SER B 1 134 ? 13.148 -10.047 -15.977 1 91.25 134 SER B C 1
ATOM 3029 O O . SER B 1 134 ? 12.789 -10.539 -17.047 1 91.25 134 SER B O 1
ATOM 3031 N N . TRP B 1 135 ? 12.648 -10.461 -14.812 1 93.75 135 TRP B N 1
ATOM 3032 C CA . TRP B 1 135 ? 11.602 -11.477 -14.734 1 93.75 135 TRP B CA 1
ATOM 3033 C C . TRP B 1 135 ? 10.297 -10.953 -15.328 1 93.75 135 TRP B C 1
ATOM 3035 O O . TRP B 1 135 ? 9.641 -11.641 -16.109 1 93.75 135 TRP B O 1
ATOM 3045 N N . VAL B 1 136 ? 10 -9.75 -14.992 1 93.31 136 VAL B N 1
ATOM 3046 C CA . VAL B 1 136 ? 8.758 -9.141 -15.469 1 93.31 136 VAL B CA 1
ATOM 3047 C C . VAL B 1 136 ? 8.773 -9.047 -16.984 1 93.31 136 VAL B C 1
ATOM 3049 O O . VAL B 1 136 ? 7.758 -9.297 -17.641 1 93.31 136 VAL B O 1
ATOM 3052 N N . ALA B 1 137 ? 9.914 -8.75 -17.562 1 91.5 137 ALA B N 1
ATOM 3053 C CA . ALA B 1 137 ? 10.062 -8.633 -19.016 1 91.5 137 ALA B CA 1
ATOM 3054 C C . ALA B 1 137 ? 9.828 -9.977 -19.703 1 91.5 137 ALA B C 1
ATOM 3056 O O . ALA B 1 137 ? 9.445 -10.023 -20.875 1 91.5 137 ALA B O 1
ATOM 3057 N N . LYS B 1 138 ? 9.969 -11.062 -18.984 1 92.75 138 LYS B N 1
ATOM 3058 C CA . LYS B 1 138 ? 9.844 -12.406 -19.562 1 92.75 138 LYS B CA 1
ATOM 3059 C C . LYS B 1 138 ? 8.492 -13.023 -19.219 1 92.75 138 LYS B C 1
ATOM 3061 O O . LYS B 1 138 ? 8.203 -14.148 -19.625 1 92.75 138 LYS B O 1
ATOM 3066 N N . ALA B 1 139 ? 7.668 -12.32 -18.484 1 95.69 139 ALA B N 1
ATOM 3067 C CA . ALA B 1 139 ? 6.41 -12.867 -17.984 1 95.69 139 ALA B CA 1
ATOM 3068 C C . ALA B 1 139 ? 5.441 -13.156 -19.141 1 95.69 139 ALA B C 1
ATOM 3070 O O . ALA B 1 139 ? 5.367 -12.391 -20.094 1 95.69 139 ALA B O 1
ATOM 3071 N N . ASN B 1 140 ? 4.715 -14.273 -19.016 1 96.62 140 ASN B N 1
ATOM 3072 C CA . ASN B 1 140 ? 3.633 -14.562 -19.953 1 96.62 140 ASN B CA 1
ATOM 3073 C C . ASN B 1 140 ? 2.439 -13.641 -19.734 1 96.62 140 ASN B C 1
ATOM 3075 O O . ASN B 1 140 ? 1.825 -13.172 -20.688 1 96.62 140 ASN B O 1
ATOM 3079 N N . ILE B 1 141 ? 2.176 -13.406 -18.516 1 97.12 141 ILE B N 1
ATOM 3080 C CA . ILE B 1 141 ? 1.046 -12.578 -18.109 1 97.12 141 ILE B CA 1
ATOM 3081 C C . ILE B 1 141 ? 1.461 -11.664 -16.953 1 97.12 141 ILE B C 1
ATOM 3083 O O . ILE B 1 141 ? 2.137 -12.102 -16.016 1 97.12 141 ILE B O 1
ATOM 3087 N N . VAL B 1 142 ? 1.154 -10.461 -17.094 1 97.06 142 VAL B N 1
ATOM 3088 C CA . VAL B 1 142 ? 1.265 -9.531 -15.984 1 97.06 142 VAL B CA 1
ATOM 3089 C C . VAL B 1 142 ? -0.123 -9.031 -15.586 1 97.06 142 VAL B C 1
ATOM 3091 O O . VAL B 1 142 ? -0.813 -8.398 -16.391 1 97.06 142 VAL B O 1
ATOM 3094 N N . LEU B 1 143 ? -0.53 -9.359 -14.383 1 97.88 143 LEU B N 1
ATOM 3095 C CA . LEU B 1 143 ? -1.79 -8.867 -13.836 1 97.88 143 LEU B CA 1
ATOM 3096 C C . LEU B 1 143 ? -1.549 -7.711 -12.867 1 97.88 143 LEU B C 1
ATOM 3098 O O . LEU B 1 143 ? -0.985 -7.906 -11.789 1 97.88 143 LEU B O 1
ATOM 3102 N N . THR B 1 144 ? -1.92 -6.547 -13.242 1 97.25 144 THR B N 1
ATOM 3103 C CA . THR B 1 144 ? -1.871 -5.387 -12.359 1 97.25 144 THR B CA 1
ATOM 3104 C C . THR B 1 144 ? -3.143 -5.297 -11.516 1 97.25 144 THR B C 1
ATOM 3106 O O . THR B 1 144 ? -4.203 -4.934 -12.023 1 97.25 144 THR B O 1
ATOM 3109 N N . VAL B 1 145 ? -3.004 -5.578 -10.234 1 97.5 145 VAL B N 1
ATOM 3110 C CA . VAL B 1 145 ? -4.152 -5.664 -9.336 1 97.5 145 VAL B CA 1
ATOM 3111 C C . VAL B 1 145 ? -4.531 -4.27 -8.844 1 97.5 145 VAL B C 1
ATOM 3113 O O . VAL B 1 145 ? -3.668 -3.502 -8.414 1 97.5 145 VAL B O 1
ATOM 3116 N N . THR B 1 146 ? -5.84 -3.957 -8.93 1 96.88 146 THR B N 1
ATOM 3117 C CA . THR B 1 146 ? -6.32 -2.629 -8.57 1 96.88 146 THR B CA 1
ATOM 3118 C C . THR B 1 146 ? -7.668 -2.715 -7.859 1 96.88 146 THR B C 1
ATOM 3120 O O . THR B 1 146 ? -8.305 -3.77 -7.855 1 96.88 146 THR B O 1
ATOM 3123 N N . THR B 1 147 ? -8.008 -1.705 -7.133 1 96.12 147 THR B N 1
ATOM 3124 C CA . THR B 1 147 ? -9.344 -1.48 -6.578 1 96.12 147 THR B CA 1
ATOM 3125 C C . THR B 1 147 ? -9.977 -0.227 -7.18 1 96.12 147 THR B C 1
ATOM 3127 O O . THR B 1 147 ? -9.273 0.75 -7.465 1 96.12 147 THR B O 1
ATOM 3130 N N . PRO B 1 148 ? -11.281 -0.246 -7.461 1 95.06 148 PRO B N 1
ATOM 3131 C CA . PRO B 1 148 ? -11.898 0.892 -8.148 1 95.06 148 PRO B CA 1
ATOM 3132 C C . PRO B 1 148 ? -12.109 2.092 -7.223 1 95.06 148 PRO B C 1
ATOM 3134 O O . PRO B 1 148 ? -13.219 2.311 -6.73 1 95.06 148 PRO B O 1
ATOM 3137 N N . GLU B 1 149 ? -11.141 2.871 -7.082 1 91.81 149 GLU B N 1
ATOM 3138 C CA . GLU B 1 149 ? -11.172 4.074 -6.254 1 91.81 149 GLU B CA 1
ATOM 3139 C C . GLU B 1 149 ? -10.211 5.133 -6.789 1 91.81 149 GLU B C 1
ATOM 3141 O O . GLU B 1 149 ? -9.469 4.883 -7.746 1 91.81 149 GLU B O 1
ATOM 3146 N N . SER B 1 150 ? -10.234 6.332 -6.199 1 90.94 150 SER B N 1
ATOM 3147 C CA . SER B 1 150 ? -9.555 7.512 -6.723 1 90.94 150 SER B CA 1
ATOM 3148 C C . SER B 1 150 ? -8.047 7.293 -6.801 1 90.94 150 SER B C 1
ATOM 3150 O O . SER B 1 150 ? -7.422 7.602 -7.82 1 90.94 150 SER B O 1
ATOM 3152 N N . ASN B 1 151 ? -7.461 6.809 -5.742 1 91.44 151 ASN B N 1
ATOM 3153 C CA . ASN B 1 151 ? -6.016 6.602 -5.707 1 91.44 151 ASN B CA 1
ATOM 3154 C C . ASN B 1 151 ? -5.555 5.688 -6.84 1 91.44 151 ASN B C 1
ATOM 3156 O O . ASN B 1 151 ? -4.598 6 -7.547 1 91.44 151 ASN B O 1
ATOM 3160 N N . CYS B 1 152 ? -6.211 4.582 -7.027 1 94.62 152 CYS B N 1
ATOM 3161 C CA . CYS B 1 152 ? -5.891 3.654 -8.102 1 94.62 152 CYS B CA 1
ATOM 3162 C C . CYS B 1 152 ? -6.141 4.293 -9.469 1 94.62 152 CYS B C 1
ATOM 3164 O O . CYS B 1 152 ? -5.375 4.074 -10.406 1 94.62 152 CYS B O 1
ATOM 3166 N N . HIS B 1 153 ? -7.215 5.051 -9.531 1 93.88 153 HIS B N 1
ATOM 3167 C CA . HIS B 1 153 ? -7.52 5.742 -10.781 1 93.88 153 HIS B CA 1
ATOM 3168 C C . HIS B 1 153 ? -6.379 6.672 -11.188 1 93.88 153 HIS B C 1
ATOM 3170 O O . HIS B 1 153 ? -5.961 6.68 -12.344 1 93.88 153 HIS B O 1
ATOM 3176 N N . ILE B 1 154 ? -5.891 7.426 -10.258 1 90.88 154 ILE B N 1
ATOM 3177 C CA . ILE B 1 154 ? -4.797 8.352 -10.516 1 90.88 154 ILE B CA 1
ATOM 3178 C C . ILE B 1 154 ? -3.566 7.586 -10.992 1 90.88 154 ILE B C 1
ATOM 3180 O O . ILE B 1 154 ? -2.947 7.957 -11.992 1 90.88 154 ILE B O 1
ATOM 3184 N N . ARG B 1 155 ? -3.219 6.551 -10.32 1 92.38 155 ARG B N 1
ATOM 3185 C CA . ARG B 1 155 ? -2.047 5.746 -10.656 1 92.38 155 ARG B CA 1
ATOM 3186 C C . ARG B 1 155 ? -2.209 5.09 -12.023 1 92.38 155 ARG B C 1
ATOM 3188 O O . ARG B 1 155 ? -1.255 5.012 -12.797 1 92.38 155 ARG B O 1
ATOM 3195 N N . LEU B 1 156 ? -3.432 4.586 -12.312 1 94.31 156 LEU B N 1
ATOM 3196 C CA . LEU B 1 156 ? -3.695 3.936 -13.594 1 94.31 156 LEU B CA 1
ATOM 3197 C C . LEU B 1 156 ? -3.475 4.902 -14.75 1 94.31 156 LEU B C 1
ATOM 3199 O O . LEU B 1 156 ? -2.934 4.523 -15.789 1 94.31 156 LEU B O 1
ATOM 3203 N N . ASN B 1 157 ? -3.842 6.129 -14.57 1 92.62 157 ASN B N 1
ATOM 3204 C CA . ASN B 1 157 ? -3.736 7.125 -15.625 1 92.62 157 ASN B CA 1
ATOM 3205 C C . ASN B 1 157 ? -2.283 7.508 -15.898 1 92.62 157 ASN B C 1
ATOM 3207 O O . ASN B 1 157 ? -1.977 8.117 -16.922 1 92.62 157 ASN B O 1
ATOM 3211 N N . GLN B 1 158 ? -1.445 7.145 -14.992 1 90.69 158 GLN B N 1
ATOM 3212 C CA . GLN B 1 158 ? -0.024 7.434 -15.156 1 90.69 158 GLN B CA 1
ATOM 3213 C C . GLN B 1 158 ? 0.748 6.184 -15.57 1 90.69 158 GLN B C 1
ATOM 3215 O O . GLN B 1 158 ? 1.961 6.238 -15.781 1 90.69 158 GLN B O 1
ATOM 3220 N N . HIS B 1 159 ? 0.064 5.113 -15.688 1 91.94 159 HIS B N 1
ATOM 3221 C CA . HIS B 1 159 ? 0.697 3.814 -15.891 1 91.94 159 HIS B CA 1
ATOM 3222 C C . HIS B 1 159 ? 0.807 3.479 -17.375 1 91.94 159 HIS B C 1
ATOM 3224 O O . HIS B 1 159 ? -0.152 3.662 -18.125 1 91.94 159 HIS B O 1
ATOM 3230 N N . THR B 1 160 ? 1.991 3.078 -17.766 1 92.12 160 THR B N 1
ATOM 3231 C CA . THR B 1 160 ? 2.188 2.533 -19.094 1 92.12 160 THR B CA 1
ATOM 3232 C C . THR B 1 160 ? 2.104 1.01 -19.078 1 92.12 160 THR B C 1
ATOM 3234 O O . THR B 1 160 ? 2.809 0.353 -18.312 1 92.12 160 THR B O 1
ATOM 3237 N N . PHE B 1 161 ? 1.308 0.526 -19.938 1 94.38 161 PHE B N 1
ATOM 3238 C CA . PHE B 1 161 ? 1.027 -0.904 -19.906 1 94.38 161 PHE B CA 1
ATOM 3239 C C . PHE B 1 161 ? 1.867 -1.639 -20.953 1 94.38 161 PHE B C 1
ATOM 3241 O O . PHE B 1 161 ? 2.025 -1.165 -22.078 1 94.38 161 PHE B O 1
ATOM 3248 N N . ALA B 1 162 ? 2.416 -2.77 -20.516 1 94.75 162 ALA B N 1
ATOM 3249 C CA . ALA B 1 162 ? 3.045 -3.689 -21.453 1 94.75 162 ALA B CA 1
ATOM 3250 C C . ALA B 1 162 ? 1.996 -4.473 -22.234 1 94.75 162 ALA B C 1
ATOM 3252 O O . ALA B 1 162 ? 0.819 -4.484 -21.875 1 94.75 162 ALA B O 1
ATOM 3253 N N . ALA B 1 163 ? 2.389 -5.125 -23.328 1 94.94 163 ALA B N 1
ATOM 3254 C CA . ALA B 1 163 ? 1.479 -5.848 -24.219 1 94.94 163 ALA B CA 1
ATOM 3255 C C . ALA B 1 163 ? 0.828 -7.023 -23.5 1 94.94 163 ALA B C 1
ATOM 3257 O O . ALA B 1 163 ? -0.314 -7.383 -23.781 1 94.94 163 ALA B O 1
ATOM 3258 N N . ASN B 1 164 ? 1.556 -7.609 -22.578 1 95.44 164 ASN B N 1
ATOM 3259 C CA . ASN B 1 164 ? 1.046 -8.781 -21.875 1 95.44 164 ASN B CA 1
ATOM 3260 C C . ASN B 1 164 ? 0.507 -8.414 -20.5 1 95.44 164 ASN B C 1
ATOM 3262 O O . ASN B 1 164 ? 0.457 -9.258 -19.594 1 95.44 164 ASN B O 1
ATOM 3266 N N . GLU B 1 165 ? 0.223 -7.141 -20.297 1 96.81 165 GLU B N 1
ATOM 3267 C CA . GLU B 1 165 ? -0.234 -6.648 -19 1 96.81 165 GLU B CA 1
ATOM 3268 C C . GLU B 1 165 ? -1.735 -6.375 -19.016 1 96.81 165 GLU B C 1
ATOM 3270 O O . GLU B 1 165 ? -2.256 -5.77 -19.953 1 96.81 165 GLU B O 1
ATOM 3275 N N . TYR B 1 166 ? -2.447 -6.844 -17.969 1 97.94 166 TYR B N 1
ATOM 3276 C CA . TYR B 1 166 ? -3.889 -6.68 -17.828 1 97.94 166 TYR B CA 1
ATOM 3277 C C . TYR B 1 166 ? -4.242 -6.168 -16.438 1 97.94 166 TYR B C 1
ATOM 3279 O O . TYR B 1 166 ? -3.605 -6.547 -15.445 1 97.94 166 TYR B O 1
ATOM 3287 N N . ILE B 1 167 ? -5.242 -5.348 -16.391 1 98 167 ILE B N 1
ATOM 3288 C CA . ILE B 1 167 ? -5.73 -4.84 -15.117 1 98 167 ILE B CA 1
ATOM 3289 C C . ILE B 1 167 ? -6.703 -5.844 -14.5 1 98 167 ILE B C 1
ATOM 3291 O O . ILE B 1 167 ? -7.68 -6.246 -15.141 1 98 167 ILE B O 1
ATOM 3295 N N . LEU B 1 168 ? -6.434 -6.285 -13.328 1 98.5 168 LEU B N 1
ATOM 3296 C CA . LEU B 1 168 ? -7.336 -7.133 -12.555 1 98.5 168 LEU B CA 1
ATOM 3297 C C . LEU B 1 168 ? -7.996 -6.34 -11.438 1 98.5 168 LEU B C 1
ATOM 3299 O O . LEU B 1 168 ? -7.332 -5.926 -10.484 1 98.5 168 LEU B O 1
ATOM 3303 N N . VAL B 1 169 ? -9.297 -6.129 -11.523 1 98.06 169 VAL B N 1
ATOM 3304 C CA . VAL B 1 169 ? -10.039 -5.406 -10.5 1 98.06 169 VAL B CA 1
ATOM 3305 C C . VAL B 1 169 ? -10.344 -6.336 -9.328 1 98.06 169 VAL B C 1
ATOM 3307 O O . VAL B 1 169 ? -10.922 -7.414 -9.516 1 98.06 169 VAL B O 1
ATOM 3310 N N . ASN B 1 170 ? -9.914 -5.898 -8.156 1 97.06 170 ASN B N 1
ATOM 3311 C CA . ASN B 1 170 ? -10.125 -6.664 -6.934 1 97.06 170 ASN B CA 1
ATOM 3312 C C . ASN B 1 170 ? -10.859 -5.84 -5.879 1 97.06 170 ASN B C 1
ATOM 3314 O O . ASN B 1 170 ? -11 -4.625 -6.023 1 97.06 170 ASN B O 1
ATOM 3318 N N . GLN B 1 171 ? -11.438 -6.496 -4.852 1 94.94 171 GLN B N 1
ATOM 3319 C CA . GLN B 1 171 ? -12.148 -5.895 -3.727 1 94.94 171 GLN B CA 1
ATOM 3320 C C . GLN B 1 171 ? -13.328 -5.055 -4.207 1 94.94 171 GLN B C 1
ATOM 3322 O O . GLN B 1 171 ? -13.594 -3.982 -3.66 1 94.94 171 GLN B O 1
ATOM 3327 N N . PHE B 1 172 ? -13.953 -5.508 -5.297 1 96.38 172 PHE B N 1
ATOM 3328 C CA . PHE B 1 172 ? -15.094 -4.773 -5.836 1 96.38 172 PHE B CA 1
ATOM 3329 C C . PHE B 1 172 ? -16.312 -4.938 -4.934 1 96.38 172 PHE B C 1
ATOM 3331 O O . PHE B 1 172 ? -16.703 -6.059 -4.598 1 96.38 172 PHE B O 1
ATOM 3338 N N . CYS B 1 173 ? -16.812 -3.885 -4.512 1 93.12 173 CYS B N 1
ATOM 3339 C CA . CYS B 1 173 ? -18.047 -3.865 -3.725 1 93.12 173 CYS B CA 1
ATOM 3340 C C . CYS B 1 173 ? -19.203 -3.33 -4.547 1 93.12 173 CYS B C 1
ATOM 3342 O O . CYS B 1 173 ? -19.312 -2.121 -4.762 1 93.12 173 CYS B O 1
ATOM 3344 N N . ALA B 1 174 ? -20.172 -4.156 -4.82 1 91.06 174 ALA B N 1
ATOM 3345 C CA . ALA B 1 174 ? -21.281 -3.809 -5.703 1 91.06 174 ALA B CA 1
ATOM 3346 C C . ALA B 1 174 ? -22.219 -2.797 -5.039 1 91.06 174 ALA B C 1
ATOM 3348 O O . ALA B 1 174 ? -22.953 -2.072 -5.719 1 91.06 174 ALA B O 1
ATOM 3349 N N . THR B 1 175 ? -22.188 -2.736 -3.707 1 89.88 175 THR B N 1
ATOM 3350 C CA . THR B 1 175 ? -23.078 -1.826 -2.998 1 89.88 175 THR B CA 1
ATOM 3351 C C . THR B 1 175 ? -22.438 -0.446 -2.859 1 89.88 175 THR B C 1
ATOM 3353 O O . THR B 1 175 ? -23.094 0.504 -2.426 1 89.88 175 THR B O 1
ATOM 3356 N N . SER B 1 176 ? -21.188 -0.354 -3.229 1 90.56 176 SER B N 1
ATOM 3357 C CA . SER B 1 176 ? -20.5 0.931 -3.18 1 90.56 176 SER B CA 1
ATOM 3358 C C . SER B 1 176 ? -20.703 1.713 -4.473 1 90.56 176 SER B C 1
ATOM 3360 O O . SER B 1 176 ? -20.266 1.271 -5.543 1 90.56 176 SER B O 1
ATOM 3362 N N . GLN B 1 177 ? -21.312 2.838 -4.32 1 90.69 177 GLN B N 1
ATOM 3363 C CA . GLN B 1 177 ? -21.547 3.666 -5.5 1 90.69 177 GLN B CA 1
ATOM 3364 C C . GLN B 1 177 ? -20.219 4.113 -6.121 1 90.69 177 GLN B C 1
ATOM 3366 O O . GLN B 1 177 ? -20.094 4.145 -7.348 1 90.69 177 GLN B O 1
ATOM 3371 N N . ILE B 1 178 ? -19.297 4.434 -5.336 1 91 178 ILE B N 1
ATOM 3372 C CA . ILE B 1 178 ? -18.016 4.902 -5.82 1 91 178 ILE B CA 1
ATOM 3373 C C . ILE B 1 178 ? -17.312 3.783 -6.594 1 91 178 ILE B C 1
ATOM 3375 O O . ILE B 1 178 ? -16.688 4.031 -7.629 1 91 178 ILE B O 1
ATOM 3379 N N . HIS B 1 179 ? -17.312 2.604 -6.098 1 94.06 179 HIS B N 1
ATOM 3380 C CA . HIS B 1 179 ? -16.734 1.479 -6.82 1 94.06 179 HIS B CA 1
ATOM 3381 C C . HIS B 1 179 ? -17.391 1.296 -8.18 1 94.06 179 HIS B C 1
ATOM 3383 O O . HIS B 1 179 ? -16.703 1.116 -9.188 1 94.06 179 HIS B O 1
ATOM 3389 N N . GLN B 1 180 ? -18.703 1.39 -8.133 1 94.62 180 GLN B N 1
ATOM 3390 C CA . GLN B 1 180 ? -19.453 1.225 -9.375 1 94.62 180 GLN B CA 1
ATOM 3391 C C . GLN B 1 180 ? -19.094 2.312 -10.383 1 94.62 180 GLN B C 1
ATOM 3393 O O . GLN B 1 180 ? -18.859 2.027 -11.562 1 94.62 180 GLN B O 1
ATOM 3398 N N . ASP B 1 181 ? -19.047 3.514 -10 1 94.12 181 ASP B N 1
ATOM 3399 C CA . ASP B 1 181 ? -18.766 4.648 -10.875 1 94.12 181 ASP B CA 1
ATOM 3400 C C . ASP B 1 181 ? -17.375 4.516 -11.508 1 94.12 181 ASP B C 1
ATOM 3402 O O . ASP B 1 181 ? -17.234 4.656 -12.719 1 94.12 181 ASP B O 1
ATOM 3406 N N . PHE B 1 182 ? -16.391 4.195 -10.711 1 94.94 182 PHE B N 1
ATOM 3407 C CA . PHE B 1 182 ? -15.031 4.055 -11.234 1 94.94 182 PHE B CA 1
ATOM 3408 C C . PHE B 1 182 ? -14.938 2.865 -12.188 1 94.94 182 PHE B C 1
ATOM 3410 O O . PHE B 1 182 ? -14.336 2.963 -13.25 1 94.94 182 PHE B O 1
ATOM 3417 N N . TYR B 1 183 ? -15.516 1.794 -11.727 1 95.25 183 TYR B N 1
ATOM 3418 C CA . TYR B 1 183 ? -15.461 0.601 -12.562 1 95.25 183 TYR B CA 1
ATOM 3419 C C . TYR B 1 183 ? -16.109 0.857 -13.922 1 95.25 183 TYR B C 1
ATOM 3421 O O . TYR B 1 183 ? -15.555 0.497 -14.961 1 95.25 183 TYR B O 1
ATOM 3429 N N . GLN B 1 184 ? -17.281 1.479 -13.953 1 94.12 184 GLN B N 1
ATOM 3430 C CA . GLN B 1 184 ? -17.969 1.807 -15.195 1 94.12 184 GLN B CA 1
ATOM 3431 C C . GLN B 1 184 ? -17.141 2.746 -16.062 1 94.12 184 GLN B C 1
ATOM 3433 O O . GLN B 1 184 ? -17.031 2.541 -17.266 1 94.12 184 GLN B O 1
ATOM 3438 N N . PHE B 1 185 ? -16.594 3.721 -15.422 1 94.31 185 PHE B N 1
ATOM 3439 C CA . PHE B 1 185 ? -15.742 4.66 -16.141 1 94.31 185 PHE B CA 1
ATOM 3440 C C . PHE B 1 185 ? -14.555 3.938 -16.766 1 94.31 185 PHE B C 1
ATOM 3442 O O . PHE B 1 185 ? -14.219 4.188 -17.922 1 94.31 185 PHE B O 1
ATOM 3449 N N . TRP B 1 186 ? -13.93 3.055 -15.992 1 94.31 186 TRP B N 1
ATOM 3450 C CA . TRP B 1 186 ? -12.766 2.316 -16.469 1 94.31 186 TRP B CA 1
ATOM 3451 C C . TRP B 1 186 ? -13.133 1.434 -17.656 1 94.31 186 TRP B C 1
ATOM 3453 O O . TRP B 1 186 ? -12.352 1.284 -18.594 1 94.31 186 TRP B O 1
ATOM 3463 N N . GLN B 1 187 ? -14.289 0.894 -17.625 1 90.88 187 GLN B N 1
ATOM 3464 C CA . GLN B 1 187 ? -14.734 0.01 -18.703 1 90.88 187 GLN B CA 1
ATOM 3465 C C . GLN B 1 187 ? -14.852 0.764 -20.031 1 90.88 187 GLN B C 1
ATOM 3467 O O . GLN B 1 187 ? -14.727 0.171 -21.094 1 90.88 187 GLN B O 1
ATOM 3472 N N . THR B 1 188 ? -15.102 1.989 -19.953 1 91.25 188 THR B N 1
ATOM 3473 C CA . THR B 1 188 ? -15.266 2.797 -21.156 1 91.25 188 THR B CA 1
ATOM 3474 C C . THR B 1 188 ? -13.922 3.379 -21.594 1 91.25 188 THR B C 1
ATOM 3476 O O . THR B 1 188 ? -13.836 4.012 -22.656 1 91.25 188 THR B O 1
ATOM 3479 N N . SER B 1 189 ? -12.961 3.119 -20.859 1 91.19 189 SER B N 1
ATOM 3480 C CA . SER B 1 189 ? -11.625 3.604 -21.203 1 91.19 189 SER B CA 1
ATOM 3481 C C . SER B 1 189 ? -10.867 2.598 -22.062 1 91.19 189 SER B C 1
ATOM 3483 O O . SER B 1 189 ? -11.422 1.561 -22.438 1 91.19 189 SER B O 1
ATOM 3485 N N . GLN B 1 190 ? -9.633 2.91 -22.453 1 90.19 190 GLN B N 1
ATOM 3486 C CA . GLN B 1 190 ? -8.812 2.055 -23.297 1 90.19 190 GLN B CA 1
ATOM 3487 C C . GLN B 1 190 ? -7.859 1.203 -22.469 1 90.19 190 GLN B C 1
ATOM 3489 O O . GLN B 1 190 ? -6.871 0.681 -22.984 1 90.19 190 GLN B O 1
ATOM 3494 N N . PHE B 1 191 ? -8.156 1.118 -21.219 1 93.75 191 PHE B N 1
ATOM 3495 C CA . PHE B 1 191 ? -7.32 0.304 -20.344 1 93.75 191 PHE B CA 1
ATOM 3496 C C . PHE B 1 191 ? -7.453 -1.174 -20.703 1 93.75 191 PHE B C 1
ATOM 3498 O O . PHE B 1 191 ? -8.547 -1.646 -21.016 1 93.75 191 PHE B O 1
ATOM 3505 N N . PRO B 1 192 ? -6.363 -1.929 -20.703 1 96.06 192 PRO B N 1
ATOM 3506 C CA . PRO B 1 192 ? -6.422 -3.371 -20.953 1 96.06 192 PRO B CA 1
ATOM 3507 C C . PRO B 1 192 ? -6.926 -4.156 -19.734 1 96.06 192 PRO B C 1
ATOM 3509 O O . PRO B 1 192 ? -6.129 -4.578 -18.891 1 96.06 192 PRO B O 1
ATOM 3512 N N . PHE B 1 193 ? -8.156 -4.512 -19.734 1 95.12 193 PHE B N 1
ATOM 3513 C CA . PHE B 1 193 ? -8.75 -5.168 -18.578 1 95.12 193 PHE B CA 1
ATOM 3514 C C . PHE B 1 193 ? -8.773 -6.68 -18.766 1 95.12 193 PHE B C 1
ATOM 3516 O O . PHE B 1 193 ? -9.031 -7.172 -19.859 1 95.12 193 PHE B O 1
ATOM 3523 N N . CYS B 1 194 ? -8.43 -7.316 -17.641 1 95.94 194 CYS B N 1
ATOM 3524 C CA . CYS B 1 194 ? -8.898 -8.688 -17.484 1 95.94 194 CYS B CA 1
ATOM 3525 C C . CYS B 1 194 ? -10.414 -8.742 -17.375 1 95.94 194 CYS B C 1
ATOM 3527 O O . CYS B 1 194 ? -11.016 -7.938 -16.656 1 95.94 194 CYS B O 1
ATOM 3529 N N . PRO B 1 195 ? -11.055 -9.633 -18.125 1 95.38 195 PRO B N 1
ATOM 3530 C CA . PRO B 1 195 ? -12.523 -9.664 -18.109 1 95.38 195 PRO B CA 1
ATOM 3531 C C . PRO B 1 195 ? -13.094 -10.148 -16.781 1 95.38 195 PRO B C 1
ATOM 3533 O O . PRO B 1 195 ? -14.297 -10.023 -16.531 1 95.38 195 PRO B O 1
ATOM 3536 N N . ILE B 1 196 ? -12.336 -10.672 -15.891 1 96.94 196 ILE B N 1
ATOM 3537 C CA . ILE B 1 196 ? -12.789 -11.172 -14.594 1 96.94 196 ILE B CA 1
ATOM 3538 C C . ILE B 1 196 ? -12.609 -10.086 -13.531 1 96.94 196 ILE B C 1
ATOM 3540 O O . ILE B 1 196 ? -11.555 -9.453 -13.453 1 96.94 196 ILE B O 1
ATOM 3544 N N . LYS B 1 197 ? -13.625 -9.82 -12.789 1 96.56 197 LYS B N 1
ATOM 3545 C CA . LYS B 1 197 ? -13.594 -8.93 -11.633 1 96.56 197 LYS B CA 1
ATOM 3546 C C . LYS B 1 197 ? -13.797 -9.711 -10.336 1 96.56 197 LYS B C 1
ATOM 3548 O O . LYS B 1 197 ? -14.641 -10.609 -10.266 1 96.56 197 LYS B O 1
ATOM 3553 N N . LEU B 1 198 ? -12.977 -9.43 -9.359 1 97.56 198 LEU B N 1
ATOM 3554 C CA . LEU B 1 198 ? -13.055 -10.125 -8.078 1 97.56 198 LEU B CA 1
ATOM 3555 C C . LEU B 1 198 ? -13.773 -9.273 -7.039 1 97.56 198 LEU B C 1
ATOM 3557 O O . LEU B 1 198 ? -13.375 -8.133 -6.781 1 97.56 198 LEU B O 1
ATOM 3561 N N . HIS B 1 199 ? -14.758 -9.844 -6.445 1 95.81 199 HIS B N 1
ATOM 3562 C CA . HIS B 1 199 ? -15.547 -9.117 -5.453 1 95.81 199 HIS B CA 1
ATOM 3563 C C . HIS B 1 199 ? -14.906 -9.203 -4.074 1 95.81 199 HIS B C 1
ATOM 3565 O O . HIS B 1 199 ? -14.188 -10.156 -3.771 1 95.81 199 HIS B O 1
ATOM 3571 N N . ARG B 1 200 ? -15.117 -8.117 -3.404 1 92 200 ARG B N 1
ATOM 3572 C CA . ARG B 1 200 ? -14.711 -8.156 -2.004 1 92 200 ARG B CA 1
ATOM 3573 C C . ARG B 1 200 ? -15.453 -9.25 -1.244 1 92 200 ARG B C 1
ATOM 3575 O O . ARG B 1 200 ? -16.688 -9.32 -1.294 1 92 200 ARG B O 1
ATOM 3582 N N . ASP B 1 201 ? -14.719 -10.062 -0.593 1 88.88 201 ASP B N 1
ATOM 3583 C CA . ASP B 1 201 ? -15.297 -11.164 0.171 1 88.88 201 ASP B CA 1
ATOM 3584 C C . ASP B 1 201 ? -14.625 -11.305 1.534 1 88.88 201 ASP B C 1
ATOM 3586 O O . ASP B 1 201 ? -13.414 -11.531 1.615 1 88.88 201 ASP B O 1
ATOM 3590 N N . GLU B 1 202 ? -15.414 -11.188 2.521 1 85.62 202 GLU B N 1
ATOM 3591 C CA . GLU B 1 202 ? -14.898 -11.312 3.883 1 85.62 202 GLU B CA 1
ATOM 3592 C C . GLU B 1 202 ? -14.242 -12.672 4.109 1 85.62 202 GLU B C 1
ATOM 3594 O O . GLU B 1 202 ? -13.328 -12.797 4.926 1 85.62 202 GLU B O 1
ATOM 3599 N N . ALA B 1 203 ? -14.703 -13.57 3.338 1 86.44 203 ALA B N 1
ATOM 3600 C CA . ALA B 1 203 ? -14.164 -14.922 3.473 1 86.44 203 ALA B CA 1
ATOM 3601 C C . ALA B 1 203 ? -12.664 -14.953 3.199 1 86.44 203 ALA B C 1
ATOM 3603 O O . ALA B 1 203 ? -11.93 -15.711 3.828 1 86.44 203 ALA B O 1
ATOM 3604 N N . LEU B 1 204 ? -12.234 -14.188 2.273 1 85.44 204 LEU B N 1
ATOM 3605 C CA . LEU B 1 204 ? -10.812 -14.148 1.962 1 85.44 204 LEU B CA 1
ATOM 3606 C C . LEU B 1 204 ? -10.016 -13.578 3.133 1 85.44 204 LEU B C 1
ATOM 3608 O O . LEU B 1 204 ? -8.953 -14.102 3.479 1 85.44 204 LEU B O 1
ATOM 3612 N N . LEU B 1 205 ? -10.508 -12.547 3.754 1 84.06 205 LEU B N 1
ATOM 3613 C CA . LEU B 1 205 ? -9.859 -11.953 4.914 1 84.06 205 LEU B CA 1
ATOM 3614 C C . LEU B 1 205 ? -9.781 -12.945 6.066 1 84.06 205 LEU B C 1
ATOM 3616 O O . LEU B 1 205 ? -8.742 -13.07 6.719 1 84.06 205 LEU B O 1
ATOM 3620 N N . GLU B 1 206 ? -10.875 -13.594 6.219 1 88.12 206 GLU B N 1
ATOM 3621 C CA . GLU B 1 206 ? -10.953 -14.578 7.293 1 88.12 206 GLU B CA 1
ATOM 3622 C C . GLU B 1 206 ? -10.031 -15.766 7.02 1 88.12 206 GLU B C 1
ATOM 3624 O O . GLU B 1 206 ? -9.375 -16.266 7.934 1 88.12 206 GLU B O 1
ATOM 3629 N N . ALA B 1 207 ? -10.016 -16.203 5.82 1 86.94 207 ALA B N 1
ATOM 3630 C CA . ALA B 1 207 ? -9.117 -17.281 5.43 1 86.94 207 ALA B CA 1
ATOM 3631 C C . ALA B 1 207 ? -7.664 -16.922 5.711 1 86.94 207 ALA B C 1
ATOM 3633 O O . ALA B 1 207 ? -6.91 -17.719 6.262 1 86.94 207 ALA B O 1
ATOM 3634 N N . CYS B 1 208 ? -7.305 -15.672 5.387 1 82.56 208 CYS B N 1
ATOM 3635 C CA . CYS B 1 208 ? -5.949 -15.18 5.633 1 82.56 208 CYS B CA 1
ATOM 3636 C C . CYS B 1 208 ? -5.641 -15.164 7.125 1 82.56 208 CYS B C 1
ATOM 3638 O O . CYS B 1 208 ? -4.574 -15.617 7.547 1 82.56 208 CYS B O 1
ATOM 3640 N N . ALA B 1 209 ? -6.574 -14.703 7.859 1 85.12 209 ALA B N 1
ATOM 3641 C CA . ALA B 1 209 ? -6.398 -14.625 9.305 1 85.12 209 ALA B CA 1
ATOM 3642 C C . ALA B 1 209 ? -6.246 -16.016 9.914 1 85.12 209 ALA B C 1
ATOM 3644 O O . ALA B 1 209 ? -5.551 -16.188 10.922 1 85.12 209 ALA B O 1
ATOM 3645 N N . SER B 1 210 ? -6.863 -17 9.273 1 85.81 210 SER B N 1
ATOM 3646 C CA . SER B 1 210 ? -6.82 -18.375 9.758 1 85.81 210 SER B CA 1
ATOM 3647 C C . SER B 1 210 ? -5.645 -19.125 9.156 1 85.81 210 SER B C 1
ATOM 3649 O O . SER B 1 210 ? -5.441 -20.312 9.461 1 85.81 210 SER B O 1
ATOM 3651 N N . ARG B 1 211 ? -4.941 -18.5 8.258 1 80.25 211 ARG B N 1
ATOM 3652 C CA . ARG B 1 211 ? -3.791 -19.062 7.562 1 80.25 211 ARG B CA 1
ATOM 3653 C C . ARG B 1 211 ? -4.195 -20.297 6.766 1 80.25 211 ARG B C 1
ATOM 3655 O O . ARG B 1 211 ? -3.496 -21.312 6.789 1 80.25 211 ARG B O 1
ATOM 3662 N N . LEU B 1 212 ? -5.406 -20.25 6.16 1 78.94 212 LEU B N 1
ATOM 3663 C CA . LEU B 1 212 ? -5.934 -21.312 5.328 1 78.94 212 LEU B CA 1
ATOM 3664 C C . LEU B 1 212 ? -6.203 -20.828 3.91 1 78.94 212 LEU B C 1
ATOM 3666 O O . LEU B 1 212 ? -6.539 -19.656 3.707 1 78.94 212 LEU B O 1
ATOM 3670 N N . PRO B 1 213 ? -5.949 -21.766 2.994 1 76.69 213 PRO B N 1
ATOM 3671 C CA . PRO B 1 213 ? -6.43 -21.406 1.658 1 76.69 213 PRO B CA 1
ATOM 3672 C C . PRO B 1 213 ? -7.926 -21.109 1.631 1 76.69 213 PRO B C 1
ATOM 3674 O O . PRO B 1 213 ? -8.695 -21.703 2.396 1 76.69 213 PRO B O 1
ATOM 3677 N N . LEU B 1 214 ? -8.297 -20.188 0.702 1 81.38 214 LEU B N 1
ATOM 3678 C CA . LEU B 1 214 ? -9.688 -19.75 0.612 1 81.38 214 LEU B CA 1
ATOM 3679 C C . LEU B 1 214 ? -10.617 -20.953 0.432 1 81.38 214 LEU B C 1
ATOM 3681 O O . LEU B 1 214 ? -11.633 -21.062 1.123 1 81.38 214 LEU B O 1
ATOM 3685 N N . TYR B 1 215 ? -10.234 -21.906 -0.451 1 78.69 215 TYR B N 1
ATOM 3686 C CA . TYR B 1 215 ? -11.109 -23.031 -0.765 1 78.69 215 TYR B CA 1
ATOM 3687 C C . TYR B 1 215 ? -11.266 -23.953 0.438 1 78.69 215 TYR B C 1
ATOM 3689 O O . TYR B 1 215 ? -12.289 -24.625 0.585 1 78.69 215 TYR B O 1
ATOM 3697 N N . ASP B 1 216 ? -10.25 -24 1.29 1 81.62 216 ASP B N 1
ATOM 3698 C CA . ASP B 1 216 ? -10.328 -24.828 2.494 1 81.62 216 ASP B CA 1
ATOM 3699 C C . ASP B 1 216 ? -11.156 -24.125 3.578 1 81.62 216 ASP B C 1
ATOM 3701 O O . ASP B 1 216 ? -11.82 -24.797 4.379 1 81.62 216 ASP B O 1
ATOM 3705 N N . TYR B 1 217 ? -11.016 -22.828 3.572 1 83.81 217 TYR B N 1
ATOM 3706 C CA . TYR B 1 217 ? -11.742 -22.062 4.578 1 83.81 217 TYR B CA 1
ATOM 3707 C C . TYR B 1 217 ? -13.227 -22 4.25 1 83.81 217 TYR B C 1
ATOM 3709 O O . TYR B 1 217 ? -14.07 -22.266 5.109 1 83.81 217 TYR B O 1
ATOM 3717 N N . ARG B 1 218 ? -13.531 -21.656 3.018 1 87.12 218 ARG B N 1
ATOM 3718 C CA . ARG B 1 218 ? -14.906 -21.578 2.541 1 87.12 218 ARG B CA 1
ATOM 3719 C C . ARG B 1 218 ? -14.984 -21.875 1.047 1 87.12 218 ARG B C 1
ATOM 3721 O O . ARG B 1 218 ? -14.844 -20.969 0.223 1 87.12 218 ARG B O 1
ATOM 3728 N N . ALA B 1 219 ? -15.359 -23.047 0.77 1 80.19 219 ALA B N 1
ATOM 3729 C CA . ALA B 1 219 ? -15.328 -23.531 -0.611 1 80.19 219 ALA B CA 1
ATOM 3730 C C . ALA B 1 219 ? -16.453 -22.906 -1.432 1 80.19 219 ALA B C 1
ATOM 3732 O O . ALA B 1 219 ? -16.281 -22.641 -2.623 1 80.19 219 ALA B O 1
ATOM 3733 N N . ASN B 1 220 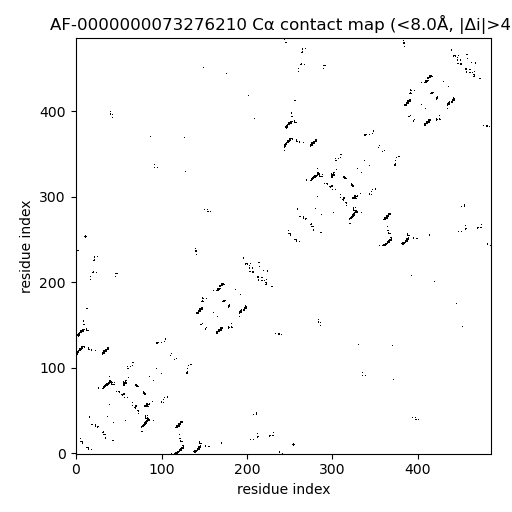? -17.547 -22.609 -0.718 1 84.31 220 ASN B N 1
ATOM 3734 C CA . ASN B 1 220 ? -18.734 -22.172 -1.439 1 84.31 220 ASN B CA 1
ATOM 3735 C C . ASN B 1 220 ? -18.906 -20.656 -1.379 1 84.31 220 ASN B C 1
ATOM 3737 O O . ASN B 1 220 ? -19.969 -20.156 -0.997 1 84.31 220 ASN B O 1
ATOM 3741 N N . CYS B 1 221 ? -17.922 -19.953 -1.787 1 85.94 221 CYS B N 1
ATOM 3742 C CA . CYS B 1 221 ? -18.078 -18.5 -1.841 1 85.94 221 CYS B CA 1
ATOM 3743 C C . CYS B 1 221 ? -17.828 -17.969 -3.252 1 85.94 221 CYS B C 1
ATOM 3745 O O . CYS B 1 221 ? -17.234 -18.656 -4.078 1 85.94 221 CYS B O 1
ATOM 3747 N N . MET B 1 222 ? -18.422 -16.844 -3.502 1 89.31 222 MET B N 1
ATOM 3748 C CA . MET B 1 222 ? -18.391 -16.234 -4.824 1 89.31 222 MET B CA 1
ATOM 3749 C C . MET B 1 222 ? -16.953 -16.062 -5.301 1 89.31 222 MET B C 1
ATOM 3751 O O . MET B 1 222 ? -16.656 -16.266 -6.48 1 89.31 222 MET B O 1
ATOM 3755 N N . LEU B 1 223 ? -16.062 -15.789 -4.473 1 93.12 223 LEU B N 1
ATOM 3756 C CA . LEU B 1 223 ? -14.68 -15.5 -4.828 1 93.12 223 LEU B CA 1
ATOM 3757 C C . LEU B 1 223 ? -13.969 -16.75 -5.332 1 93.12 223 LEU B C 1
ATOM 3759 O O . LEU B 1 223 ? -13.109 -16.672 -6.211 1 93.12 223 LEU B O 1
ATOM 3763 N N . VAL B 1 224 ? -14.281 -17.906 -4.816 1 92.31 224 VAL B N 1
ATOM 3764 C CA . VAL B 1 224 ? -13.695 -19.156 -5.289 1 92.31 224 VAL B CA 1
ATOM 3765 C C . VAL B 1 224 ? -14.023 -19.359 -6.766 1 92.31 224 VAL B C 1
ATOM 3767 O O . VAL B 1 224 ? -13.156 -19.703 -7.559 1 92.31 224 VAL B O 1
ATOM 3770 N N . GLU B 1 225 ? -15.273 -19.109 -7.082 1 94.06 225 GLU B N 1
ATOM 3771 C CA . GLU B 1 225 ? -15.703 -19.219 -8.469 1 94.06 225 GLU B CA 1
ATOM 3772 C C . GLU B 1 225 ? -14.992 -18.188 -9.352 1 94.06 225 GLU B C 1
ATOM 3774 O O . GLU B 1 225 ? -14.594 -18.5 -10.477 1 94.06 225 GLU B O 1
ATOM 3779 N N . GLU B 1 226 ? -14.914 -17.016 -8.898 1 96.62 226 GLU B N 1
ATOM 3780 C CA . GLU B 1 226 ? -14.25 -15.953 -9.641 1 96.62 226 GLU B CA 1
ATOM 3781 C C . GLU B 1 226 ? -12.773 -16.281 -9.875 1 96.62 226 GLU B C 1
ATOM 3783 O O . GLU B 1 226 ? -12.242 -16.047 -10.961 1 96.62 226 GLU B O 1
ATOM 3788 N N . ILE B 1 227 ? -12.102 -16.844 -8.922 1 96.19 227 ILE B N 1
ATOM 3789 C CA . ILE B 1 227 ? -10.711 -17.25 -9.055 1 96.19 227 ILE B CA 1
ATOM 3790 C C . ILE B 1 227 ? -10.594 -18.375 -10.078 1 96.19 227 ILE B C 1
ATOM 3792 O O . ILE B 1 227 ? -9.641 -18.422 -10.859 1 96.19 227 ILE B O 1
ATOM 3796 N N . ASN B 1 228 ? -11.531 -19.266 -10.023 1 95.38 228 ASN B N 1
ATOM 3797 C CA . ASN B 1 228 ? -11.547 -20.328 -11.031 1 95.38 228 ASN B CA 1
ATOM 3798 C C . ASN B 1 228 ? -11.711 -19.75 -12.438 1 95.38 228 ASN B C 1
ATOM 3800 O O . ASN B 1 228 ? -11.07 -20.219 -13.383 1 95.38 228 ASN B O 1
ATOM 3804 N N . GLN B 1 229 ? -12.602 -18.797 -12.57 1 97.56 229 GLN B N 1
ATOM 3805 C CA . GLN B 1 229 ? -12.758 -18.125 -13.852 1 97.56 229 GLN B CA 1
ATOM 3806 C C . GLN B 1 229 ? -11.461 -17.453 -14.289 1 97.56 229 GLN B C 1
ATOM 3808 O O . GLN B 1 229 ? -11.102 -17.484 -15.469 1 97.56 229 GLN B O 1
ATOM 3813 N N . LEU B 1 230 ? -10.797 -16.812 -13.375 1 98.12 230 LEU B N 1
ATOM 3814 C CA . LEU B 1 230 ? -9.516 -16.172 -13.648 1 98.12 230 L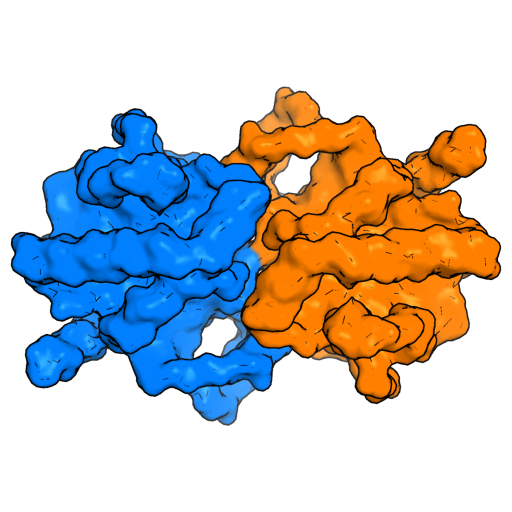EU B CA 1
ATOM 3815 C C . LEU B 1 230 ? -8.5 -17.203 -14.133 1 98.12 230 LEU B C 1
ATOM 3817 O O . LEU B 1 230 ? -7.77 -16.953 -15.102 1 98.12 230 LEU B O 1
ATOM 3821 N N . LEU B 1 231 ? -8.422 -18.391 -13.438 1 97.56 231 LEU B N 1
ATOM 3822 C CA . LEU B 1 231 ? -7.547 -19.484 -13.844 1 97.56 231 LEU B CA 1
ATOM 3823 C C . LEU B 1 231 ? -7.824 -19.891 -15.281 1 97.56 231 LEU B C 1
ATOM 3825 O O . LEU B 1 231 ? -6.898 -20.016 -16.094 1 97.56 231 LEU B O 1
ATOM 3829 N N . GLN B 1 232 ? -9.094 -20.031 -15.617 1 97.38 232 GLN B N 1
ATOM 3830 C CA . GLN B 1 232 ? -9.484 -20.453 -16.953 1 97.38 232 GLN B CA 1
ATOM 3831 C C . GLN B 1 232 ? -9.094 -19.406 -18 1 97.38 232 GLN B C 1
ATOM 3833 O O . GLN B 1 232 ? -8.742 -19.766 -19.125 1 97.38 232 GLN B O 1
ATOM 3838 N N . TRP B 1 233 ? -9.203 -18.188 -17.625 1 97.75 233 TRP B N 1
ATOM 3839 C CA . TRP B 1 233 ? -8.844 -17.094 -18.531 1 97.75 233 TRP B CA 1
ATOM 3840 C C . TRP B 1 233 ? -7.332 -17.062 -18.75 1 97.75 233 TRP B C 1
ATOM 3842 O O . TRP B 1 233 ? -6.875 -16.734 -19.859 1 97.75 233 TRP B O 1
ATOM 3852 N N . CYS B 1 234 ? -6.535 -17.406 -17.797 1 97.06 234 CYS B N 1
ATOM 3853 C CA . CYS B 1 234 ? -5.078 -17.359 -17.859 1 97.06 234 CYS B CA 1
ATOM 3854 C C . CYS B 1 234 ? -4.539 -18.5 -18.719 1 97.06 234 CYS B C 1
ATOM 3856 O O . CYS B 1 234 ? -3.496 -18.344 -19.359 1 97.06 234 CYS B O 1
ATOM 3858 N N . LEU B 1 235 ? -5.199 -19.641 -18.812 1 95.31 235 LEU B N 1
ATOM 3859 C CA . LEU B 1 235 ? -4.672 -20.875 -19.391 1 95.31 235 LEU B CA 1
ATOM 3860 C C . LEU B 1 235 ? -4.312 -20.688 -20.859 1 95.31 235 LEU B C 1
ATOM 3862 O O . LEU B 1 235 ? -3.186 -20.969 -21.266 1 95.31 235 LEU B O 1
ATOM 3866 N N . PRO B 1 236 ? -5.215 -20.125 -21.641 1 94.31 236 PRO B N 1
ATOM 3867 C CA . PRO B 1 236 ? -4.867 -19.953 -23.047 1 94.31 236 PRO B CA 1
ATOM 3868 C C . PRO B 1 236 ? -3.713 -18.969 -23.266 1 94.31 236 PRO B C 1
ATOM 3870 O O . PRO B 1 236 ? -2.965 -19.094 -24.234 1 94.31 236 PRO B O 1
ATOM 3873 N N . LEU B 1 237 ? -3.561 -17.984 -22.391 1 93.38 237 LEU B N 1
ATOM 3874 C CA . LEU B 1 237 ? -2.506 -16.984 -22.5 1 93.38 237 LEU B CA 1
ATOM 3875 C C . LEU B 1 237 ? -1.146 -17.594 -22.172 1 93.38 237 LEU B C 1
ATOM 3877 O O . LEU B 1 237 ? -0.113 -17.094 -22.625 1 93.38 237 LEU B O 1
ATOM 3881 N N . LEU B 1 238 ? -1.156 -18.609 -21.328 1 91.88 238 LEU B N 1
ATOM 3882 C CA . LEU B 1 238 ? 0.074 -19.297 -20.969 1 91.88 238 LEU B CA 1
ATOM 3883 C C . LEU B 1 238 ? 0.539 -20.219 -22.094 1 91.88 238 LEU B C 1
ATOM 3885 O O . LEU B 1 238 ? 1.74 -20.422 -22.266 1 91.88 238 LEU B O 1
ATOM 3889 N N . LEU B 1 239 ? -0.326 -20.859 -22.859 1 82.31 239 LEU B N 1
ATOM 3890 C CA . LEU B 1 239 ? -0.022 -21.781 -23.953 1 82.31 239 LEU B CA 1
ATOM 3891 C C . LEU B 1 239 ? 0.416 -21.031 -25.203 1 82.31 239 LEU B C 1
ATOM 3893 O O . LEU B 1 239 ? 1.208 -21.547 -26 1 82.31 239 LEU B O 1
ATOM 3897 N N . SER B 1 240 ? -0.11 -19.922 -25.422 1 68.5 240 SER B N 1
ATOM 3898 C CA . SER B 1 240 ? 0.215 -19.172 -26.625 1 68.5 240 SER B CA 1
ATOM 3899 C C . SER B 1 240 ? 1.678 -18.75 -26.641 1 68.5 240 SER B C 1
ATOM 3901 O O . SER B 1 240 ? 2.279 -18.594 -27.703 1 68.5 240 SER B O 1
ATOM 3903 N N . LYS B 1 241 ? 2.316 -18.469 -25.641 1 60.31 241 LYS B N 1
ATOM 3904 C CA . LYS B 1 241 ? 3.709 -18.031 -25.641 1 60.31 241 LYS B CA 1
ATOM 3905 C C . LYS B 1 241 ? 4.66 -19.219 -25.75 1 60.31 241 LYS B C 1
ATOM 3907 O O . LYS B 1 241 ? 5.844 -19.047 -26.047 1 60.31 241 LYS B O 1
ATOM 3912 N N . LYS B 1 242 ? 4.324 -20.547 -25.438 1 55.94 242 LYS B N 1
ATOM 3913 C CA . LYS B 1 242 ? 5.207 -21.703 -25.594 1 55.94 242 LYS B CA 1
ATOM 3914 C C . LYS B 1 242 ? 5.555 -21.922 -27.062 1 55.94 242 LYS B C 1
ATOM 3916 O O . LYS B 1 242 ? 6.609 -22.484 -27.375 1 55.94 242 LYS B O 1
ATOM 3921 N N . GLY B 1 243 ? 4.703 -21.375 -27.953 1 46.81 243 GLY B N 1
ATOM 3922 C CA . GLY B 1 243 ? 5.027 -21.625 -29.344 1 46.81 243 GLY B CA 1
ATOM 3923 C C . GLY B 1 243 ? 5.867 -20.531 -29.969 1 46.81 243 GLY B C 1
ATOM 3924 O O . GLY B 1 243 ? 5.926 -19.406 -29.438 1 46.81 243 GLY B O 1
#

Organism: Proteus mirabilis (strain HI4320) (NCBI:txid529507)

Secondary structure (DSSP, 8-state):
--EEEEEESSTTSSHHHHHHHHHHHHHHTT--EEEEE--TT-HHHHT-TTS--SS-HHHHHHHT--GGGG-EEEETTEEEE------HHHHHHHHH-HHHHHHHHHHHHHHHHH-TTPEEEEEE-SS--STTHHHHHT-SEEEEEE-SSHHHHHHHHTPPPPTTEEEEEEEE-TT-HHHHHHHHHHHTSS--EEEEEEEP-HHHHHHHHTT--HHHH-SSSHHHHHHHHHHHHHHHHHHTTT-/--EEEEEESSTTSSHHHHHHHHHHHHHHTT--EEEEE--TT-HHHHT-TTS--S--HHHHHHHT--GGGG-EEEETTEEEE------HHHHHHHHH-HHHHHHHHHHHHHHHHH-TTPEEEEEE-SS--GGGHHHHHT-SEEEEEE-SSHHHHHHHHTPPPPTTEEEEEEEE-TT-HHHHHHHHHHHTSS--EEEEEEEP-HHHHHHHHTT--HHHH-TTSHHHHHHHHHHHHHHHHHHHTT-

Foldseek 3Di:
DAEEEEEELAPPLCLLLLLVLLQVLVVVVPAQEEEEEQDQAQLNCLLQPPDDFPDAQLRCLVVVHQQVSRWADRDVSYIYGYNYHDDPVSQVVLQPDPSLLVNVVVNVVVVCVVPVRYYYYYRYYPDPRSSCVVVVVVHLAYEHEDEQADVSVVSQVVDDDDPRYAYEYEQQDPPDPSRVVSVVVVVPDPGHHDPFYAHRDVLSVVCSVVSHHSCVSPVPDPRSVSSVVVSVSCVVSRVVVVD/DAEEEEEELAPPLCLLLLLVLLQVVVVVVPAQEEEEEQDQAQLNCLLQPPDDFPDAQLRCLVVVHQQVSRWADRDVSYIYGYNYHDDPVSQVVLQVDPSLLVNVVVNVVVVCVVPVRYYYYYRYYPPPRSSCVVVVVVHLAYEHEDEQADVSVVSQVVDDDDPRYAYEYEQQDPPDPSRVVSVVVVVPDPGHHDPFYAHRDVLSVVCSVVSHHSCVSPVPDPRSVSSVVVSVSCVVSRVVVVD

pLDDT: mean 90.37, std 8.57, range [46.66, 98.5]

Nearest PDB structures (foldseek):
  6ybb-assembly1_B  TM=8.784E-01  e=4.592E-21  Escherichia coli
  6yb5-assembly1_A  TM=8.817E-01  e=1.142E-20  Escherichia coli
  8p53-assembly1_A  TM=7.926E-01  e=3.008E-10  Pseudomonas aeruginosa PAO1
  6non-assembly2_B  TM=7.724E-01  e=1.850E-10  Cyanothece
  6nop-assembly1_A  TM=7.801E-01  e=1.648E-09  Cyanothece

Sequence (486 aa):
MPLIVLKGLRGGVGTTSITVALARQFHHHKYNVIVIDNCVNNILHFYFPEKSQVTTLGQALLAHTPIEQAICDYQNGYQILPFGVVNSEDKLHLQASATANQHLLHFFTAFTQQYPDTLIFLDLQPEHDTLFKSWVAKANIVLTVTTPESNCHIRLNQHTFAANEYILVNQFCATSQIHQDFYQFWQTSQFPFCPIKLHRDEALLEACASRLPLYDYRANCMLVEEINQLLQWCLPLLLSKKGMPLIVLKGLRGGVGTTSITVALARQFHHHKYNVIVIDNCVNNILHFYFPEKSQVTTLGQALLAHTPIEQAICDYQNGYQILPFGVVNSEDKLHLQASATANQHLLHFFTAFTQQYPDTLIFLDLQPEHDTLFKSWVAKANIVLTVTTPESNCHIRLNQHTFAANEYILVNQFCATSQIHQDFYQFWQTSQFPFCPIKLHRDEALLEACASRLPLYDYRANCMLVEEINQLLQWCLPLLLSKKG

Radius of gyration: 22.38 Å; Cα contacts (8 Å, |Δi|>4): 890; chains: 2; bounding box: 48×64×56 Å

Solvent-accessible surface area (backbone atoms only — not comparable to full-atom values): 25711 Å² total; per-residue (Å²): 105,45,25,40,33,37,30,15,72,42,39,73,41,47,39,64,62,50,48,52,47,45,50,49,51,44,35,74,75,72,39,35,32,35,41,33,40,67,42,45,72,30,60,67,43,57,60,49,70,87,59,86,72,90,42,28,39,50,53,21,51,75,68,70,47,70,56,74,70,19,53,40,81,76,47,95,53,33,33,38,32,36,17,25,76,55,55,62,68,59,46,54,48,44,48,70,29,65,65,43,32,49,51,50,49,50,48,51,54,51,48,42,68,74,41,54,74,40,36,37,38,38,34,38,60,46,67,76,57,59,48,50,44,71,59,61,74,63,36,48,32,33,34,3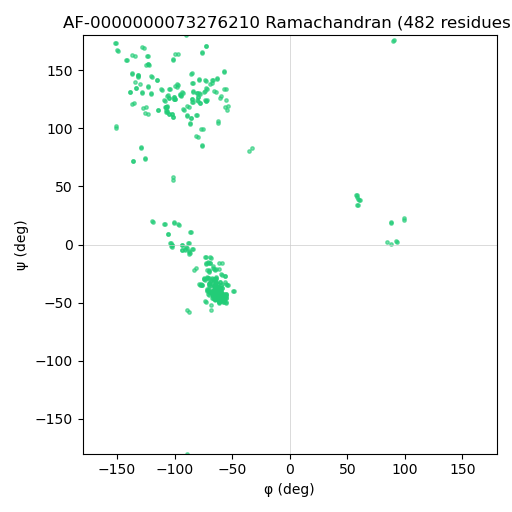8,26,32,40,49,44,55,70,47,49,55,48,53,78,71,55,82,77,56,95,50,38,28,37,31,44,22,62,42,43,89,86,35,66,61,32,47,52,40,46,55,53,50,68,73,45,88,64,54,64,44,92,55,65,36,53,55,52,70,61,53,57,47,10,55,63,66,44,37,56,43,63,78,61,48,58,91,38,74,54,52,55,41,43,50,50,45,54,61,63,46,50,62,54,45,57,60,67,75,103,102,44,26,40,35,38,30,15,71,42,40,73,42,47,41,64,62,50,46,52,48,45,48,49,51,45,35,72,73,72,39,35,32,36,41,34,41,67,41,46,71,30,61,67,44,59,59,50,71,86,58,87,73,91,42,27,39,49,55,19,54,76,68,70,46,71,56,75,69,19,53,41,79,75,46,95,53,33,35,37,33,36,17,24,77,54,56,64,69,57,46,54,48,44,46,69,30,65,65,43,33,50,51,50,51,49,48,51,54,53,49,41,68,73,41,52,76,41,36,37,37,37,35,36,60,44,68,79,55,59,48,50,45,70,57,60,75,62,35,49,33,33,35,39,25,30,40,49,43,55,71,46,51,55,48,54,75,70,54,82,79,55,95,50,38,27,37,30,46,24,62,41,42,88,87,36,66,59,31,48,52,40,45,55,54,50,68,73,45,90,65,54,63,44,92,56,66,36,52,54,51,70,60,52,58,49,12,56,63,67,45,38,57,45,63,78,62,49,58,90,38,72,54,52,56,42,44,51,50,44,51,60,62,46,49,63,54,46,56,60,65,73,103

InterPro domains:
  IPR017746 Cellulose synthase operon protein BcsQ [PF06564] (1-235)
  IPR027417 P-loop containing nucleoside triphosphate hydrolase [G3DSA:3.40.50.300] (3-238)
  IPR027417 P-loop containing nucleoside triphosphate hydrolase [SSF52540] (1-237)